Protein AF-A0A9W8MTS3-F1 (afdb_monomer_lite)

Secondary structure (DSSP, 8-state):
--HHHHHHHHHHHHGGG-HHHHHHHHHHHHH-SS-THHHHHHHHHHHHH-HHHHHHHHHHHHHHTT--TTGGG-HHHHHHHHHHHHHHHHHHHHHHT-GGG-TT--TT-------HHHHHHHHHHHHHHHHHHHTTS-HHHHHHHHHHHHHHHHHHHHHHTTSSSGGGGHHHHHHHHHHHHHHHHHHHHHHHHHHHHHHHHHGGG--TTS-SHHHHHHHHHHHHHHHHHHHHHHHHHHHHH---TTSPPGGGSTTHHHHHHHHHTSPPPS-TT-HHHHHHHHHHHHHTT-TTT-TT-THHHHHHHSS-HHHHHHHHHSS-TT-HHHHHHHHHHHHHHHHHHHHHHHTSPPPHHHHHHHHT--BBTTT--BHHHHHHHHHHHT-PPP-PEEPTTTSS-EESSHHHHHHHHHHHHHSBPTT-GGG-BHHHHHHHHHHHHHHHHHHHHTT--S------PPPSS----TT--THHHHHHHHHHSTT--HHHHHHHHHHHHHHHHHHHHHHHHHHHHSSSSGGGG-SEEEEEEET--HHHHHTGGGGHHHHHH-TT--EEEEEEE-TTHHHHH-SS-EEEEEP--HHHHHTT-EEEEEE---SSS---HHHHHHHHGGGPPPPSEEEESS--TTTS-HHHHHHHHHHHHHHT--EEEEESSHHHHHHHHHHHHHTT----GGGSSEE-TTS-S--EEPTT-SS-EE-TT-EEEEEE-

Organism: NCBI:txid84603

Structure (mmCIF, N/CA/C/O backbone):
data_AF-A0A9W8MTS3-F1
#
_entry.id   AF-A0A9W8MTS3-F1
#
loop_
_atom_site.group_PDB
_atom_site.id
_atom_site.type_symbol
_atom_site.label_atom_id
_atom_site.label_alt_id
_atom_site.label_comp_id
_atom_site.label_asym_id
_atom_site.label_entity_id
_atom_site.label_seq_id
_atom_site.pdbx_PDB_ins_code
_atom_site.Cartn_x
_atom_site.Cartn_y
_atom_site.Cartn_z
_atom_site.occupancy
_atom_site.B_iso_or_equiv
_atom_site.auth_seq_id
_atom_site.auth_comp_id
_atom_site.auth_asym_id
_atom_site.auth_atom_id
_atom_site.pdbx_PDB_model_num
ATOM 1 N N . MET A 1 1 ? -12.740 81.449 -9.741 1.00 45.78 1 MET A N 1
ATOM 2 C CA . MET A 1 1 ? -13.686 80.450 -10.284 1.00 45.78 1 MET A CA 1
ATOM 3 C C . MET A 1 1 ? -13.035 79.438 -11.232 1.00 45.78 1 MET A C 1
ATOM 5 O O . MET A 1 1 ? -13.702 78.474 -11.560 1.00 45.78 1 MET A O 1
ATOM 9 N N . ASP A 1 2 ? -11.751 79.567 -11.601 1.00 52.59 2 ASP A N 1
ATOM 10 C CA . ASP A 1 2 ? -11.132 78.714 -12.640 1.00 52.59 2 ASP A CA 1
ATOM 11 C C . ASP A 1 2 ? -10.211 77.588 -12.108 1.00 52.59 2 ASP A C 1
ATOM 13 O O . ASP A 1 2 ? -9.709 76.752 -12.854 1.00 52.59 2 ASP A O 1
ATOM 17 N N . THR A 1 3 ? -9.994 77.519 -10.791 1.00 41.28 3 THR A N 1
ATOM 18 C CA . THR A 1 3 ? -9.178 76.468 -10.155 1.00 41.28 3 THR A CA 1
ATOM 19 C C . THR A 1 3 ? -9.989 75.222 -9.794 1.00 41.28 3 THR A C 1
ATOM 21 O O . THR A 1 3 ? -9.473 74.114 -9.880 1.00 41.28 3 THR A O 1
ATOM 24 N N . ALA A 1 4 ? -11.273 75.373 -9.449 1.00 40.78 4 ALA A N 1
ATOM 25 C CA . ALA A 1 4 ? -12.126 74.251 -9.042 1.00 40.78 4 ALA A CA 1
ATOM 26 C C . ALA A 1 4 ? -12.467 73.312 -10.215 1.00 40.78 4 ALA A C 1
ATOM 28 O O . ALA A 1 4 ? -12.510 72.096 -10.052 1.00 40.78 4 ALA A O 1
ATOM 29 N N . THR A 1 5 ? -12.635 73.861 -11.421 1.00 48.28 5 THR A N 1
ATOM 30 C CA . THR A 1 5 ? -12.968 73.086 -12.625 1.00 48.28 5 THR A CA 1
ATOM 31 C C . THR A 1 5 ? -11.772 72.285 -13.149 1.00 48.28 5 THR A C 1
ATOM 33 O O . THR A 1 5 ? -11.951 71.191 -13.678 1.00 48.28 5 THR A O 1
ATOM 36 N N . ARG A 1 6 ? -10.541 72.785 -12.957 1.00 44.12 6 ARG A N 1
ATOM 37 C CA . ARG A 1 6 ? -9.306 72.070 -13.324 1.00 44.12 6 ARG A CA 1
ATOM 38 C C . ARG A 1 6 ? -8.993 70.903 -12.387 1.00 44.12 6 ARG A C 1
ATOM 40 O O . ARG A 1 6 ? -8.560 69.866 -12.877 1.00 44.12 6 ARG A O 1
ATOM 47 N N . VAL A 1 7 ? -9.269 71.039 -11.088 1.00 44.78 7 VAL A N 1
ATOM 48 C CA . VAL A 1 7 ? -9.139 69.930 -10.122 1.00 44.78 7 VAL A CA 1
ATOM 49 C C . VAL A 1 7 ? -10.171 68.838 -10.425 1.00 44.78 7 VAL A C 1
ATOM 51 O O . VAL A 1 7 ? -9.802 67.683 -10.578 1.00 44.78 7 VAL A O 1
ATOM 54 N N . ALA A 1 8 ? -11.429 69.204 -10.698 1.00 42.22 8 ALA A N 1
ATOM 55 C CA . ALA A 1 8 ? -12.466 68.229 -11.052 1.00 42.22 8 ALA A CA 1
ATOM 56 C C . ALA A 1 8 ? -12.214 67.487 -12.386 1.00 42.22 8 ALA A C 1
ATOM 58 O O . ALA A 1 8 ? -12.653 66.348 -12.548 1.00 42.22 8 ALA A O 1
ATOM 59 N N . ALA A 1 9 ? -11.527 68.113 -13.350 1.00 42.34 9 ALA A N 1
ATOM 60 C CA . ALA A 1 9 ? -11.148 67.468 -14.610 1.00 42.34 9 ALA A CA 1
ATOM 61 C C . ALA A 1 9 ? -9.917 66.553 -14.460 1.00 42.34 9 ALA A C 1
ATOM 63 O O . ALA A 1 9 ? -9.894 65.479 -15.058 1.00 42.34 9 ALA A O 1
ATOM 64 N N . ALA A 1 10 ? -8.933 66.939 -13.637 1.00 40.69 10 ALA A N 1
ATOM 65 C CA . ALA A 1 10 ? -7.783 66.097 -13.303 1.00 40.69 10 ALA A CA 1
ATOM 66 C C . ALA A 1 10 ? -8.194 64.871 -12.463 1.00 40.69 10 ALA A C 1
ATOM 68 O O . ALA A 1 10 ? -7.755 63.761 -12.752 1.00 40.69 10 ALA A O 1
ATOM 69 N N . ASP A 1 11 ? -9.121 65.044 -11.516 1.00 39.94 11 ASP A N 1
ATOM 70 C CA . ASP A 1 11 ? -9.655 63.952 -10.691 1.00 39.94 11 ASP A CA 1
ATOM 71 C C . ASP A 1 11 ? -10.505 62.963 -11.509 1.00 39.94 11 ASP A C 1
ATOM 73 O O . ASP A 1 11 ? -10.503 61.764 -11.235 1.00 39.94 11 ASP A O 1
ATOM 77 N N . ARG A 1 12 ? -11.200 63.428 -12.561 1.00 40.97 12 ARG A N 1
ATOM 78 C CA . ARG A 1 12 ? -11.924 62.541 -13.494 1.00 40.97 12 ARG A CA 1
ATOM 79 C C . ARG A 1 12 ? -11.001 61.751 -14.420 1.00 40.97 12 ARG A C 1
ATOM 81 O O . ARG A 1 12 ? -11.358 60.633 -14.771 1.00 40.97 12 ARG A O 1
ATOM 88 N N . ALA A 1 13 ? -9.852 62.311 -14.802 1.00 40.53 13 ALA A N 1
ATOM 89 C CA . ALA A 1 13 ? -8.843 61.590 -15.576 1.00 40.53 13 ALA A CA 1
ATOM 90 C C . ALA A 1 13 ? -8.113 60.546 -14.710 1.00 40.53 13 ALA A C 1
ATOM 92 O O . ALA A 1 13 ? -7.899 59.432 -15.167 1.00 40.53 13 ALA A O 1
ATOM 93 N N . ALA A 1 14 ? -7.831 60.855 -13.437 1.00 42.22 14 ALA A N 1
ATOM 94 C CA . ALA A 1 14 ? -7.252 59.897 -12.490 1.00 42.22 14 ALA A CA 1
ATOM 95 C C . ALA A 1 14 ? -8.217 58.746 -12.134 1.00 42.22 14 ALA A C 1
ATOM 97 O O . ALA A 1 14 ? -7.793 57.608 -11.962 1.00 42.22 14 ALA A O 1
ATOM 98 N N . ALA A 1 15 ? -9.529 59.005 -12.076 1.00 41.88 15 ALA A N 1
ATOM 99 C CA . ALA A 1 15 ? -10.537 57.986 -11.770 1.00 41.88 15 ALA A CA 1
ATOM 100 C C . ALA A 1 15 ? -10.672 56.872 -12.832 1.00 41.88 15 ALA A C 1
ATOM 102 O O . ALA A 1 15 ? -11.216 55.814 -12.513 1.00 41.88 15 ALA A O 1
ATOM 103 N N . GLN A 1 16 ? -10.193 57.078 -14.066 1.00 44.34 16 GLN A N 1
ATOM 104 C CA . GLN A 1 16 ? -10.258 56.065 -15.130 1.00 44.34 16 GLN A CA 1
ATOM 105 C C . GLN A 1 16 ? -9.183 54.966 -15.003 1.00 44.34 16 GLN A C 1
ATOM 107 O O . GLN A 1 16 ? -9.398 53.877 -15.525 1.00 44.34 16 GLN A O 1
ATOM 112 N N . ASP A 1 17 ? -8.114 55.186 -14.227 1.00 43.25 17 ASP A N 1
ATOM 113 C CA . ASP A 1 17 ? -7.002 54.228 -14.059 1.00 43.25 17 ASP A CA 1
ATOM 114 C C . ASP A 1 17 ? -7.075 53.391 -12.758 1.00 43.25 17 ASP A C 1
ATOM 116 O O . ASP A 1 17 ? -6.194 52.580 -12.477 1.00 43.25 17 ASP A O 1
ATOM 120 N N . HIS A 1 18 ? -8.121 53.546 -11.936 1.00 50.53 18 HIS A N 1
ATOM 121 C CA . HIS A 1 18 ? -8.202 52.932 -10.598 1.00 50.53 18 HIS A CA 1
ATOM 122 C C . HIS A 1 18 ? -8.905 51.560 -10.426 1.00 50.53 18 HIS A C 1
ATOM 124 O O . HIS A 1 18 ? -8.665 50.954 -9.376 1.00 50.53 18 HIS A O 1
ATOM 130 N N . PRO A 1 19 ? -9.719 51.008 -11.358 1.00 47.25 19 PRO A N 1
ATOM 131 C CA . PRO A 1 19 ? -10.317 49.672 -11.181 1.00 47.25 19 PRO A CA 1
ATOM 132 C C . PRO A 1 19 ? -9.274 48.559 -10.984 1.00 47.25 19 PRO A C 1
ATOM 134 O O . PRO A 1 19 ? -9.488 47.634 -10.197 1.00 47.25 19 PRO A O 1
ATOM 137 N N . TRP A 1 20 ? -8.115 48.707 -11.632 1.00 47.69 20 TRP A N 1
ATOM 138 C CA . TRP A 1 20 ? -6.994 47.765 -11.599 1.00 47.69 20 TRP A CA 1
ATOM 139 C C . TRP A 1 20 ? -6.422 47.575 -10.192 1.00 47.69 20 TRP A C 1
ATOM 141 O O . TRP A 1 20 ? -6.144 46.454 -9.790 1.00 47.69 20 TRP A O 1
ATOM 151 N N . VAL A 1 21 ? -6.369 48.637 -9.378 1.00 54.50 21 VAL A N 1
ATOM 152 C CA . VAL A 1 21 ? -5.748 48.599 -8.040 1.00 54.50 21 VAL A CA 1
ATOM 153 C C . VAL A 1 21 ? -6.465 47.630 -7.096 1.00 54.50 21 VAL A C 1
ATOM 155 O O . VAL A 1 21 ? -5.814 46.950 -6.305 1.00 54.50 21 VAL A O 1
ATOM 158 N N . ILE A 1 22 ? -7.799 47.540 -7.166 1.00 52.50 22 ILE A N 1
ATOM 159 C CA . ILE A 1 22 ? -8.571 46.638 -6.296 1.00 52.50 22 ILE A CA 1
ATOM 160 C C . ILE A 1 22 ? -8.422 45.193 -6.764 1.00 52.50 22 ILE A C 1
ATOM 162 O O . ILE A 1 22 ? -8.194 44.317 -5.931 1.00 52.50 22 ILE A O 1
ATOM 166 N N . SER A 1 23 ? -8.520 44.944 -8.073 1.00 53.62 23 SER A N 1
ATOM 167 C CA . SER A 1 23 ? -8.344 43.601 -8.629 1.00 53.62 23 SER A CA 1
ATOM 168 C C . SER A 1 23 ? -6.926 43.078 -8.386 1.00 53.62 23 SER A C 1
ATOM 170 O O . SER A 1 23 ? -6.770 41.963 -7.893 1.00 53.62 23 SER A O 1
ATOM 172 N N . ASP A 1 24 ? -5.904 43.905 -8.611 1.00 58.06 24 ASP A N 1
ATOM 173 C CA . ASP A 1 24 ? -4.501 43.571 -8.353 1.00 58.06 24 ASP A CA 1
ATOM 174 C C . ASP A 1 24 ? -4.238 43.344 -6.861 1.00 58.06 24 ASP A C 1
ATOM 176 O O . ASP A 1 24 ? -3.525 42.413 -6.497 1.00 58.06 24 ASP A O 1
ATOM 180 N N . SER A 1 25 ? -4.866 44.128 -5.975 1.00 59.34 25 SER A N 1
ATOM 181 C CA . SER A 1 25 ? -4.751 43.925 -4.523 1.00 59.34 25 SER A CA 1
ATOM 182 C C . SER A 1 25 ? -5.436 42.635 -4.067 1.00 59.34 25 SER A C 1
ATOM 184 O O . SER A 1 25 ? -4.861 41.889 -3.279 1.00 59.34 25 SER A O 1
ATOM 186 N N . VAL A 1 26 ? -6.644 42.326 -4.561 1.00 58.09 26 VAL A N 1
ATOM 187 C CA . VAL A 1 26 ? -7.326 41.043 -4.287 1.00 58.09 26 VAL A CA 1
ATOM 188 C C . VAL A 1 26 ? -6.478 39.883 -4.807 1.00 58.09 26 VAL A C 1
ATOM 190 O O . VAL A 1 26 ? -6.301 38.887 -4.099 1.00 58.09 26 VAL A O 1
ATOM 193 N N . HIS A 1 27 ? -5.930 40.032 -6.014 1.00 60.97 27 HIS A N 1
ATOM 194 C CA . HIS A 1 27 ? -5.091 39.028 -6.643 1.00 60.97 27 HIS A CA 1
ATOM 195 C C . HIS A 1 27 ? -3.812 38.779 -5.847 1.00 60.97 27 HIS A C 1
ATOM 197 O O . HIS A 1 27 ? -3.544 37.641 -5.457 1.00 60.97 27 HIS A O 1
ATOM 203 N N . SER A 1 28 ? -3.085 39.843 -5.505 1.00 61.44 28 SER A N 1
ATOM 204 C CA . SER A 1 28 ? -1.869 39.778 -4.697 1.00 61.44 28 SER A CA 1
ATOM 205 C C . SER A 1 28 ? -2.134 39.175 -3.315 1.00 61.44 28 SER A C 1
ATOM 207 O O . SER A 1 28 ? -1.480 38.203 -2.943 1.00 61.44 28 SER A O 1
ATOM 209 N N . ILE A 1 29 ? -3.184 39.616 -2.606 1.00 57.28 29 ILE A N 1
ATOM 210 C CA . ILE A 1 29 ? -3.545 39.078 -1.280 1.00 57.28 29 ILE A CA 1
ATOM 211 C C . ILE A 1 29 ? -3.813 37.565 -1.331 1.00 57.28 29 ILE A C 1
ATOM 213 O O . ILE A 1 29 ? -3.522 36.832 -0.380 1.00 57.28 29 ILE A O 1
ATOM 217 N N . CYS A 1 30 ? -4.404 37.079 -2.421 1.00 55.19 30 CYS A N 1
ATOM 218 C CA . CYS A 1 30 ? -4.803 35.682 -2.529 1.00 55.19 30 CYS A CA 1
ATOM 219 C C . CYS A 1 30 ? -3.733 34.774 -3.147 1.00 55.19 30 CYS A C 1
ATOM 221 O O . CYS A 1 30 ? -3.747 33.574 -2.868 1.00 55.19 30 CYS A O 1
ATOM 223 N N . VAL A 1 31 ? -2.827 35.310 -3.967 1.00 52.09 31 VAL A N 1
ATOM 224 C CA . VAL A 1 31 ? -1.848 34.527 -4.743 1.00 52.09 31 VAL A CA 1
ATOM 225 C C . VAL A 1 31 ? -0.413 34.704 -4.223 1.00 52.09 31 VAL A C 1
ATOM 227 O O . VAL A 1 31 ? 0.396 33.789 -4.391 1.00 52.09 31 VAL A O 1
ATOM 230 N N . SER A 1 32 ? -0.096 35.812 -3.540 1.00 57.69 32 SER A N 1
ATOM 231 C CA . SER A 1 32 ? 1.243 36.072 -2.996 1.00 57.69 32 SER A CA 1
ATOM 232 C C . SER A 1 32 ? 1.581 35.151 -1.810 1.00 57.69 32 SER A C 1
ATOM 234 O O . SER A 1 32 ? 0.747 34.958 -0.918 1.00 57.69 32 SER A O 1
ATOM 236 N N . PRO A 1 33 ? 2.799 34.578 -1.771 1.00 44.03 33 PRO A N 1
ATOM 237 C CA . PRO A 1 33 ? 3.302 33.820 -0.628 1.00 44.03 33 PRO A CA 1
ATOM 238 C C . PRO A 1 33 ? 3.858 34.702 0.512 1.00 44.03 33 PRO A C 1
ATOM 240 O O . PRO A 1 33 ? 4.248 34.159 1.545 1.00 44.03 33 PRO A O 1
ATOM 243 N N . GLU A 1 34 ? 3.929 36.027 0.340 1.00 49.03 34 GLU A N 1
ATOM 244 C CA . GLU A 1 34 ? 4.523 36.972 1.304 1.00 49.03 34 GLU A CA 1
ATOM 245 C C . GLU A 1 34 ? 3.500 37.552 2.309 1.00 49.03 34 GLU A C 1
ATOM 247 O O . GLU A 1 34 ? 2.304 37.260 2.258 1.00 49.03 34 GLU A O 1
ATOM 252 N N . ASP A 1 35 ? 3.964 38.364 3.269 1.00 49.38 35 ASP A N 1
ATOM 253 C CA . ASP A 1 35 ? 3.109 38.984 4.291 1.00 49.38 35 ASP A CA 1
ATOM 254 C C . ASP A 1 35 ? 2.200 40.080 3.698 1.00 49.38 35 ASP A C 1
ATOM 256 O O . ASP A 1 35 ? 2.562 41.249 3.565 1.00 49.38 35 ASP A O 1
ATOM 260 N N . THR A 1 36 ? 0.966 39.685 3.381 1.00 53.09 36 THR A N 1
ATOM 261 C CA . THR A 1 36 ? -0.098 40.529 2.804 1.00 53.09 36 THR A CA 1
ATOM 262 C C . THR A 1 36 ? -0.700 41.545 3.788 1.00 53.09 36 THR A C 1
ATOM 264 O O . THR A 1 36 ? -1.679 42.229 3.464 1.00 53.09 36 THR A O 1
ATOM 267 N N . THR A 1 37 ? -0.182 41.661 5.022 1.00 49.53 37 THR A N 1
ATOM 268 C CA . THR A 1 37 ? -0.674 42.670 5.982 1.00 49.53 37 THR A CA 1
ATOM 269 C C . THR A 1 37 ? -0.454 44.098 5.492 1.00 49.53 37 THR A C 1
ATOM 271 O O . THR A 1 37 ? -1.304 44.950 5.754 1.00 49.53 37 THR A O 1
ATOM 274 N N . TRP A 1 38 ? 0.615 44.370 4.736 1.00 50.69 38 TRP A N 1
ATOM 275 C CA . TRP A 1 38 ? 0.852 45.695 4.154 1.00 50.69 38 TRP A CA 1
ATOM 276 C C . TRP A 1 38 ? -0.253 46.096 3.164 1.00 50.69 38 TRP A C 1
ATOM 278 O O . TRP A 1 38 ? -0.818 47.176 3.292 1.00 50.69 38 TRP A O 1
ATOM 288 N N . GLU A 1 39 ? -0.650 45.207 2.255 1.00 52.12 39 GLU A N 1
ATOM 289 C CA . GLU A 1 39 ? -1.657 45.475 1.211 1.00 52.12 39 GLU A CA 1
ATOM 290 C C . GLU A 1 39 ? -3.053 45.705 1.815 1.00 52.12 39 GLU A C 1
ATOM 292 O O . GLU A 1 39 ? -3.780 46.626 1.431 1.00 52.12 39 GLU A O 1
ATOM 297 N N . LYS A 1 40 ? -3.392 44.931 2.857 1.00 54.22 40 LYS A N 1
ATOM 298 C CA . LYS A 1 40 ? -4.611 45.121 3.665 1.00 54.22 40 LYS A CA 1
ATOM 299 C C . LYS A 1 40 ? -4.615 46.482 4.369 1.00 54.22 40 LYS A C 1
ATOM 301 O O . LYS A 1 40 ? -5.651 47.141 4.439 1.00 54.22 40 LYS A O 1
ATOM 306 N N . ASN A 1 41 ? -3.458 46.918 4.867 1.00 53.03 41 ASN A N 1
ATOM 307 C CA . ASN A 1 41 ? -3.306 48.214 5.524 1.00 53.03 41 ASN A CA 1
ATOM 308 C C . ASN A 1 41 ? -3.316 49.376 4.525 1.00 53.03 41 ASN A C 1
ATOM 310 O O . ASN A 1 41 ? -3.851 50.432 4.849 1.00 53.03 41 ASN A O 1
ATOM 314 N N . VAL A 1 42 ? -2.796 49.187 3.312 1.00 52.06 42 VAL A N 1
ATOM 315 C CA . VAL A 1 42 ? -2.787 50.186 2.234 1.00 52.06 42 VAL A CA 1
ATOM 316 C C . VAL A 1 42 ? -4.204 50.529 1.779 1.00 52.06 42 VAL A C 1
ATOM 318 O O . VAL A 1 42 ? -4.522 51.708 1.650 1.00 52.06 42 VAL A O 1
ATOM 321 N N . MET A 1 43 ? -5.087 49.539 1.626 1.00 53.38 43 MET A N 1
ATOM 322 C CA . MET A 1 43 ? -6.490 49.791 1.269 1.00 53.38 43 MET A CA 1
ATOM 323 C C . MET A 1 43 ? -7.251 50.536 2.373 1.00 53.38 43 MET A C 1
ATOM 325 O O . MET A 1 43 ? -7.962 51.495 2.075 1.00 53.38 43 MET A O 1
ATOM 329 N N . ASN A 1 44 ? -7.045 50.166 3.643 1.00 53.28 44 ASN A N 1
ATOM 330 C CA . ASN A 1 44 ? -7.602 50.905 4.784 1.00 53.28 44 ASN A CA 1
ATOM 331 C C . ASN A 1 44 ? -7.056 52.343 4.837 1.00 53.28 44 ASN A C 1
ATOM 333 O O . ASN A 1 44 ? -7.811 53.294 5.007 1.00 53.28 44 ASN A O 1
ATOM 337 N N . THR A 1 45 ? -5.751 52.506 4.612 1.00 52.75 45 THR A N 1
ATOM 338 C CA . THR A 1 45 ? -5.075 53.809 4.632 1.00 52.75 45 THR A CA 1
ATOM 339 C C . THR A 1 45 ? -5.564 54.704 3.490 1.00 52.75 45 THR A C 1
ATOM 341 O O . THR A 1 45 ? -5.932 55.848 3.735 1.00 52.75 45 THR A O 1
ATOM 344 N N . PHE A 1 46 ? -5.641 54.206 2.249 1.00 49.25 46 PHE A N 1
ATOM 345 C CA . PHE A 1 46 ? -6.130 54.983 1.104 1.00 49.25 46 PHE A CA 1
ATOM 346 C C . PHE A 1 46 ? -7.614 55.351 1.219 1.00 49.25 46 PHE A C 1
ATOM 348 O O . PHE A 1 46 ? -8.008 56.442 0.796 1.00 49.25 46 PHE A O 1
ATOM 355 N N . HIS A 1 47 ? -8.422 54.481 1.829 1.00 51.31 47 HIS A N 1
ATOM 356 C CA . HIS A 1 47 ? -9.829 54.750 2.118 1.00 51.31 47 HIS A CA 1
ATOM 357 C C . HIS A 1 47 ? -10.017 55.884 3.142 1.00 51.31 47 HIS A C 1
ATOM 359 O O . HIS A 1 47 ? -10.940 56.689 3.008 1.00 51.31 47 HIS A O 1
ATOM 365 N N . GLU A 1 48 ? -9.137 55.984 4.142 1.00 53.25 48 GLU A N 1
ATOM 366 C CA . GLU A 1 48 ? -9.209 57.021 5.178 1.00 53.25 48 GLU A CA 1
ATOM 367 C C . GLU A 1 48 ? -8.669 58.389 4.723 1.00 53.25 48 GLU A C 1
ATOM 369 O O . GLU A 1 48 ? -9.163 59.419 5.184 1.00 53.25 48 GLU A O 1
ATOM 374 N N . ILE A 1 49 ? -7.692 58.434 3.808 1.00 49.03 49 ILE A N 1
ATOM 375 C CA . ILE A 1 49 ? -6.990 59.687 3.460 1.00 49.03 49 ILE A CA 1
ATOM 376 C C . ILE A 1 49 ? -7.540 60.435 2.234 1.00 49.03 49 ILE A C 1
ATOM 378 O O . ILE A 1 49 ? -7.229 61.615 2.071 1.00 49.03 49 ILE A O 1
ATOM 382 N N . SER A 1 50 ? -8.340 59.800 1.364 1.00 62.56 50 SER A N 1
ATOM 383 C CA . SER A 1 50 ? -8.867 60.438 0.143 1.00 62.56 50 SER A CA 1
ATOM 384 C C . SER A 1 50 ? -10.376 60.222 -0.023 1.00 62.56 50 SER A C 1
ATOM 386 O O . SER A 1 50 ? -10.801 59.113 -0.341 1.00 62.56 50 SER A O 1
ATOM 388 N N . PRO A 1 51 ? -11.211 61.274 0.096 1.00 58.44 51 PRO A N 1
ATOM 389 C CA . PRO A 1 51 ? -12.660 61.179 -0.112 1.00 58.44 51 PRO A CA 1
ATOM 390 C C . PRO A 1 51 ? -13.060 60.685 -1.511 1.00 58.44 51 PRO A C 1
ATOM 392 O O . PRO A 1 51 ? -14.089 60.030 -1.669 1.00 58.44 51 PRO A O 1
ATOM 395 N N . VAL A 1 52 ? -12.242 60.976 -2.528 1.00 51.91 52 VAL A N 1
ATOM 396 C CA . VAL A 1 52 ? -12.468 60.527 -3.911 1.00 51.91 52 VAL A CA 1
ATOM 397 C C . VAL A 1 52 ? -12.173 59.034 -4.037 1.00 51.91 52 VAL A C 1
ATOM 399 O O . VAL A 1 52 ? -12.997 58.290 -4.565 1.00 51.91 52 VAL A O 1
ATOM 402 N N . PHE A 1 53 ? -11.052 58.569 -3.474 1.00 52.59 53 PHE A N 1
ATOM 403 C CA . PHE A 1 53 ? -10.729 57.140 -3.431 1.00 52.59 53 PHE A CA 1
ATOM 404 C C . PHE A 1 53 ? -11.741 56.364 -2.581 1.00 52.59 53 PHE A C 1
ATOM 406 O O . PHE A 1 53 ? -12.149 55.266 -2.951 1.00 52.59 53 PHE A O 1
ATOM 413 N N . LYS A 1 54 ? -12.221 56.961 -1.485 1.00 58.94 54 LYS A N 1
ATOM 414 C CA . LYS A 1 54 ? -13.298 56.432 -0.642 1.00 58.94 54 LYS A CA 1
ATOM 415 C C . LYS A 1 54 ? -14.581 56.194 -1.441 1.00 58.94 54 LYS A C 1
ATOM 417 O O . LYS A 1 54 ? -15.129 55.099 -1.408 1.00 58.94 54 LYS A O 1
ATOM 422 N N . ALA A 1 55 ? -15.031 57.186 -2.210 1.00 58.97 55 ALA A N 1
ATOM 423 C CA . ALA A 1 55 ? -16.233 57.067 -3.034 1.00 58.97 55 ALA A CA 1
ATOM 424 C C . ALA A 1 55 ? -16.077 56.026 -4.158 1.00 58.97 55 ALA A C 1
ATOM 426 O O . ALA A 1 55 ? -16.993 55.240 -4.397 1.00 58.97 55 ALA A O 1
ATOM 427 N N . ILE A 1 56 ? -14.912 55.985 -4.815 1.00 53.28 56 ILE A N 1
ATOM 428 C CA . ILE A 1 56 ? -14.616 55.026 -5.891 1.00 53.28 56 ILE A CA 1
ATOM 429 C C . ILE A 1 56 ? -14.514 53.598 -5.341 1.00 53.28 56 ILE A C 1
ATOM 431 O O . ILE A 1 56 ? -15.143 52.693 -5.882 1.00 53.28 56 ILE A O 1
ATOM 435 N N . SER A 1 57 ? -13.774 53.392 -4.248 1.00 56.69 57 SER A N 1
ATOM 436 C CA . SER A 1 57 ? -13.631 52.081 -3.599 1.00 56.69 57 SER A CA 1
ATOM 437 C C . SER A 1 57 ? -14.957 51.568 -3.044 1.00 56.69 57 SER A C 1
ATOM 439 O O . SER A 1 57 ? -15.254 50.390 -3.223 1.00 56.69 57 SER A O 1
ATOM 441 N N . ASN A 1 58 ? -15.792 52.442 -2.473 1.00 60.47 58 ASN A N 1
ATOM 442 C CA . ASN A 1 58 ? -17.144 52.093 -2.042 1.00 60.47 58 ASN A CA 1
ATOM 443 C C . ASN A 1 58 ? -18.019 51.661 -3.216 1.00 60.47 58 ASN A C 1
ATOM 445 O O . ASN A 1 58 ? -18.647 50.612 -3.148 1.00 60.47 58 ASN A O 1
ATOM 449 N N . GLU A 1 59 ? -18.048 52.429 -4.303 1.00 59.16 59 GLU A N 1
ATOM 450 C CA . GLU A 1 59 ? -18.876 52.109 -5.468 1.00 59.16 59 GLU A CA 1
ATOM 451 C C . GLU A 1 59 ? -18.408 50.821 -6.168 1.00 59.16 59 GLU A C 1
ATOM 453 O O . GLU A 1 59 ? -19.234 49.992 -6.556 1.00 59.16 59 GLU A O 1
ATOM 458 N N . LEU A 1 60 ? -17.090 50.619 -6.281 1.00 53.66 60 LEU A N 1
ATOM 459 C CA . LEU A 1 60 ? -16.498 49.398 -6.827 1.00 53.66 60 LEU A CA 1
ATOM 460 C C . LEU A 1 60 ? -16.755 48.194 -5.924 1.00 53.66 60 LEU A C 1
ATOM 462 O O . LEU A 1 60 ? -17.180 47.168 -6.432 1.00 53.66 60 LEU A O 1
ATOM 466 N N . ALA A 1 61 ? -16.571 48.303 -4.608 1.00 60.09 61 ALA A N 1
ATOM 467 C CA . ALA A 1 61 ? -16.838 47.209 -3.676 1.00 60.09 61 ALA A CA 1
ATOM 468 C C . ALA A 1 61 ? -18.328 46.860 -3.627 1.00 60.09 61 ALA A C 1
ATOM 470 O O . ALA A 1 61 ? -18.705 45.694 -3.658 1.00 60.09 61 ALA A O 1
ATOM 471 N N . VAL A 1 62 ? -19.197 47.865 -3.622 1.00 63.38 62 VAL A N 1
ATOM 472 C CA . VAL A 1 62 ? -20.645 47.668 -3.657 1.00 63.38 62 VAL A CA 1
ATOM 473 C C . VAL A 1 62 ? -21.079 46.917 -4.914 1.00 63.38 62 VAL A C 1
ATOM 475 O O . VAL A 1 62 ? -21.945 46.049 -4.823 1.00 63.38 62 VAL A O 1
ATOM 478 N N . LYS A 1 63 ? -20.489 47.237 -6.068 1.00 57.56 63 LYS A N 1
ATOM 479 C CA . LYS A 1 63 ? -20.778 46.571 -7.344 1.00 57.56 63 LYS A CA 1
ATOM 480 C C . LYS A 1 63 ? -20.121 45.196 -7.449 1.00 57.56 63 LYS A C 1
ATOM 482 O O . LYS A 1 63 ? -20.777 44.233 -7.828 1.00 57.56 63 LYS A O 1
ATOM 487 N N . ALA A 1 64 ? -18.854 45.093 -7.059 1.00 53.16 64 ALA A N 1
ATOM 488 C CA . ALA A 1 64 ? -18.077 43.862 -7.107 1.00 53.16 64 ALA A CA 1
ATOM 489 C C . ALA A 1 64 ? -18.571 42.821 -6.101 1.00 53.16 64 ALA A C 1
ATOM 491 O O . ALA A 1 64 ? -18.425 41.638 -6.374 1.00 53.16 64 ALA A O 1
ATOM 492 N N . PHE A 1 65 ? -19.160 43.232 -4.972 1.00 57.56 65 PHE A N 1
ATOM 493 C CA . PHE A 1 65 ? -19.610 42.355 -3.882 1.00 57.56 65 PHE A CA 1
ATOM 494 C C . PHE A 1 65 ? -21.130 42.362 -3.652 1.00 57.56 65 PHE A C 1
ATOM 496 O O . PHE A 1 65 ? -21.590 41.784 -2.673 1.00 57.56 65 PHE A O 1
ATOM 503 N N . ASP A 1 66 ? -21.897 42.994 -4.547 1.00 61.84 66 ASP A N 1
ATOM 504 C CA . ASP A 1 66 ? -23.365 43.122 -4.499 1.00 61.84 66 ASP A CA 1
ATOM 505 C C . ASP A 1 66 ? -23.918 43.529 -3.114 1.00 61.84 66 ASP A C 1
ATOM 507 O O . ASP A 1 66 ? -24.885 42.982 -2.584 1.00 61.84 66 ASP A O 1
ATOM 511 N N . ILE A 1 67 ? -23.263 44.508 -2.481 1.00 66.38 67 ILE A N 1
ATOM 512 C CA . ILE A 1 67 ? -23.534 44.869 -1.083 1.00 66.38 67 ILE A CA 1
ATOM 513 C C . ILE A 1 67 ? -24.921 45.541 -0.973 1.00 66.38 67 ILE A C 1
ATOM 515 O O . ILE A 1 67 ? -25.186 46.515 -1.701 1.00 66.38 67 ILE A O 1
ATOM 519 N N . PRO A 1 68 ? -25.814 45.100 -0.058 1.00 70.44 68 PRO A N 1
ATOM 520 C CA . PRO A 1 68 ? -27.168 45.639 0.076 1.00 70.44 68 PRO A CA 1
ATOM 521 C C . PRO A 1 68 ? -27.203 47.150 0.316 1.00 70.44 68 PRO A C 1
ATOM 523 O O . PRO A 1 68 ? -26.388 47.694 1.059 1.00 70.44 68 PRO A O 1
ATOM 526 N N . LYS A 1 69 ? -28.199 47.845 -0.256 1.00 66.44 69 LYS A N 1
ATOM 527 C CA . LYS A 1 69 ? -28.343 49.312 -0.136 1.00 66.44 69 LYS A CA 1
ATOM 528 C C . LYS A 1 69 ? -28.406 49.825 1.307 1.00 66.44 69 LYS A C 1
ATOM 530 O O . LYS A 1 69 ? -28.011 50.960 1.542 1.00 66.44 69 LYS A O 1
ATOM 535 N N . SER A 1 70 ? -28.880 49.011 2.247 1.00 62.22 70 SER A N 1
ATOM 536 C CA . SER A 1 70 ? -28.922 49.336 3.678 1.00 62.22 70 SER A CA 1
ATOM 537 C C . SER A 1 70 ? -27.530 49.480 4.298 1.00 62.22 70 SER A C 1
ATOM 539 O O . SER A 1 70 ? -27.327 50.368 5.115 1.00 62.22 70 SER A O 1
ATOM 541 N N . VAL A 1 71 ? -26.563 48.665 3.869 1.00 58.91 71 VAL A N 1
ATOM 542 C CA . VAL A 1 71 ? -25.165 48.711 4.336 1.00 58.91 71 VAL A CA 1
ATOM 543 C C . VAL A 1 71 ? -24.415 49.897 3.712 1.00 58.91 71 VAL A C 1
ATOM 545 O O . VAL A 1 71 ? -23.494 50.437 4.310 1.00 58.91 71 VAL A O 1
ATOM 548 N N . ARG A 1 72 ? -24.859 50.379 2.539 1.00 67.50 72 ARG A N 1
ATOM 549 C CA . ARG A 1 72 ? -24.253 51.518 1.814 1.00 67.50 72 ARG A CA 1
ATOM 550 C C . ARG A 1 72 ? -24.424 52.872 2.508 1.00 67.50 72 ARG A C 1
ATOM 552 O O . ARG A 1 72 ? -23.778 53.830 2.103 1.00 67.50 72 ARG A O 1
ATOM 559 N N . GLN A 1 73 ? -25.346 52.984 3.465 1.00 64.81 73 GLN A N 1
ATOM 560 C CA . GLN A 1 73 ? -25.661 54.255 4.127 1.00 64.81 73 GLN A CA 1
ATOM 561 C C . GLN A 1 73 ? -24.761 54.541 5.338 1.00 64.81 73 GLN A C 1
ATOM 563 O O . GLN A 1 73 ? -24.768 55.667 5.830 1.00 64.81 73 GLN A O 1
ATOM 568 N N . ASP A 1 74 ? -23.986 53.552 5.794 1.00 71.31 74 ASP A N 1
ATOM 569 C CA . ASP A 1 74 ? -23.053 53.672 6.913 1.00 71.31 74 ASP A CA 1
ATOM 570 C C . ASP A 1 74 ? -21.642 53.252 6.473 1.00 71.31 74 ASP A C 1
ATOM 572 O O . ASP A 1 74 ? -21.345 52.068 6.298 1.00 71.31 74 ASP A O 1
ATOM 576 N N . ASP A 1 75 ? -20.761 54.242 6.310 1.00 59.94 75 ASP A N 1
ATOM 577 C CA . ASP A 1 75 ? -19.370 54.052 5.885 1.00 59.94 75 ASP A CA 1
ATOM 578 C C . ASP A 1 75 ? -18.597 53.082 6.799 1.00 59.94 75 ASP A C 1
ATOM 580 O O . ASP A 1 75 ? -17.752 52.326 6.318 1.00 59.94 75 ASP A O 1
ATOM 584 N N . ALA A 1 76 ? -18.888 53.068 8.106 1.00 61.34 76 ALA A N 1
ATOM 585 C CA . ALA A 1 76 ? -18.221 52.169 9.047 1.00 61.34 76 ALA A CA 1
ATOM 586 C C . ALA A 1 76 ? -18.685 50.714 8.860 1.00 61.34 76 ALA A C 1
ATOM 588 O O . ALA A 1 76 ? -17.874 49.786 8.920 1.00 61.34 76 ALA A O 1
ATOM 589 N N . SER A 1 77 ? -19.976 50.515 8.581 1.00 61.31 77 SER A N 1
ATOM 590 C CA . SER A 1 77 ? -20.559 49.200 8.290 1.00 61.31 77 SER A CA 1
ATOM 591 C C . SER A 1 77 ? -20.061 48.633 6.956 1.00 61.31 77 SER A C 1
ATOM 593 O O . SER A 1 77 ? -19.737 47.444 6.865 1.00 61.31 77 SER A O 1
ATOM 595 N N . LEU A 1 78 ? -19.923 49.484 5.934 1.00 61.06 78 LEU A N 1
ATOM 596 C CA . LEU A 1 78 ? -19.385 49.097 4.630 1.00 61.06 78 LEU A CA 1
ATOM 597 C C . LEU A 1 78 ? -17.909 48.679 4.722 1.00 61.06 78 LEU A C 1
ATOM 599 O O . LEU A 1 78 ? -17.542 47.622 4.208 1.00 61.06 78 LEU A O 1
ATOM 603 N N . LEU A 1 79 ? -17.083 49.446 5.442 1.00 57.31 79 LEU A N 1
ATOM 604 C CA . LEU A 1 79 ? -15.682 49.099 5.708 1.00 57.31 79 LEU A CA 1
ATOM 605 C C . LEU A 1 79 ? -15.530 47.788 6.485 1.00 57.31 79 LEU A C 1
ATOM 607 O O . LEU A 1 79 ? -14.684 46.961 6.138 1.00 57.31 79 LEU A O 1
ATOM 611 N N . ALA A 1 80 ? -16.350 47.580 7.519 1.00 61.38 80 ALA A N 1
ATOM 612 C CA . ALA A 1 80 ? -16.366 46.329 8.274 1.00 61.38 80 ALA A CA 1
ATOM 613 C C . ALA A 1 80 ? -16.721 45.140 7.364 1.00 61.38 80 ALA A C 1
ATOM 615 O O . ALA A 1 80 ? -16.010 44.137 7.354 1.00 61.38 80 ALA A O 1
ATOM 616 N N . THR A 1 81 ? -17.739 45.304 6.515 1.00 60.94 81 THR A N 1
ATOM 617 C CA . THR A 1 81 ? -18.161 44.289 5.539 1.00 60.94 81 THR A CA 1
ATOM 618 C C . THR A 1 81 ? -17.053 43.978 4.528 1.00 60.94 81 THR A C 1
ATOM 620 O O . THR A 1 81 ? -16.762 42.812 4.269 1.00 60.94 81 THR A O 1
ATOM 623 N N . MET A 1 82 ? -16.381 44.998 3.983 1.00 57.69 82 MET A N 1
ATOM 624 C CA . MET A 1 82 ? -15.248 44.803 3.071 1.00 57.69 82 MET A CA 1
ATOM 625 C C . MET A 1 82 ? -14.102 44.055 3.755 1.00 57.69 82 MET A C 1
ATOM 627 O O . MET A 1 82 ? -13.569 43.097 3.193 1.00 57.69 82 MET A O 1
ATOM 631 N N . ARG A 1 83 ? -13.745 44.442 4.984 1.00 59.69 83 ARG A N 1
ATOM 632 C CA . ARG A 1 83 ? -12.723 43.750 5.778 1.00 59.69 83 ARG A CA 1
ATOM 633 C C . ARG A 1 83 ? -13.083 42.281 5.998 1.00 59.69 83 ARG A C 1
ATOM 635 O O . ARG A 1 83 ? -12.207 41.429 5.853 1.00 59.69 83 ARG A O 1
ATOM 642 N N . ASP A 1 84 ? -14.339 41.978 6.303 1.00 57.94 84 ASP A N 1
ATOM 643 C CA . ASP A 1 84 ? -14.809 40.605 6.491 1.00 57.94 84 ASP A CA 1
ATOM 644 C C . ASP A 1 84 ? -14.745 39.790 5.192 1.00 57.94 84 ASP A C 1
ATOM 646 O O . ASP A 1 84 ? -14.299 38.642 5.219 1.00 57.94 84 ASP A O 1
ATOM 650 N N . ILE A 1 85 ? -15.074 40.395 4.044 1.00 59.56 85 ILE A N 1
ATOM 651 C CA . ILE A 1 85 ? -14.911 39.778 2.717 1.00 59.56 85 ILE A CA 1
ATOM 652 C C . ILE A 1 85 ? -13.433 39.481 2.431 1.00 59.56 85 ILE A C 1
ATOM 654 O O . ILE A 1 85 ? -13.098 38.364 2.039 1.00 59.56 85 ILE A O 1
ATOM 658 N N . PHE A 1 86 ? -12.524 40.429 2.675 1.00 58.19 86 PHE A N 1
ATOM 659 C CA . PHE A 1 86 ? -11.086 40.208 2.481 1.00 58.19 86 PHE A CA 1
ATOM 660 C C . PHE A 1 86 ? -10.521 39.155 3.440 1.00 58.19 86 PHE A C 1
ATOM 662 O O . PHE A 1 86 ? -9.684 38.343 3.044 1.00 58.19 86 PHE A O 1
ATOM 669 N N . LEU A 1 87 ? -10.979 39.123 4.695 1.00 56.66 87 LEU A N 1
ATOM 670 C CA . LEU A 1 87 ? -10.609 38.078 5.651 1.00 56.66 87 LEU A CA 1
ATOM 671 C C . LEU A 1 87 ? -11.143 36.711 5.219 1.00 56.66 87 LEU A C 1
ATOM 673 O O . LEU A 1 87 ? -10.424 35.720 5.352 1.00 56.66 87 LEU A O 1
ATOM 677 N N . TYR A 1 88 ? -12.364 36.654 4.686 1.00 59.50 88 TYR A N 1
ATOM 678 C CA . TYR A 1 88 ? -12.950 35.441 4.130 1.00 59.50 88 TYR A CA 1
ATOM 679 C C . TYR A 1 88 ? -12.162 34.945 2.916 1.00 59.50 88 TYR A C 1
ATOM 681 O O . TYR A 1 88 ? -11.729 33.797 2.923 1.00 59.50 88 TYR A O 1
ATOM 689 N N . LEU A 1 89 ? -11.892 35.805 1.930 1.00 56.34 89 LEU A N 1
ATOM 690 C CA . LEU A 1 89 ? -11.091 35.477 0.746 1.00 56.34 89 LEU A CA 1
ATOM 691 C C . LEU A 1 89 ? -9.669 35.044 1.117 1.00 56.34 89 LEU A C 1
ATOM 693 O O . LEU A 1 89 ? -9.173 34.053 0.593 1.00 56.34 89 LEU A O 1
ATOM 697 N N . ASN A 1 90 ? -9.036 35.717 2.082 1.00 56.38 90 ASN A N 1
ATOM 698 C CA . ASN A 1 90 ? -7.726 35.326 2.596 1.00 56.38 90 ASN A CA 1
ATOM 699 C C . ASN A 1 90 ? -7.771 33.953 3.283 1.00 56.38 90 ASN A C 1
ATOM 701 O O . ASN A 1 90 ? -6.910 33.117 3.027 1.00 56.38 90 ASN A O 1
ATOM 705 N N . ARG A 1 91 ? -8.774 33.692 4.136 1.00 57.56 91 ARG A N 1
ATOM 706 C CA . ARG A 1 91 ? -8.969 32.376 4.771 1.00 57.56 91 ARG A CA 1
ATOM 707 C C . ARG A 1 91 ? -9.245 31.299 3.730 1.00 57.56 91 ARG A C 1
ATOM 709 O O . ARG A 1 91 ? -8.678 30.221 3.835 1.00 57.56 91 ARG A O 1
ATOM 716 N N . LEU A 1 92 ? -10.070 31.591 2.731 1.00 56.09 92 LEU A N 1
ATOM 717 C CA . LEU A 1 92 ? -10.357 30.685 1.629 1.00 56.09 92 LEU A CA 1
ATOM 718 C C . LEU A 1 92 ? -9.082 30.387 0.837 1.00 56.09 92 LEU A C 1
ATOM 720 O O . LEU A 1 92 ? -8.745 29.225 0.678 1.00 56.09 92 LEU A O 1
ATOM 724 N N . GLY A 1 93 ? -8.307 31.405 0.458 1.00 52.91 93 GLY A N 1
ATOM 725 C CA . GLY A 1 93 ? -6.998 31.237 -0.173 1.00 52.91 93 GLY A CA 1
ATOM 726 C C . GLY A 1 93 ? -6.027 30.411 0.675 1.00 52.91 93 GLY A C 1
ATOM 727 O O . GLY A 1 93 ? -5.367 29.523 0.145 1.00 52.91 93 GLY A O 1
ATOM 728 N N . MET A 1 94 ? -5.978 30.622 1.998 1.00 55.38 94 MET A N 1
ATOM 729 C CA . MET A 1 94 ? -5.164 29.797 2.904 1.00 55.38 94 MET A CA 1
ATOM 730 C C . MET A 1 94 ? -5.619 28.335 2.926 1.00 55.38 94 MET A C 1
ATOM 732 O O . MET A 1 94 ? -4.786 27.446 2.804 1.00 55.38 94 MET A O 1
ATOM 736 N N . ARG A 1 95 ? -6.927 28.080 3.049 1.00 54.81 95 ARG A N 1
ATOM 737 C CA . ARG A 1 95 ? -7.486 26.718 3.065 1.00 54.81 95 ARG A CA 1
ATOM 7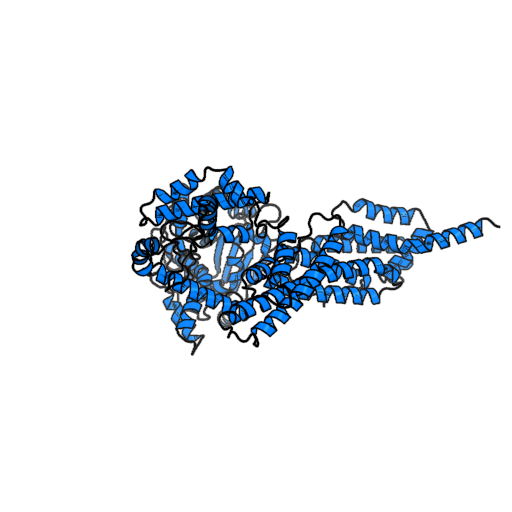38 C C . ARG A 1 95 ? -7.259 26.010 1.739 1.00 54.81 95 ARG A C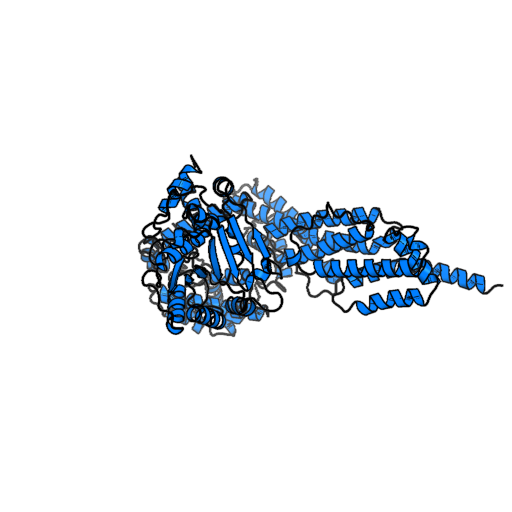 1
ATOM 740 O O . ARG A 1 95 ? -6.840 24.861 1.716 1.00 54.81 95 ARG A O 1
ATOM 747 N N . LEU A 1 96 ? -7.452 26.725 0.633 1.00 49.81 96 LEU A N 1
ATOM 748 C CA . LEU A 1 96 ? -7.198 26.196 -0.697 1.00 49.81 96 LEU A CA 1
ATOM 749 C C . LEU A 1 96 ? -5.721 25.842 -0.877 1.00 49.81 96 LEU A C 1
ATOM 751 O O . LEU A 1 96 ? -5.451 24.834 -1.508 1.00 49.81 96 LEU A O 1
ATOM 755 N N . ARG A 1 97 ? -4.763 26.551 -0.265 1.00 52.38 97 ARG A N 1
ATOM 756 C CA . ARG A 1 97 ? -3.329 26.192 -0.309 1.00 52.38 97 ARG A CA 1
ATOM 757 C C . ARG A 1 97 ? -2.957 24.885 0.421 1.00 52.38 97 ARG A C 1
ATOM 759 O O . ARG A 1 97 ? -1.826 24.433 0.252 1.00 52.38 97 ARG A O 1
ATOM 766 N N . HIS A 1 98 ? -3.867 24.256 1.174 1.00 48.78 98 HIS A N 1
ATOM 767 C CA . HIS A 1 98 ? -3.599 23.028 1.933 1.00 48.78 98 HIS A CA 1
ATOM 768 C C . HIS A 1 98 ? -4.495 21.844 1.477 1.00 48.78 98 HIS A C 1
ATOM 770 O O . HIS A 1 98 ? -5.669 21.784 1.843 1.00 48.78 98 HIS A O 1
ATOM 776 N N . PRO A 1 99 ? -3.968 20.882 0.684 1.00 43.34 99 PRO A N 1
ATOM 777 C CA . PRO A 1 99 ? -4.744 19.794 0.058 1.00 43.34 99 PRO A CA 1
ATOM 778 C C . PRO A 1 99 ? -5.523 18.868 1.004 1.00 43.34 99 PRO A C 1
ATOM 780 O O . PRO A 1 99 ? -6.519 18.281 0.593 1.00 43.34 99 PRO A O 1
ATOM 783 N N . SER A 1 100 ? -5.116 18.734 2.266 1.00 45.81 100 SER A N 1
ATOM 784 C CA . SER A 1 100 ? -5.733 17.797 3.218 1.00 45.81 100 SER A CA 1
ATOM 785 C C . SER A 1 100 ? -7.113 18.232 3.737 1.00 45.81 100 SER A C 1
ATOM 787 O O . SER A 1 100 ? -7.803 17.446 4.383 1.00 45.81 100 SER A O 1
ATOM 789 N N . GLU A 1 101 ? -7.562 19.459 3.447 1.00 43.47 101 GLU A N 1
ATOM 790 C CA . GLU A 1 101 ? -8.871 19.973 3.891 1.00 43.47 101 GLU A CA 1
ATOM 791 C C . GLU A 1 101 ? -10.013 19.787 2.867 1.00 43.47 101 GLU A C 1
ATOM 793 O O . GLU A 1 101 ? -11.131 20.243 3.101 1.00 43.47 101 GLU A O 1
ATOM 798 N N . TRP A 1 102 ? -9.767 19.112 1.739 1.00 53.31 102 TRP A N 1
ATOM 799 C CA . TRP A 1 102 ? -10.670 19.075 0.575 1.00 53.31 102 TRP A CA 1
ATOM 800 C C . TRP A 1 102 ? -11.870 18.122 0.672 1.00 53.31 102 TRP A C 1
ATOM 802 O O . TRP A 1 102 ? -12.707 18.096 -0.232 1.00 53.31 102 TRP A O 1
ATOM 812 N N . GLY A 1 103 ? -11.995 17.344 1.749 1.00 38.66 103 GLY A N 1
ATOM 813 C CA . GLY A 1 103 ? -13.092 16.389 1.904 1.00 38.66 103 GLY A CA 1
ATOM 814 C C . GLY A 1 103 ? -14.468 17.066 1.829 1.00 38.66 103 GLY A C 1
ATOM 815 O O . GLY A 1 103 ? -14.891 17.706 2.788 1.00 38.66 103 GLY A O 1
ATOM 816 N N . SER A 1 104 ? -15.185 16.860 0.715 1.00 40.91 104 SER A N 1
ATOM 817 C CA . SER A 1 104 ? -16.616 17.153 0.478 1.00 40.91 104 SER A CA 1
ATOM 818 C C . SER A 1 104 ? -17.076 18.603 0.223 1.00 40.91 104 SER A C 1
ATOM 820 O O . SER A 1 104 ? -18.255 18.903 0.415 1.00 40.91 104 SER A O 1
ATOM 822 N N . VAL A 1 105 ? -16.233 19.514 -0.281 1.00 43.84 105 VAL A N 1
ATOM 823 C CA . VAL A 1 105 ? -16.752 20.828 -0.727 1.00 43.84 105 VAL A CA 1
ATOM 824 C C . VAL A 1 105 ? -17.523 20.674 -2.047 1.00 43.84 105 VAL A C 1
ATOM 826 O O . VAL A 1 105 ? -16.949 20.689 -3.133 1.00 43.84 105 VAL A O 1
ATOM 829 N N . SER A 1 106 ? -18.847 20.525 -1.958 1.00 44.28 106 SER A N 1
ATOM 830 C CA . SER A 1 106 ? -19.746 20.653 -3.109 1.00 44.28 106 SER A CA 1
ATOM 831 C C . SER A 1 106 ? -19.934 22.131 -3.451 1.00 44.28 106 SER A C 1
ATOM 833 O O . SER A 1 106 ? -20.573 22.883 -2.712 1.00 44.28 106 SER A O 1
ATOM 835 N N . PHE A 1 107 ? -19.407 22.554 -4.602 1.00 48.19 107 PHE A N 1
ATOM 836 C CA . PHE A 1 107 ? -19.593 23.915 -5.123 1.00 48.19 107 PHE A CA 1
ATOM 837 C C . PHE A 1 107 ? -21.039 24.203 -5.564 1.00 48.19 107 PHE A C 1
ATOM 839 O O . PHE A 1 107 ? -21.375 25.349 -5.849 1.00 48.19 107 PHE A O 1
ATOM 846 N N . GLN A 1 108 ? -21.908 23.186 -5.604 1.00 43.03 108 GLN A N 1
ATOM 847 C CA . GLN A 1 108 ? -23.308 23.327 -6.019 1.00 43.03 108 GLN A CA 1
ATOM 848 C C . GLN A 1 108 ? -24.234 23.830 -4.898 1.00 43.03 108 GLN A C 1
ATOM 850 O O . GLN A 1 108 ? -25.363 24.212 -5.188 1.00 43.03 108 GLN A O 1
ATOM 855 N N . THR A 1 109 ? -23.787 23.843 -3.635 1.00 40.12 109 THR A N 1
ATOM 856 C CA . THR A 1 109 ? -24.653 24.111 -2.466 1.00 40.12 109 THR A CA 1
ATOM 857 C C . THR A 1 109 ? -24.211 25.289 -1.599 1.00 40.12 109 THR A C 1
ATOM 859 O O . THR A 1 109 ? -24.682 25.430 -0.472 1.00 40.12 109 THR A O 1
ATOM 862 N N . ILE A 1 110 ? -23.310 26.150 -2.078 1.00 43.44 110 ILE A N 1
ATOM 863 C CA . ILE A 1 110 ? -22.941 27.355 -1.325 1.00 43.44 110 ILE A CA 1
ATOM 864 C C . ILE A 1 110 ? -24.031 28.414 -1.541 1.00 43.44 110 ILE A C 1
ATOM 866 O O . ILE A 1 110 ? -23.962 29.213 -2.470 1.00 43.44 110 ILE A O 1
ATOM 870 N N . ASP A 1 111 ? -25.026 28.426 -0.654 1.00 41.06 111 ASP A N 1
ATOM 871 C CA . ASP A 1 111 ? -26.082 29.445 -0.570 1.00 41.06 111 ASP A CA 1
ATOM 872 C C . ASP A 1 111 ? -25.539 30.721 0.108 1.00 41.06 111 ASP A C 1
ATOM 874 O O . ASP A 1 111 ? -25.968 31.149 1.179 1.00 41.06 111 ASP A O 1
ATOM 878 N N . CYS A 1 112 ? -24.466 31.271 -0.462 1.00 46.66 112 CYS A N 1
ATOM 879 C CA . CYS A 1 112 ? -23.843 32.495 0.018 1.00 46.66 112 CYS A CA 1
ATOM 880 C C . CYS A 1 112 ? -24.344 33.655 -0.835 1.00 46.66 112 CYS A C 1
ATOM 882 O O . CYS A 1 112 ? -24.233 33.620 -2.057 1.00 46.66 112 CYS A O 1
ATOM 884 N N . SER A 1 113 ? -24.802 34.729 -0.193 1.00 52.88 113 SER A N 1
ATOM 885 C CA . SER A 1 113 ? -25.116 36.013 -0.834 1.00 52.88 113 SER A CA 1
ATOM 886 C C . SER A 1 113 ? -23.878 36.727 -1.411 1.00 52.88 113 SER A C 1
ATOM 888 O O . SER A 1 113 ? -23.889 37.944 -1.569 1.00 52.88 113 SER A O 1
ATOM 890 N N . ALA A 1 114 ? -22.776 36.008 -1.638 1.00 60.12 114 ALA A N 1
ATOM 891 C CA . ALA A 1 114 ? -21.566 36.541 -2.234 1.00 60.12 114 ALA A CA 1
ATOM 892 C C . ALA A 1 114 ? -21.782 36.800 -3.725 1.00 60.12 114 ALA A C 1
ATOM 894 O O . ALA A 1 114 ? -22.480 36.064 -4.422 1.00 60.12 114 ALA A O 1
ATOM 895 N N . SER A 1 115 ? -21.144 37.852 -4.220 1.00 74.00 115 SER A N 1
ATOM 896 C CA . SER A 1 115 ? -21.212 38.219 -5.626 1.00 74.00 115 SER A CA 1
ATOM 897 C C . SER A 1 115 ? -20.610 37.160 -6.549 1.00 74.00 115 SER A C 1
ATOM 899 O O . SER A 1 115 ? -19.730 36.381 -6.170 1.00 74.00 115 SER A O 1
ATOM 901 N N . SER A 1 116 ? -21.016 37.211 -7.821 1.00 78.06 116 SER A N 1
ATOM 902 C CA . SER A 1 116 ? -20.439 36.370 -8.881 1.00 78.06 116 SER A CA 1
ATOM 903 C C . SER A 1 116 ? -18.914 36.519 -8.980 1.00 78.06 116 SER A C 1
ATOM 905 O O . SER A 1 116 ? -18.233 35.543 -9.274 1.00 78.06 116 SER A O 1
ATOM 907 N N . PHE A 1 117 ? -18.364 37.696 -8.653 1.00 77.00 117 PHE A N 1
ATOM 908 C CA . PHE A 1 117 ? -16.918 37.936 -8.630 1.00 77.00 117 PHE A CA 1
ATOM 909 C C . PHE A 1 117 ? -16.197 37.090 -7.573 1.00 77.00 117 PHE A C 1
ATOM 911 O O . PHE A 1 117 ? -15.204 36.437 -7.881 1.00 77.00 117 PHE A O 1
ATOM 918 N N . VAL A 1 118 ? -16.709 37.050 -6.337 1.00 72.88 118 VAL A N 1
ATOM 919 C CA . VAL A 1 118 ? -16.111 36.262 -5.241 1.00 72.88 118 VAL A CA 1
ATOM 920 C C . VAL A 1 118 ? -16.147 34.776 -5.557 1.00 72.88 118 VAL A C 1
ATOM 922 O O . VAL A 1 118 ? -15.169 34.072 -5.312 1.00 72.88 118 VAL A O 1
ATOM 925 N N . PHE A 1 119 ? -17.257 34.302 -6.121 1.00 76.12 119 PHE A N 1
ATOM 926 C CA . PHE A 1 119 ? -17.391 32.907 -6.521 1.00 76.12 119 PHE A CA 1
ATOM 927 C C . PHE A 1 119 ? -16.467 32.532 -7.678 1.00 76.12 119 PHE A C 1
ATOM 929 O O . PHE A 1 119 ? -15.822 31.488 -7.602 1.00 76.12 119 PHE A O 1
ATOM 936 N N . ALA A 1 120 ? -16.354 33.385 -8.701 1.00 81.69 120 ALA A N 1
ATOM 937 C CA . ALA A 1 120 ? -15.378 33.200 -9.771 1.00 81.69 120 ALA A CA 1
ATOM 938 C C . ALA A 1 120 ? -13.965 33.100 -9.178 1.00 81.69 120 ALA A C 1
ATOM 940 O O . ALA A 1 120 ? -13.261 32.110 -9.353 1.00 81.69 120 ALA A O 1
ATOM 941 N N . TYR A 1 121 ? -13.589 34.073 -8.350 1.00 80.50 121 TYR A N 1
ATOM 942 C CA . TYR A 1 121 ? -12.267 34.118 -7.741 1.00 80.50 121 TYR A CA 1
ATOM 943 C C . TYR A 1 121 ? -11.971 32.879 -6.871 1.00 80.50 121 TYR A C 1
ATOM 945 O O . TYR A 1 121 ? -10.891 32.293 -6.947 1.00 80.50 121 TYR A O 1
ATOM 953 N N . ALA A 1 122 ? -12.948 32.427 -6.080 1.00 74.94 122 ALA A N 1
ATOM 954 C CA . ALA A 1 122 ? -12.857 31.214 -5.272 1.00 74.94 122 ALA A CA 1
ATOM 955 C C . ALA A 1 122 ? -12.645 29.945 -6.114 1.00 74.94 122 ALA A C 1
ATOM 957 O O . ALA A 1 122 ? -11.793 29.118 -5.773 1.00 74.94 122 ALA A O 1
ATOM 958 N N . LEU A 1 123 ? -13.402 29.791 -7.207 1.00 79.19 123 LEU A N 1
ATOM 959 C CA . LEU A 1 123 ? -13.249 28.670 -8.137 1.00 79.19 123 LEU A CA 1
ATOM 960 C C . LEU A 1 123 ? -11.873 28.697 -8.803 1.00 79.19 123 LEU A C 1
ATOM 962 O O . LEU A 1 123 ? -11.196 27.671 -8.829 1.00 79.19 123 LEU A O 1
ATOM 966 N N . TYR A 1 124 ? -11.421 29.868 -9.256 1.00 86.31 124 TYR A N 1
ATOM 967 C CA . TYR A 1 124 ? -10.086 30.057 -9.820 1.00 86.31 124 TYR A CA 1
ATOM 968 C C . TYR A 1 124 ? -8.973 29.632 -8.844 1.00 86.31 124 TYR A C 1
ATOM 970 O O . TYR A 1 124 ? -8.144 28.787 -9.188 1.00 86.31 124 TYR A O 1
ATOM 978 N N . LEU A 1 125 ? -8.982 30.123 -7.598 1.00 78.12 125 LEU A N 1
ATOM 979 C CA . LEU A 1 125 ? -7.992 29.714 -6.588 1.00 78.12 125 LEU A CA 1
ATOM 980 C C . LEU A 1 125 ? -8.035 28.206 -6.305 1.00 78.12 125 LEU A C 1
ATOM 982 O O . LEU A 1 125 ? -6.995 27.577 -6.085 1.00 78.12 125 LEU A O 1
ATOM 986 N N . SER A 1 126 ? -9.239 27.630 -6.305 1.00 74.88 126 SER A N 1
ATOM 987 C CA . SER A 1 126 ? -9.439 26.196 -6.099 1.00 74.88 126 SER A CA 1
ATOM 988 C C . SER A 1 126 ? -8.779 25.404 -7.224 1.00 74.88 126 SER A C 1
ATOM 990 O O . SER A 1 126 ? -8.074 24.434 -6.958 1.00 74.88 126 SER A O 1
ATOM 992 N N . CYS A 1 127 ? -8.927 25.864 -8.467 1.00 84.62 127 CYS A N 1
ATOM 993 C CA . CYS A 1 127 ? -8.315 25.256 -9.643 1.00 84.62 127 CYS A CA 1
ATOM 994 C C . CYS A 1 127 ? -6.784 25.275 -9.590 1.00 84.62 127 CYS A C 1
ATOM 996 O O . CYS A 1 127 ? -6.173 24.226 -9.790 1.00 84.62 127 CYS A O 1
ATOM 998 N N . ILE A 1 128 ? -6.172 26.411 -9.230 1.00 81.75 128 ILE A N 1
ATOM 999 C CA . ILE A 1 128 ? -4.707 26.514 -9.079 1.00 81.75 128 ILE A CA 1
ATOM 1000 C C . ILE A 1 128 ? -4.197 25.497 -8.062 1.00 81.75 128 ILE A C 1
ATOM 1002 O O . ILE A 1 128 ? -3.208 24.796 -8.293 1.00 81.75 128 ILE A O 1
ATOM 1006 N N . SER A 1 129 ? -4.867 25.422 -6.911 1.00 75.38 129 SER A N 1
ATOM 1007 C CA . SER A 1 129 ? -4.471 24.489 -5.865 1.00 75.38 129 SER A CA 1
ATOM 1008 C C . SER A 1 129 ? -4.634 23.038 -6.311 1.00 75.38 129 SER A C 1
ATOM 1010 O O . SER A 1 129 ? -3.684 22.259 -6.200 1.00 75.38 129 SER A O 1
ATOM 1012 N N . LEU A 1 130 ? -5.794 22.685 -6.877 1.00 76.19 130 LEU A N 1
ATOM 1013 C CA . LEU A 1 130 ? -6.027 21.351 -7.426 1.00 76.19 130 LEU A CA 1
ATOM 1014 C C . LEU A 1 130 ? -4.953 20.979 -8.431 1.00 76.19 130 LEU A C 1
ATOM 1016 O O . LEU A 1 130 ? -4.390 19.901 -8.308 1.00 76.19 130 LEU A O 1
ATOM 1020 N N . ARG A 1 131 ? -4.621 21.855 -9.384 1.00 86.12 131 ARG A N 1
ATOM 1021 C CA . ARG A 1 131 ? -3.613 21.556 -10.406 1.00 86.12 131 ARG A CA 1
ATOM 1022 C C . ARG A 1 131 ? -2.256 21.262 -9.773 1.00 86.12 131 ARG A C 1
ATOM 1024 O O . ARG A 1 131 ? -1.623 20.256 -10.103 1.00 86.12 131 ARG A O 1
ATOM 1031 N N . ARG A 1 132 ? -1.814 22.119 -8.847 1.00 81.25 132 ARG A N 1
ATOM 1032 C CA . ARG A 1 132 ? -0.528 21.959 -8.151 1.00 81.25 132 ARG A CA 1
ATOM 1033 C C . ARG A 1 132 ? -0.477 20.668 -7.341 1.00 81.25 132 ARG A C 1
ATOM 1035 O O . ARG A 1 132 ? 0.536 19.974 -7.386 1.00 81.25 132 ARG A O 1
ATOM 1042 N N . ASN A 1 133 ? -1.560 20.309 -6.659 1.00 72.69 133 ASN A N 1
ATOM 1043 C CA . ASN A 1 133 ? -1.616 19.089 -5.853 1.00 72.69 133 ASN A CA 1
ATOM 1044 C C . ASN A 1 133 ? -1.736 17.837 -6.721 1.00 72.69 133 ASN A C 1
ATOM 1046 O O . ASN A 1 133 ? -0.984 16.885 -6.532 1.00 72.69 133 ASN A O 1
ATOM 1050 N N . ALA A 1 134 ? -2.602 17.882 -7.731 1.00 75.31 134 ALA A N 1
ATOM 1051 C CA . ALA A 1 134 ? -2.822 16.787 -8.660 1.00 75.31 134 ALA A CA 1
ATOM 1052 C C . ALA A 1 134 ? -1.536 16.431 -9.419 1.00 75.31 134 ALA A C 1
ATOM 1054 O O . ALA A 1 134 ? -1.322 15.266 -9.733 1.00 75.31 134 ALA A O 1
ATOM 1055 N N . SER A 1 135 ? -0.631 17.393 -9.654 1.00 76.19 135 SER A N 1
ATOM 1056 C CA . SER A 1 135 ? 0.688 17.118 -10.252 1.00 76.19 135 SER A CA 1
ATOM 1057 C C . SER A 1 135 ? 1.553 16.125 -9.455 1.00 76.19 135 SER A C 1
ATOM 1059 O O . SER A 1 135 ? 2.539 15.610 -9.976 1.00 76.19 135 SER A O 1
ATOM 1061 N N . ARG A 1 136 ? 1.190 15.851 -8.197 1.00 74.31 136 ARG A N 1
ATOM 1062 C CA . ARG A 1 136 ? 1.843 14.880 -7.309 1.00 74.31 136 ARG A CA 1
ATOM 1063 C C . ARG A 1 136 ? 1.016 13.607 -7.111 1.00 74.31 136 ARG A C 1
ATOM 1065 O O . ARG A 1 136 ? 1.467 12.707 -6.412 1.00 74.31 136 ARG A O 1
ATOM 1072 N N . SER A 1 137 ? -0.183 13.546 -7.681 1.00 70.50 137 SER A N 1
ATOM 1073 C CA . SER A 1 137 ? -1.106 12.424 -7.536 1.00 70.50 137 SER A CA 1
ATOM 1074 C C . SER A 1 137 ? -0.861 11.346 -8.601 1.00 70.50 137 SER A C 1
ATOM 1076 O O . SER A 1 137 ? -0.235 11.619 -9.631 1.00 70.50 137 SER A O 1
ATOM 1078 N N . PRO A 1 138 ? -1.377 10.122 -8.390 1.00 72.31 138 PRO A N 1
ATOM 1079 C CA . PRO A 1 138 ? -1.461 9.103 -9.432 1.00 72.31 138 PRO A CA 1
ATOM 1080 C C . PRO A 1 138 ? -2.158 9.616 -10.703 1.00 72.31 138 PRO A C 1
ATOM 1082 O O . PRO A 1 138 ? -2.938 10.570 -10.663 1.00 72.31 138 PRO A O 1
ATOM 1085 N N . ARG A 1 139 ? -1.866 8.990 -11.850 1.00 75.31 139 ARG A N 1
ATOM 1086 C CA . ARG A 1 139 ? -2.331 9.445 -13.174 1.00 75.31 139 ARG A CA 1
ATOM 1087 C C . ARG A 1 139 ? -3.855 9.553 -13.265 1.00 75.31 139 ARG A C 1
ATOM 1089 O O . ARG A 1 139 ? -4.362 10.554 -13.749 1.00 75.31 139 ARG A O 1
ATOM 1096 N N . ASP A 1 140 ? -4.575 8.540 -12.818 1.00 71.19 140 ASP A N 1
ATOM 1097 C CA . ASP A 1 140 ? -6.038 8.475 -12.833 1.00 71.19 140 ASP A CA 1
ATOM 1098 C C . ASP A 1 140 ? -6.676 9.596 -11.996 1.00 71.19 140 ASP A C 1
ATOM 1100 O O . ASP A 1 140 ? -7.588 10.287 -12.460 1.00 71.19 140 ASP A O 1
ATOM 1104 N N . VAL A 1 141 ? -6.131 9.850 -10.802 1.00 71.50 141 VAL A N 1
ATOM 1105 C CA . VAL A 1 141 ? -6.539 10.970 -9.941 1.00 71.50 141 VAL A CA 1
ATOM 1106 C C . VAL A 1 141 ? -6.215 12.307 -10.605 1.00 71.50 141 VAL A C 1
ATOM 1108 O O . VAL A 1 141 ? -7.034 13.228 -10.593 1.00 71.50 141 VAL A O 1
ATOM 1111 N N . PHE A 1 142 ? -5.039 12.424 -11.222 1.00 79.44 142 PHE A N 1
ATOM 1112 C CA . PHE A 1 142 ? -4.632 13.623 -11.949 1.00 79.44 142 PHE A CA 1
ATOM 1113 C C . PHE A 1 142 ? -5.574 13.936 -13.116 1.00 79.44 142 PHE A C 1
ATOM 1115 O O . PHE A 1 142 ? -5.961 15.092 -13.301 1.00 79.44 142 PHE A O 1
ATOM 1122 N N . GLU A 1 143 ? -5.981 12.912 -13.866 1.00 77.19 143 GLU A N 1
ATOM 1123 C CA . GLU A 1 143 ? -6.906 13.016 -14.993 1.00 77.19 143 GLU A CA 1
ATOM 1124 C C . GLU A 1 143 ? -8.323 13.402 -14.566 1.00 77.19 143 GLU A C 1
ATOM 1126 O O . GLU A 1 143 ? -8.921 14.305 -15.164 1.00 77.19 143 GLU A O 1
ATOM 1131 N N . SER A 1 144 ? -8.871 12.741 -13.540 1.00 75.56 144 SER A N 1
ATOM 1132 C CA . SER A 1 144 ? -10.204 13.072 -13.027 1.00 75.56 144 SER A CA 1
ATOM 1133 C C . SER A 1 144 ? -10.229 14.501 -12.478 1.00 75.56 144 SER A C 1
ATOM 1135 O O . SER A 1 144 ? -11.117 15.283 -12.826 1.00 75.56 144 SER A O 1
ATOM 1137 N N . THR A 1 145 ? -9.190 14.882 -11.732 1.00 78.81 145 THR A N 1
ATOM 1138 C CA . THR A 1 145 ? -9.034 16.226 -11.170 1.00 78.81 145 THR A CA 1
ATOM 1139 C C . THR A 1 145 ? -8.900 17.283 -12.265 1.00 78.81 145 THR A C 1
ATOM 1141 O O . THR A 1 145 ? -9.524 18.337 -12.172 1.00 78.81 145 THR A O 1
ATOM 1144 N N . HIS A 1 146 ? -8.174 17.004 -13.352 1.00 84.06 146 HIS A N 1
ATOM 1145 C CA . HIS A 1 146 ? -8.049 17.935 -14.480 1.00 84.06 146 HIS A CA 1
ATOM 1146 C C . HIS A 1 146 ? -9.376 18.238 -15.177 1.00 84.06 146 HIS A C 1
ATOM 1148 O O . HIS A 1 146 ? -9.627 19.388 -15.541 1.00 84.06 146 HIS A O 1
ATOM 1154 N N . LYS A 1 147 ? -10.256 17.243 -15.334 1.00 82.62 147 LYS A N 1
ATOM 1155 C CA . LYS A 1 147 ? -11.601 17.475 -15.888 1.00 82.62 147 LYS A CA 1
ATOM 1156 C C . LYS A 1 147 ? -12.418 18.402 -14.988 1.00 82.62 147 LYS A C 1
ATOM 1158 O O . LYS A 1 147 ? -13.098 19.297 -15.490 1.00 82.62 147 LYS A O 1
ATOM 1163 N N . VAL A 1 148 ? -12.312 18.216 -13.670 1.00 81.00 148 VAL A N 1
ATOM 1164 C CA . VAL A 1 148 ? -12.962 19.085 -12.677 1.00 81.00 148 VAL A CA 1
ATOM 1165 C C . VAL A 1 148 ? -12.402 20.507 -12.749 1.00 81.00 148 VAL A C 1
ATOM 1167 O O . VAL A 1 148 ? -13.186 21.450 -12.802 1.00 81.00 148 VAL A O 1
ATOM 1170 N N . ILE A 1 149 ? -11.075 20.662 -12.832 1.00 85.06 149 ILE A N 1
ATOM 1171 C CA . ILE A 1 149 ? -10.404 21.963 -12.984 1.00 85.06 149 ILE A CA 1
ATOM 1172 C C . ILE A 1 149 ? -10.922 22.699 -14.222 1.00 85.06 149 ILE A C 1
ATOM 1174 O O . ILE A 1 149 ? -11.367 23.836 -14.110 1.00 85.06 149 ILE A O 1
ATOM 1178 N N . LEU A 1 150 ? -10.918 22.055 -15.394 1.00 88.88 150 LEU A N 1
ATOM 1179 C CA . LEU A 1 150 ? -11.363 22.692 -16.638 1.00 88.88 150 LEU A CA 1
ATOM 1180 C C . LEU A 1 150 ? -12.828 23.137 -16.554 1.00 88.88 150 LEU A C 1
ATOM 1182 O O . LEU A 1 150 ? -13.151 24.261 -16.934 1.00 88.88 150 LEU A O 1
ATOM 1186 N N . SER A 1 151 ? -13.701 22.292 -15.998 1.00 86.75 151 SER A N 1
ATOM 1187 C CA . SER A 1 151 ? -15.107 22.647 -15.783 1.00 86.75 151 SER A CA 1
ATOM 1188 C C . SER A 1 151 ? -15.264 23.830 -14.823 1.00 86.75 151 SER A C 1
ATOM 1190 O O . SER A 1 151 ? -16.091 24.710 -15.064 1.00 86.75 151 SER A O 1
ATOM 1192 N N . ALA A 1 152 ? -14.491 23.857 -13.737 1.00 83.69 152 ALA A N 1
ATOM 1193 C CA . ALA A 1 152 ? -14.551 24.913 -12.733 1.00 83.69 152 ALA A CA 1
ATOM 1194 C C . ALA A 1 152 ? -13.983 26.244 -13.254 1.00 83.69 152 ALA A C 1
ATOM 1196 O O . ALA A 1 152 ? -14.546 27.294 -12.952 1.00 83.69 152 ALA A O 1
ATOM 1197 N N . LEU A 1 153 ? -12.939 26.219 -14.089 1.00 90.12 153 LEU A N 1
ATOM 1198 C CA . LEU A 1 153 ? -12.405 27.411 -14.758 1.00 90.12 153 LEU A CA 1
ATOM 1199 C C . LEU A 1 153 ? -13.406 27.992 -15.763 1.00 90.12 153 LEU A C 1
ATOM 1201 O O . LEU A 1 153 ? -13.661 29.192 -15.727 1.00 90.12 153 LEU A O 1
ATOM 1205 N N . THR A 1 154 ? -14.052 27.155 -16.583 1.00 91.62 154 THR A N 1
ATOM 1206 C CA . THR A 1 154 ? -15.131 27.612 -17.479 1.00 91.62 154 THR A CA 1
ATOM 1207 C C . THR A 1 154 ? -16.301 28.211 -16.694 1.00 91.62 154 THR A C 1
ATOM 1209 O O . THR A 1 154 ? -16.856 29.239 -17.080 1.00 91.62 154 THR A O 1
ATOM 1212 N N . GLN A 1 155 ? -16.672 27.612 -15.558 1.00 88.12 155 GLN A N 1
ATOM 1213 C CA . GLN A 1 155 ? -17.701 28.180 -14.686 1.00 88.12 155 GLN A CA 1
ATOM 1214 C C . GLN A 1 155 ? -17.255 29.512 -14.066 1.00 88.12 155 GLN A C 1
ATOM 1216 O O . GLN A 1 155 ? -18.058 30.440 -13.971 1.00 88.12 155 GLN A O 1
ATOM 1221 N N . SER A 1 156 ? -15.989 29.614 -13.662 1.00 88.81 156 SER A N 1
ATOM 1222 C CA . SER A 1 156 ? -15.391 30.839 -13.137 1.00 88.81 156 SER A CA 1
ATOM 1223 C C . SER A 1 156 ? -15.445 31.974 -14.162 1.00 88.81 156 SER A C 1
ATOM 1225 O O . SER A 1 156 ? -15.852 33.084 -13.829 1.00 88.81 156 SER A O 1
ATOM 1227 N N . GLU A 1 157 ? -15.109 31.694 -15.420 1.00 93.38 157 GLU A N 1
ATOM 1228 C CA . GLU A 1 157 ? -15.199 32.661 -16.517 1.00 93.38 157 GLU A CA 1
ATOM 1229 C C . GLU A 1 157 ? -16.646 33.127 -16.755 1.00 93.38 157 GLU A C 1
ATOM 1231 O O . GLU A 1 157 ? -16.918 34.328 -16.788 1.00 93.38 157 GLU A O 1
ATOM 1236 N N . ALA A 1 158 ? -17.602 32.194 -16.803 1.00 90.81 158 ALA A N 1
ATOM 1237 C CA . ALA A 1 158 ? -19.022 32.518 -16.972 1.00 90.81 158 ALA A CA 1
ATOM 1238 C C . ALA A 1 158 ? -19.603 33.345 -15.806 1.00 90.81 158 ALA A C 1
ATOM 1240 O O . ALA A 1 158 ? -20.605 34.049 -15.962 1.00 90.81 158 ALA A O 1
ATOM 1241 N N . LEU A 1 159 ? -19.009 33.254 -14.611 1.00 86.38 159 LEU A N 1
ATOM 1242 C CA . LEU A 1 159 ? -19.363 34.103 -13.474 1.00 86.38 159 LEU A CA 1
ATOM 1243 C C . LEU A 1 159 ? -18.792 35.518 -13.623 1.00 86.38 159 LEU A C 1
ATOM 1245 O O . LEU A 1 159 ? -19.477 36.472 -13.247 1.00 86.38 159 LEU A O 1
ATOM 1249 N N . CYS A 1 160 ? -17.608 35.677 -14.221 1.00 86.00 160 CYS A N 1
ATOM 1250 C CA . CYS A 1 160 ? -17.063 36.993 -14.563 1.00 86.00 160 CYS A CA 1
ATOM 1251 C C . CYS A 1 160 ? -17.981 37.766 -15.526 1.00 86.00 160 CYS A C 1
ATOM 1253 O O . CYS A 1 160 ? -18.090 38.984 -15.406 1.00 86.00 160 CYS A O 1
ATOM 1255 N N . ASP A 1 161 ? -18.706 37.089 -16.428 1.00 87.00 161 ASP A N 1
ATOM 1256 C CA . ASP A 1 161 ? -19.681 37.723 -17.346 1.00 87.00 161 ASP A CA 1
ATOM 1257 C C . ASP A 1 161 ? -20.851 38.407 -16.629 1.00 87.00 161 ASP A C 1
ATOM 1259 O O . ASP A 1 161 ? -21.537 39.252 -17.205 1.00 87.00 161 ASP A O 1
ATOM 1263 N N . ARG A 1 162 ? -21.095 38.052 -15.365 1.00 84.69 162 ARG A N 1
ATOM 1264 C CA . ARG A 1 162 ? -22.205 38.582 -14.562 1.00 84.69 162 ARG A CA 1
ATOM 1265 C C . ARG A 1 162 ? -21.800 39.773 -13.697 1.00 84.69 162 ARG A C 1
ATOM 1267 O O . ARG A 1 162 ? -22.650 40.331 -13.004 1.00 84.69 162 ARG A O 1
ATOM 1274 N N . VAL A 1 163 ? -20.520 40.139 -13.693 1.00 76.31 163 VAL A N 1
ATOM 1275 C CA . VAL A 1 163 ? -19.975 41.229 -12.877 1.00 76.31 163 VAL A CA 1
ATOM 1276 C C . VAL A 1 163 ? -19.967 42.515 -13.699 1.00 76.31 163 VAL A C 1
ATOM 1278 O O . VAL A 1 163 ? -19.497 42.533 -14.832 1.00 76.31 163 VAL A O 1
ATOM 1281 N N . PHE A 1 164 ? -20.484 43.603 -13.124 1.00 68.06 164 PHE A N 1
ATOM 1282 C CA . PHE A 1 164 ? -20.505 44.917 -13.765 1.00 68.06 164 PHE A CA 1
ATOM 1283 C C . PHE A 1 164 ? -19.896 45.987 -12.843 1.00 68.06 164 PHE A C 1
ATOM 1285 O O . PHE A 1 164 ? -20.314 46.078 -11.686 1.00 68.06 164 PHE A O 1
ATOM 1292 N N . PRO A 1 165 ? -18.988 46.852 -13.332 1.00 69.94 165 PRO A N 1
ATOM 1293 C CA . PRO A 1 165 ? -18.504 46.931 -14.714 1.00 69.94 165 PRO A CA 1
ATOM 1294 C C . PRO A 1 165 ? -17.544 45.771 -15.058 1.00 69.94 165 PRO A C 1
ATOM 1296 O O . PRO A 1 165 ? -16.909 45.216 -14.161 1.00 69.94 165 PRO A O 1
ATOM 1299 N N . ALA A 1 166 ? -17.508 45.359 -16.330 1.00 70.00 166 ALA A N 1
ATOM 1300 C CA . ALA A 1 166 ? -16.807 44.145 -16.777 1.00 70.00 166 ALA A CA 1
ATOM 1301 C C . ALA A 1 166 ? -15.290 44.229 -16.543 1.00 70.00 166 ALA A C 1
ATOM 1303 O O . ALA A 1 166 ? -14.661 43.231 -16.195 1.00 70.00 166 ALA A O 1
ATOM 1304 N N . GLU A 1 167 ? -14.757 45.448 -16.611 1.00 78.69 167 GLU A N 1
ATOM 1305 C CA . GLU A 1 167 ? -13.360 45.827 -16.415 1.00 78.69 167 GLU A CA 1
ATOM 1306 C C . GLU A 1 167 ? -12.820 45.407 -15.035 1.00 78.69 167 GLU A C 1
ATOM 1308 O O . GLU A 1 167 ? -11.624 45.197 -14.858 1.00 78.69 167 GLU A O 1
ATOM 1313 N N . VAL A 1 168 ? -13.697 45.223 -14.038 1.00 67.75 168 VAL A N 1
ATOM 1314 C CA . VAL A 1 168 ? -13.313 44.707 -12.707 1.00 67.75 168 VAL A CA 1
ATOM 1315 C C . VAL A 1 168 ? -12.872 43.240 -12.771 1.00 67.75 168 VAL A C 1
ATOM 1317 O O . VAL A 1 168 ? -12.198 42.757 -11.864 1.00 67.75 168 VAL A O 1
ATOM 1320 N N . THR A 1 169 ? -13.246 42.516 -13.829 1.00 80.94 169 THR A N 1
ATOM 1321 C CA . THR A 1 169 ? -12.930 41.092 -13.997 1.00 80.94 169 THR A CA 1
ATOM 1322 C C . THR A 1 169 ? -11.783 40.808 -14.947 1.00 80.94 169 THR A C 1
ATOM 1324 O O . THR A 1 169 ? -11.366 39.656 -14.996 1.00 80.94 169 THR A O 1
ATOM 1327 N N . ASP A 1 170 ? -11.248 41.802 -15.657 1.00 83.75 170 ASP A N 1
ATOM 1328 C CA . ASP A 1 170 ? -10.268 41.581 -16.730 1.00 83.75 170 ASP A CA 1
ATOM 1329 C C . ASP A 1 170 ? -9.029 40.824 -16.229 1.00 83.75 170 ASP A C 1
ATOM 1331 O O . ASP A 1 170 ? -8.687 39.774 -16.764 1.00 83.75 170 ASP A O 1
ATOM 1335 N N . VAL A 1 171 ? -8.445 41.250 -15.103 1.00 78.44 171 VAL A N 1
ATOM 1336 C CA . VAL A 1 171 ? -7.282 40.571 -14.496 1.00 78.44 171 VAL A CA 1
ATOM 1337 C C . VAL A 1 171 ? -7.607 39.129 -14.086 1.00 78.44 171 VAL A C 1
ATOM 1339 O O . VAL A 1 171 ? -6.787 38.223 -14.252 1.00 78.44 171 VAL A O 1
ATOM 1342 N N . LEU A 1 172 ? -8.806 38.892 -13.539 1.00 82.56 172 LEU A N 1
ATOM 1343 C CA . LEU A 1 172 ? -9.241 37.548 -13.162 1.00 82.56 172 LEU A CA 1
ATOM 1344 C C . LEU A 1 172 ? -9.487 36.682 -14.403 1.00 82.56 172 LEU A C 1
ATOM 1346 O O . LEU A 1 172 ? -9.121 35.514 -14.387 1.00 82.56 172 LEU A O 1
ATOM 1350 N N . ARG A 1 173 ? -10.067 37.229 -15.476 1.00 89.81 173 ARG A N 1
ATOM 1351 C CA . ARG A 1 173 ? -10.272 36.517 -16.746 1.00 89.81 173 ARG A CA 1
ATOM 1352 C C . ARG A 1 173 ? -8.952 36.126 -17.383 1.00 89.81 173 ARG A C 1
ATOM 1354 O O . ARG A 1 173 ? -8.796 34.962 -17.732 1.00 89.81 173 ARG A O 1
ATOM 1361 N N . ASP A 1 174 ? -7.998 37.049 -17.447 1.00 86.56 174 ASP A N 1
ATOM 1362 C CA . ASP A 1 174 ? -6.655 36.765 -17.949 1.00 86.56 174 ASP A CA 1
ATOM 1363 C C . ASP A 1 174 ? -6.000 35.651 -17.123 1.00 86.56 174 ASP A C 1
ATOM 1365 O O . ASP A 1 174 ? -5.468 34.685 -17.669 1.00 86.56 174 ASP A O 1
ATOM 1369 N N . SER A 1 175 ? -6.137 35.716 -15.796 1.00 85.81 175 SER A N 1
ATOM 1370 C CA . SER A 1 175 ? -5.633 34.687 -14.880 1.00 85.81 175 SER A CA 1
ATOM 1371 C C . SER A 1 175 ? -6.323 33.324 -15.055 1.00 85.81 175 SER A C 1
ATOM 1373 O O . SER A 1 175 ? -5.658 32.287 -15.036 1.00 85.81 175 SER A O 1
ATOM 1375 N N . ILE A 1 176 ? -7.650 33.307 -15.233 1.00 89.06 176 ILE A N 1
ATOM 1376 C CA . ILE A 1 176 ? -8.434 32.094 -15.513 1.00 89.06 176 ILE A CA 1
ATOM 1377 C C . ILE A 1 176 ? -7.994 31.493 -16.842 1.00 89.06 176 ILE A C 1
ATOM 1379 O O . ILE A 1 176 ? -7.795 30.285 -16.904 1.00 89.06 176 ILE A O 1
ATOM 1383 N N . GLN A 1 177 ? -7.817 32.312 -17.879 1.00 90.88 177 GLN A N 1
ATOM 1384 C CA . GLN A 1 177 ? -7.405 31.860 -19.202 1.00 90.88 177 GLN A CA 1
ATOM 1385 C C . GLN A 1 177 ? -5.991 31.274 -19.171 1.00 90.88 177 GLN A C 1
ATOM 1387 O O . GLN A 1 177 ? -5.773 30.188 -19.706 1.00 90.88 177 GLN A O 1
ATOM 1392 N N . GLU A 1 178 ? -5.049 31.924 -18.480 1.00 86.06 178 GLU A N 1
ATOM 1393 C CA . GLU A 1 178 ? -3.711 31.365 -18.262 1.00 86.06 178 GLU A CA 1
ATOM 1394 C C . GLU A 1 178 ? -3.772 29.991 -17.585 1.00 86.06 178 GLU A C 1
ATOM 1396 O O . GLU A 1 178 ? -3.099 29.051 -18.007 1.00 86.06 178 GLU A O 1
ATOM 1401 N N . GLU A 1 179 ? -4.574 29.861 -16.529 1.00 86.94 179 GLU A N 1
ATOM 1402 C CA . GLU A 1 179 ? -4.720 28.609 -15.786 1.00 86.94 179 GLU A CA 1
ATOM 1403 C C . GLU A 1 179 ? -5.473 27.539 -16.596 1.00 86.94 179 GLU A C 1
ATOM 1405 O O . GLU A 1 179 ? -5.146 26.353 -16.520 1.00 86.94 179 GLU A O 1
ATOM 1410 N N . TYR A 1 180 ? -6.430 27.952 -17.429 1.00 89.19 180 TYR A N 1
ATOM 1411 C CA . TYR A 1 180 ? -7.160 27.086 -18.353 1.00 89.19 180 TYR A CA 1
ATOM 1412 C C . TYR A 1 180 ? -6.222 26.506 -19.402 1.00 89.19 180 TYR A C 1
ATOM 1414 O O . TYR A 1 180 ? -6.226 25.294 -19.640 1.00 89.19 180 TYR A O 1
ATOM 1422 N N . ASP A 1 181 ? -5.372 27.357 -19.975 1.00 83.75 181 ASP A N 1
ATOM 1423 C CA . ASP A 1 181 ? -4.327 26.923 -20.883 1.00 83.75 181 ASP A CA 1
ATOM 1424 C C . ASP A 1 181 ? -3.423 25.925 -20.164 1.00 83.75 181 ASP A C 1
ATOM 1426 O O . ASP A 1 181 ? -3.314 24.795 -20.643 1.00 83.75 181 ASP A O 1
ATOM 1430 N N . LEU A 1 182 ? -2.890 26.265 -18.975 1.00 82.25 182 LEU A N 1
ATOM 1431 C CA . LEU A 1 182 ? -2.062 25.373 -18.145 1.00 82.25 182 LEU A CA 1
ATOM 1432 C C . LEU A 1 182 ? -2.701 23.989 -17.929 1.00 82.25 182 LEU A C 1
ATOM 1434 O O . LEU A 1 182 ? -2.002 22.986 -18.095 1.00 82.25 182 LEU A O 1
ATOM 1438 N N . ALA A 1 183 ? -3.999 23.923 -17.631 1.00 83.69 183 ALA A N 1
ATOM 1439 C CA . ALA A 1 183 ? -4.722 22.674 -17.394 1.00 83.69 183 ALA A CA 1
ATOM 1440 C C . ALA A 1 183 ? -4.986 21.855 -18.677 1.00 83.69 183 ALA A C 1
ATOM 1442 O O . ALA A 1 183 ? -4.918 20.622 -18.670 1.00 83.69 183 ALA A O 1
ATOM 1443 N N . ARG A 1 184 ? -5.245 22.500 -19.821 1.00 82.94 184 ARG A N 1
ATOM 1444 C CA . ARG A 1 184 ? -5.574 21.800 -21.081 1.00 82.94 184 ARG A CA 1
ATOM 1445 C C . ARG A 1 184 ? -4.428 20.919 -21.601 1.00 82.94 184 ARG A C 1
ATOM 1447 O O . ARG A 1 184 ? -4.662 19.948 -22.323 1.00 82.94 184 ARG A O 1
ATOM 1454 N N . HIS A 1 185 ? -3.193 21.225 -21.211 1.00 77.00 185 HIS A N 1
ATOM 1455 C CA . HIS A 1 185 ? -1.977 20.556 -21.674 1.00 77.00 185 HIS A CA 1
ATOM 1456 C C . HIS A 1 185 ? -1.911 19.046 -21.371 1.00 77.00 185 HIS A C 1
ATOM 1458 O O . HIS A 1 185 ? -1.300 18.294 -22.130 1.00 77.00 185 HIS A O 1
ATOM 1464 N N . VAL A 1 186 ? -2.565 18.577 -20.306 1.00 76.56 186 VAL A N 1
ATOM 1465 C CA . VAL A 1 186 ? -2.503 17.174 -19.852 1.00 76.56 186 VAL A CA 1
ATOM 1466 C C . VAL A 1 186 ? -3.176 16.206 -20.824 1.00 76.56 186 VAL A C 1
ATOM 1468 O O . VAL A 1 186 ? -2.680 15.105 -21.065 1.00 76.56 186 VAL A O 1
ATOM 1471 N N . GLN A 1 187 ? -4.281 16.627 -21.443 1.00 81.25 187 GLN A N 1
ATOM 1472 C CA . GLN A 1 187 ? -5.088 15.762 -22.304 1.00 81.25 187 GLN A CA 1
ATOM 1473 C C . GLN A 1 187 ? -4.307 15.254 -23.528 1.00 81.25 187 GLN A C 1
ATOM 1475 O O . GLN A 1 187 ? -4.529 14.131 -23.983 1.00 81.25 187 GLN A O 1
ATOM 1480 N N . ALA A 1 188 ? -3.372 16.058 -24.044 1.00 85.31 188 ALA A N 1
ATOM 1481 C CA . ALA A 1 188 ? -2.562 15.697 -25.204 1.00 85.31 188 ALA A CA 1
ATOM 1482 C C . ALA A 1 188 ? -1.615 14.518 -24.914 1.00 85.31 188 ALA A C 1
ATOM 1484 O O . ALA A 1 188 ? -1.422 13.665 -25.781 1.00 85.31 188 ALA A O 1
ATOM 1485 N N . PHE A 1 189 ? -1.070 14.429 -23.696 1.00 85.06 189 PHE A N 1
ATOM 1486 C CA . PHE A 1 189 ? -0.174 13.336 -23.307 1.00 85.06 189 PHE A CA 1
ATOM 1487 C C . PHE A 1 189 ? -0.908 12.022 -23.076 1.00 85.06 189 PHE A C 1
ATOM 1489 O O . PHE A 1 189 ? -0.379 10.975 -23.431 1.00 85.06 189 PHE A O 1
ATOM 1496 N N . ASN A 1 190 ? -2.136 12.064 -22.560 1.00 83.00 190 ASN A N 1
ATOM 1497 C CA . ASN A 1 190 ? -2.934 10.848 -22.386 1.00 83.00 190 ASN A CA 1
ATOM 1498 C C . ASN A 1 190 ? -3.316 10.249 -23.737 1.00 83.00 190 ASN A C 1
ATOM 1500 O O . ASN A 1 190 ? -3.110 9.065 -23.968 1.00 83.00 190 ASN A O 1
ATOM 1504 N N . GLN A 1 191 ? -3.755 11.092 -24.676 1.00 88.19 191 GLN A N 1
ATOM 1505 C CA . GLN A 1 191 ? -4.009 10.655 -26.050 1.00 88.19 191 GLN A CA 1
ATOM 1506 C C . GLN A 1 191 ? -2.743 10.098 -26.708 1.00 88.19 191 GLN A C 1
ATOM 1508 O O . GLN A 1 191 ? -2.808 9.133 -27.462 1.00 88.19 191 GLN A O 1
ATOM 1513 N N . LEU A 1 192 ? -1.582 10.707 -26.446 1.00 89.00 192 LEU A N 1
ATOM 1514 C CA . LEU A 1 192 ? -0.308 10.190 -26.932 1.00 89.00 192 LEU A CA 1
ATOM 1515 C C . LEU A 1 192 ? 0.008 8.806 -26.337 1.00 89.00 192 LEU A C 1
ATOM 1517 O O . LEU A 1 192 ? 0.426 7.920 -27.078 1.00 89.00 192 LEU A O 1
ATOM 1521 N N . ASP A 1 193 ? -0.217 8.610 -25.038 1.00 87.00 193 ASP A N 1
ATOM 1522 C CA . ASP A 1 193 ? -0.026 7.327 -24.355 1.00 87.00 193 ASP A CA 1
ATOM 1523 C C . ASP A 1 193 ? -0.943 6.226 -24.910 1.00 87.00 193 ASP A C 1
ATOM 1525 O O . ASP A 1 193 ? -0.482 5.111 -25.176 1.00 87.00 193 ASP A O 1
ATOM 1529 N N . ASP A 1 194 ? -2.217 6.544 -25.146 1.00 86.25 194 ASP A N 1
ATOM 1530 C CA . ASP A 1 194 ? -3.211 5.615 -25.694 1.00 86.25 194 ASP A CA 1
ATOM 1531 C C . ASP A 1 194 ? -2.849 5.202 -27.130 1.00 86.25 194 ASP A C 1
ATOM 1533 O O . ASP A 1 194 ? -2.866 4.015 -27.482 1.00 86.25 194 ASP A O 1
ATOM 1537 N N . HIS A 1 195 ? -2.445 6.169 -27.964 1.00 91.19 195 HIS A N 1
ATOM 1538 C CA . HIS A 1 195 ? -2.001 5.894 -29.332 1.00 91.19 195 HIS A CA 1
ATOM 1539 C C . HIS A 1 195 ? -0.683 5.104 -29.357 1.00 91.19 195 HIS A C 1
ATOM 1541 O O . HIS A 1 195 ? -0.540 4.184 -30.160 1.00 91.19 195 HIS A O 1
ATOM 1547 N N . ALA A 1 196 ? 0.261 5.400 -28.458 1.00 86.94 196 ALA A N 1
ATOM 1548 C CA . ALA A 1 196 ? 1.510 4.647 -28.341 1.00 86.94 196 ALA A CA 1
ATOM 1549 C C . ALA A 1 196 ? 1.269 3.202 -27.885 1.00 86.94 196 ALA A C 1
ATOM 1551 O O . ALA A 1 196 ? 1.874 2.273 -28.413 1.00 86.94 196 ALA A O 1
ATOM 1552 N N . THR A 1 197 ? 0.337 3.001 -26.952 1.00 83.75 197 THR A N 1
ATOM 1553 C CA . THR A 1 197 ? -0.088 1.666 -26.513 1.00 83.75 197 THR A CA 1
ATOM 1554 C C . THR A 1 197 ? -0.715 0.890 -27.671 1.00 83.75 197 THR A C 1
ATOM 1556 O O . THR A 1 197 ? -0.347 -0.256 -27.917 1.00 83.75 197 THR A O 1
ATOM 1559 N N . SER A 1 198 ? -1.592 1.538 -28.443 1.00 85.19 198 SER A N 1
ATOM 1560 C CA . SER A 1 198 ? -2.187 0.947 -29.649 1.00 85.19 198 SER A CA 1
ATOM 1561 C C . SER A 1 198 ? -1.118 0.557 -30.677 1.00 85.19 198 SER A C 1
ATOM 1563 O O . SER A 1 198 ? -1.177 -0.523 -31.257 1.00 85.19 198 SER A O 1
ATOM 1565 N N . MET A 1 199 ? -0.096 1.398 -30.862 1.00 84.81 199 MET A N 1
ATOM 1566 C CA . MET A 1 199 ? 1.017 1.114 -31.767 1.00 84.81 199 MET A CA 1
ATOM 1567 C C . MET A 1 199 ? 1.856 -0.086 -31.309 1.00 84.81 199 MET A C 1
ATOM 1569 O O . MET A 1 199 ? 2.194 -0.928 -32.134 1.00 84.81 199 MET A O 1
ATOM 1573 N N . LEU A 1 200 ? 2.155 -0.208 -30.011 1.00 82.31 200 LEU A N 1
ATOM 1574 C CA . LEU A 1 200 ? 2.888 -1.359 -29.462 1.00 82.31 200 LEU A CA 1
ATOM 1575 C C . LEU A 1 200 ? 2.151 -2.685 -29.700 1.00 82.31 200 LEU A C 1
ATOM 1577 O O . LEU A 1 200 ? 2.792 -3.708 -29.930 1.00 82.31 200 LEU A O 1
ATOM 1581 N N . ILE A 1 201 ? 0.816 -2.662 -29.665 1.00 79.12 201 ILE A N 1
ATOM 1582 C CA . ILE A 1 201 ? -0.028 -3.834 -29.933 1.00 79.12 201 ILE A CA 1
ATOM 1583 C C . ILE A 1 201 ? -0.011 -4.198 -31.426 1.00 79.12 201 ILE A C 1
ATOM 1585 O O . ILE A 1 201 ? -0.000 -5.380 -31.763 1.00 79.12 201 ILE A O 1
ATOM 1589 N N . LEU A 1 202 ? -0.002 -3.201 -32.317 1.00 79.69 202 LEU A N 1
ATOM 1590 C CA . LEU A 1 202 ? -0.120 -3.399 -33.767 1.00 79.69 202 LEU A CA 1
ATOM 1591 C C . LEU A 1 202 ? 1.226 -3.624 -34.483 1.00 79.69 202 LEU A C 1
ATOM 1593 O O . LEU A 1 202 ? 1.261 -4.319 -35.495 1.00 79.69 202 LEU A O 1
ATOM 1597 N N . GLN A 1 203 ? 2.339 -3.092 -33.967 1.00 77.44 203 GLN A N 1
ATOM 1598 C CA . GLN A 1 203 ? 3.677 -3.215 -34.576 1.00 77.44 203 GLN A CA 1
ATOM 1599 C C . GLN A 1 203 ? 4.133 -4.650 -34.896 1.00 77.44 203 GLN A C 1
ATOM 1601 O O . GLN A 1 203 ? 4.762 -4.844 -35.933 1.00 77.44 203 GLN A O 1
ATOM 1606 N N . PRO A 1 204 ? 3.833 -5.678 -34.080 1.00 71.81 204 PRO A N 1
ATOM 1607 C CA . PRO A 1 204 ? 4.201 -7.058 -34.400 1.00 71.81 204 PRO A CA 1
ATOM 1608 C C . PRO A 1 204 ? 3.480 -7.644 -35.625 1.00 71.81 204 PRO A C 1
ATOM 1610 O O . PRO A 1 204 ? 3.831 -8.742 -36.050 1.00 71.81 204 PRO A O 1
ATOM 1613 N N . THR A 1 205 ? 2.461 -6.957 -36.153 1.00 66.69 205 THR A N 1
ATOM 1614 C CA . THR A 1 205 ? 1.565 -7.459 -37.209 1.00 66.69 205 THR A CA 1
ATOM 1615 C C . THR A 1 205 ? 1.725 -6.755 -38.557 1.00 66.69 205 THR A C 1
ATOM 1617 O O . THR A 1 205 ? 0.918 -7.002 -39.446 1.00 66.69 205 THR A O 1
ATOM 1620 N N . GLU A 1 206 ? 2.728 -5.885 -38.732 1.00 58.88 206 GLU A N 1
ATOM 1621 C CA . GLU A 1 206 ? 2.945 -5.205 -40.019 1.00 58.88 206 GLU A CA 1
ATOM 1622 C C . GLU A 1 206 ? 3.243 -6.215 -41.144 1.00 58.88 206 GLU A C 1
ATOM 1624 O O . GLU A 1 206 ? 4.297 -6.851 -41.169 1.00 58.88 206 GLU A O 1
ATOM 1629 N N . GLU A 1 207 ? 2.308 -6.331 -42.091 1.00 59.00 207 GLU A N 1
ATOM 1630 C CA . GLU A 1 207 ? 2.579 -6.802 -43.450 1.00 59.00 207 GLU A CA 1
ATOM 1631 C C . GLU A 1 207 ? 3.310 -5.679 -44.220 1.00 59.00 207 GLU A C 1
ATOM 1633 O O . GLU A 1 207 ? 3.062 -4.494 -43.996 1.00 59.00 207 GLU A O 1
ATOM 1638 N N . GLU A 1 208 ? 4.256 -6.036 -45.097 1.00 57.78 208 GLU A N 1
ATOM 1639 C CA . GLU A 1 208 ? 5.218 -5.116 -45.747 1.00 57.78 208 GLU A CA 1
ATOM 1640 C C . GLU A 1 208 ? 4.596 -4.033 -46.661 1.00 57.78 208 GLU A C 1
ATOM 1642 O O . GLU A 1 208 ? 5.323 -3.210 -47.216 1.00 57.78 208 GLU A O 1
ATOM 1647 N N . ASP A 1 209 ? 3.276 -4.004 -46.850 1.00 63.38 209 ASP A N 1
ATOM 1648 C CA . ASP A 1 209 ? 2.621 -3.177 -47.871 1.00 63.38 209 ASP A CA 1
ATOM 1649 C C . ASP A 1 209 ? 2.328 -1.722 -47.451 1.00 63.38 209 ASP A C 1
ATOM 1651 O O . ASP A 1 209 ? 1.915 -0.908 -48.279 1.00 63.38 209 ASP A O 1
ATOM 1655 N N . GLY A 1 210 ? 2.579 -1.358 -46.187 1.00 64.44 210 GLY A N 1
ATOM 1656 C CA . GLY A 1 210 ? 2.451 0.019 -45.694 1.00 64.44 210 GLY A CA 1
ATOM 1657 C C . GLY A 1 210 ? 1.012 0.556 -45.638 1.00 64.44 210 GLY A C 1
ATOM 1658 O O . GLY A 1 210 ? 0.808 1.738 -45.333 1.00 64.44 210 GLY A O 1
ATOM 1659 N N . THR A 1 211 ? 0.002 -0.285 -45.886 1.00 64.38 211 THR A N 1
ATOM 1660 C CA . THR A 1 211 ? -1.413 0.097 -45.842 1.00 64.38 211 THR A CA 1
ATOM 1661 C C . THR A 1 211 ? -2.140 -0.673 -44.747 1.00 64.38 211 THR A C 1
ATOM 1663 O O . THR A 1 211 ? -2.532 -1.817 -44.923 1.00 64.38 211 THR A O 1
ATOM 1666 N N . GLY A 1 212 ? -2.363 -0.048 -43.587 1.00 77.69 212 GLY A N 1
ATOM 1667 C CA . GLY A 1 212 ? -3.058 -0.737 -42.502 1.00 77.69 212 GLY A CA 1
ATOM 1668 C C . GLY A 1 212 ? -3.342 0.106 -41.259 1.00 77.69 212 GLY A C 1
ATOM 1669 O O . GLY A 1 212 ? -3.095 1.317 -41.244 1.00 77.69 212 GLY A O 1
ATOM 1670 N N . PRO A 1 213 ? -3.853 -0.533 -40.188 1.00 80.50 213 PRO A N 1
ATOM 1671 C CA . PRO A 1 213 ? -4.140 0.108 -38.903 1.00 80.50 213 PRO A CA 1
ATOM 1672 C C . PRO A 1 213 ? -2.951 0.887 -38.328 1.00 80.50 213 PRO A C 1
ATOM 1674 O O . PRO A 1 213 ? -3.146 1.916 -37.686 1.00 80.50 213 PRO A O 1
ATOM 1677 N N . VAL A 1 214 ? -1.718 0.453 -38.609 1.00 81.81 214 VAL A N 1
ATOM 1678 C CA . VAL A 1 214 ? -0.497 1.145 -38.176 1.00 81.81 214 VAL A CA 1
ATOM 1679 C C . VAL A 1 214 ? -0.382 2.543 -38.787 1.00 81.81 214 VAL A C 1
ATOM 1681 O O . VAL A 1 214 ? -0.106 3.494 -38.059 1.00 81.81 214 VAL A O 1
ATOM 1684 N N . THR A 1 215 ? -0.676 2.715 -40.078 1.00 84.19 215 THR A N 1
ATOM 1685 C CA . THR A 1 215 ? -0.656 4.029 -40.747 1.00 84.19 215 THR A CA 1
ATOM 1686 C C . THR A 1 215 ? -1.673 4.986 -40.120 1.00 84.19 215 THR A C 1
ATOM 1688 O O . THR A 1 215 ? -1.358 6.147 -39.852 1.00 84.19 215 THR A O 1
ATOM 1691 N N . ALA A 1 216 ? -2.866 4.486 -39.782 1.00 85.50 216 ALA A N 1
ATOM 1692 C CA . ALA A 1 216 ? -3.875 5.272 -39.073 1.00 85.50 216 ALA A CA 1
ATOM 1693 C C . ALA A 1 216 ? -3.395 5.686 -37.670 1.00 85.50 216 ALA A C 1
ATOM 1695 O O . ALA A 1 216 ? -3.505 6.856 -37.300 1.00 85.50 216 ALA A O 1
ATOM 1696 N N . VAL A 1 217 ? -2.796 4.762 -36.907 1.00 86.62 217 VAL A N 1
ATOM 1697 C CA . VAL A 1 217 ? -2.249 5.080 -35.579 1.00 86.62 217 VAL A CA 1
ATOM 1698 C C . VAL A 1 217 ? -1.052 6.037 -35.672 1.00 86.62 217 VAL A C 1
ATOM 1700 O O . VAL A 1 217 ? -0.944 6.925 -34.831 1.00 86.62 217 VAL A O 1
ATOM 1703 N N . ARG A 1 218 ? -0.204 5.966 -36.711 1.00 87.69 218 ARG A N 1
ATOM 1704 C CA . ARG A 1 218 ? 0.872 6.955 -36.950 1.00 87.69 218 ARG A CA 1
ATOM 1705 C C . ARG A 1 218 ? 0.309 8.363 -37.134 1.00 87.69 218 ARG A C 1
ATOM 1707 O O . ARG A 1 218 ? 0.793 9.290 -36.489 1.00 87.69 218 ARG A O 1
ATOM 1714 N N . SER A 1 219 ? -0.747 8.517 -37.933 1.00 89.38 219 SER A N 1
ATOM 1715 C CA . SER A 1 219 ? -1.432 9.806 -38.117 1.00 89.38 219 SER A CA 1
ATOM 1716 C C . SER A 1 219 ? -2.039 10.332 -36.804 1.00 89.38 219 SER A C 1
ATOM 1718 O O . SER A 1 219 ? -1.945 11.520 -36.481 1.00 89.38 219 SER A O 1
ATOM 1720 N N . LEU A 1 220 ? -2.583 9.439 -35.970 1.00 90.38 220 LEU A N 1
ATOM 1721 C CA . LEU A 1 220 ? -3.078 9.787 -34.635 1.00 90.38 220 LEU A CA 1
ATOM 1722 C C . LEU A 1 220 ? -1.951 10.207 -33.674 1.00 90.38 220 LEU A C 1
ATOM 1724 O O . LEU A 1 220 ? -2.116 11.182 -32.933 1.00 90.38 220 LEU A O 1
ATOM 1728 N N . ILE A 1 221 ? -0.802 9.519 -33.690 1.00 88.44 221 ILE A N 1
ATOM 1729 C CA . ILE A 1 221 ? 0.398 9.911 -32.930 1.00 88.44 221 ILE A CA 1
ATOM 1730 C C . ILE A 1 221 ? 0.895 11.274 -33.411 1.00 88.44 221 ILE A C 1
ATOM 1732 O O . ILE A 1 221 ? 1.132 12.142 -32.573 1.00 88.44 221 ILE A O 1
ATOM 1736 N N . HIS A 1 222 ? 0.980 11.498 -34.727 1.00 92.56 222 HIS A N 1
ATOM 1737 C CA . HIS A 1 222 ? 1.326 12.792 -35.316 1.00 92.56 222 HIS A CA 1
ATOM 1738 C C . HIS A 1 222 ? 0.415 13.905 -34.781 1.00 92.56 222 HIS A C 1
ATOM 1740 O O . HIS A 1 222 ? 0.903 14.925 -34.292 1.00 92.56 222 HIS A O 1
ATOM 1746 N N . GLY A 1 223 ? -0.905 13.692 -34.811 1.00 90.50 223 GLY A N 1
ATOM 1747 C CA . GLY A 1 223 ? -1.879 14.653 -34.299 1.00 90.50 223 GLY A CA 1
ATOM 1748 C C . GLY A 1 223 ? -1.705 14.941 -32.805 1.00 90.50 223 GLY A C 1
ATOM 1749 O O . GLY A 1 223 ? -1.752 16.103 -32.395 1.00 90.50 223 GLY A O 1
ATOM 1750 N N . SER A 1 224 ? -1.472 13.910 -31.986 1.00 90.25 224 SER A N 1
ATOM 1751 C CA . SER A 1 224 ? -1.180 14.080 -30.554 1.00 90.25 224 SER A CA 1
ATOM 1752 C C . SER A 1 224 ? 0.136 14.821 -30.321 1.00 90.25 224 SER A C 1
ATOM 1754 O O . SER A 1 224 ? 0.193 15.693 -29.459 1.00 90.25 224 SER A O 1
ATOM 1756 N N . LEU A 1 225 ? 1.166 14.545 -31.119 1.00 88.56 225 LEU A N 1
ATOM 1757 C CA . LEU A 1 225 ? 2.453 15.230 -31.054 1.00 88.56 225 LEU A CA 1
ATOM 1758 C C . LEU A 1 225 ? 2.352 16.714 -31.396 1.00 88.56 225 LEU A C 1
ATOM 1760 O O . LEU A 1 225 ? 2.877 17.538 -30.656 1.00 88.56 225 LEU A O 1
ATOM 1764 N N . CYS A 1 226 ? 1.638 17.065 -32.470 1.00 91.12 226 CYS A N 1
ATOM 1765 C CA . CYS A 1 226 ? 1.383 18.463 -32.825 1.00 91.12 226 CYS A CA 1
ATOM 1766 C C . CYS A 1 226 ? 0.698 19.201 -31.669 1.00 91.12 226 CYS A C 1
ATOM 1768 O O . CYS A 1 226 ? 1.047 20.340 -31.360 1.00 91.12 226 CYS A O 1
ATOM 1770 N N . ARG A 1 227 ? -0.243 18.530 -30.984 1.00 88.00 227 ARG A N 1
ATOM 1771 C CA . ARG A 1 227 ? -0.853 19.073 -29.768 1.00 88.00 227 ARG A CA 1
ATOM 1772 C C . ARG A 1 227 ? 0.180 19.233 -28.659 1.00 88.00 227 ARG A C 1
ATOM 1774 O O . ARG A 1 227 ? 0.254 20.323 -28.119 1.00 88.00 227 ARG A O 1
ATOM 1781 N N . VAL A 1 228 ? 0.986 18.214 -28.352 1.00 86.75 228 VAL A N 1
ATOM 1782 C CA . VAL A 1 228 ? 2.038 18.265 -27.314 1.00 86.75 228 VAL A CA 1
ATOM 1783 C C . VAL A 1 228 ? 3.059 19.380 -27.565 1.00 86.75 228 VAL A C 1
ATOM 1785 O O . VAL A 1 228 ? 3.455 20.062 -26.625 1.00 86.75 228 VAL A O 1
ATOM 1788 N N . GLU A 1 229 ? 3.476 19.599 -28.809 1.00 89.31 229 GLU A N 1
ATOM 1789 C CA . GLU A 1 229 ? 4.419 20.662 -29.171 1.00 89.31 229 GLU A CA 1
ATOM 1790 C C . GLU A 1 229 ? 3.807 22.052 -28.969 1.00 89.31 229 GLU A C 1
ATOM 1792 O O . GLU A 1 229 ? 4.401 22.881 -28.278 1.00 89.31 229 GLU A O 1
ATOM 1797 N N . ALA A 1 230 ? 2.592 22.280 -29.481 1.00 87.19 230 ALA A N 1
ATOM 1798 C CA . ALA A 1 230 ? 1.868 23.538 -29.281 1.00 87.19 230 ALA A CA 1
ATOM 1799 C C . ALA A 1 230 ? 1.612 23.812 -27.789 1.00 87.19 230 ALA A C 1
ATOM 1801 O O . ALA A 1 230 ? 1.800 24.922 -27.292 1.00 87.19 230 ALA A O 1
ATOM 1802 N N . VAL A 1 231 ? 1.239 22.757 -27.063 1.00 82.06 231 VAL A N 1
ATOM 1803 C CA . VAL A 1 231 ? 1.068 22.732 -25.611 1.00 82.06 231 VAL A CA 1
ATOM 1804 C C . VAL A 1 231 ? 2.360 23.135 -24.904 1.00 82.06 231 VAL A C 1
ATOM 1806 O O . VAL A 1 231 ? 2.351 23.969 -24.005 1.00 82.06 231 VAL A O 1
ATOM 1809 N N . HIS A 1 232 ? 3.489 22.567 -25.311 1.00 86.12 232 HIS A N 1
ATOM 1810 C CA . HIS A 1 232 ? 4.770 22.857 -24.695 1.00 86.12 232 HIS A CA 1
ATOM 1811 C C . HIS A 1 232 ? 5.201 24.313 -24.915 1.00 86.12 232 HIS A C 1
ATOM 1813 O O . HIS A 1 232 ? 5.690 24.944 -23.978 1.00 86.12 232 HIS A O 1
ATOM 1819 N N . GLU A 1 233 ? 5.002 24.861 -26.115 1.00 86.62 233 GLU A N 1
ATOM 1820 C CA . GLU A 1 233 ? 5.298 26.267 -26.412 1.00 86.62 233 GLU A CA 1
ATOM 1821 C C . GLU A 1 233 ? 4.439 27.223 -25.578 1.00 86.62 233 GLU A C 1
ATOM 1823 O O . GLU A 1 233 ? 4.980 28.147 -24.960 1.00 86.62 233 GLU A O 1
ATOM 1828 N N . ALA A 1 234 ? 3.132 26.958 -25.481 1.00 83.56 234 ALA A N 1
ATOM 1829 C CA . ALA A 1 234 ? 2.220 27.729 -24.639 1.00 83.56 234 ALA A CA 1
ATOM 1830 C C . ALA A 1 234 ? 2.617 27.646 -23.154 1.00 83.56 234 ALA A C 1
ATOM 1832 O O . ALA A 1 234 ? 2.805 28.678 -22.505 1.00 83.56 234 ALA A O 1
ATOM 1833 N N . TYR A 1 235 ? 2.852 26.435 -22.638 1.00 82.25 235 TYR A N 1
ATOM 1834 C CA . TYR A 1 235 ? 3.272 26.202 -21.252 1.00 82.25 235 TYR A CA 1
ATOM 1835 C C . TYR A 1 235 ? 4.585 26.921 -20.917 1.00 82.25 235 TYR A C 1
ATOM 1837 O O . TYR A 1 235 ? 4.696 27.597 -19.894 1.00 82.25 235 TYR A O 1
ATOM 1845 N N . SER A 1 236 ? 5.587 26.822 -21.796 1.00 83.75 236 SER A N 1
ATOM 1846 C CA . SER A 1 236 ? 6.864 27.519 -21.627 1.00 83.75 236 SER A CA 1
ATOM 1847 C C . SER A 1 236 ? 6.712 29.038 -21.681 1.00 83.75 236 SER A C 1
ATOM 1849 O O . SER A 1 236 ? 7.380 29.729 -20.912 1.00 83.75 236 SER A O 1
ATOM 1851 N N . SER A 1 237 ? 5.826 29.563 -22.533 1.00 85.38 237 SER A N 1
ATOM 1852 C CA . SER A 1 237 ? 5.530 30.997 -22.583 1.00 85.38 237 SER A CA 1
ATOM 1853 C C . SER A 1 237 ? 4.929 31.487 -21.263 1.00 85.38 237 SER A C 1
ATOM 1855 O O . SER A 1 237 ? 5.436 32.455 -20.692 1.00 85.38 237 SER A O 1
ATOM 1857 N N . VAL A 1 238 ? 3.926 30.783 -20.724 1.00 81.19 238 VAL A N 1
ATOM 1858 C CA . VAL A 1 238 ? 3.294 31.133 -19.439 1.00 81.19 238 VAL A CA 1
ATOM 1859 C C . VAL A 1 238 ? 4.307 31.078 -18.292 1.00 81.19 238 VAL A C 1
ATOM 1861 O O . VAL A 1 238 ? 4.411 32.029 -17.517 1.00 81.19 238 VAL A O 1
ATOM 1864 N N . LEU A 1 239 ? 5.120 30.018 -18.214 1.00 78.88 239 LEU A N 1
ATOM 1865 C CA . LEU A 1 239 ? 6.148 29.903 -17.175 1.00 78.88 239 LEU A CA 1
ATOM 1866 C C . LEU A 1 239 ? 7.234 30.977 -17.283 1.00 78.88 239 LEU A C 1
ATOM 1868 O O . LEU A 1 239 ? 7.707 31.453 -16.259 1.00 78.88 239 LEU A O 1
ATOM 1872 N N . SER A 1 240 ? 7.612 31.397 -18.493 1.00 82.38 240 SER A N 1
ATOM 1873 C CA . SER A 1 240 ? 8.625 32.448 -18.670 1.00 82.38 240 SER A CA 1
ATOM 1874 C C . SER A 1 240 ? 8.186 33.814 -18.130 1.00 82.38 240 SER A C 1
ATOM 1876 O O . SER A 1 240 ? 9.033 34.628 -17.766 1.00 82.38 240 SER A O 1
ATOM 1878 N N . LYS A 1 241 ? 6.870 34.055 -18.049 1.00 80.50 241 LYS A N 1
ATOM 1879 C CA . LYS A 1 241 ? 6.284 35.292 -17.513 1.00 80.50 241 LYS A CA 1
ATOM 1880 C C . LYS A 1 241 ? 6.164 35.273 -15.987 1.00 80.50 241 LYS A C 1
ATOM 1882 O O . LYS A 1 241 ? 6.130 36.334 -15.370 1.00 80.50 241 LYS A O 1
ATOM 1887 N N . 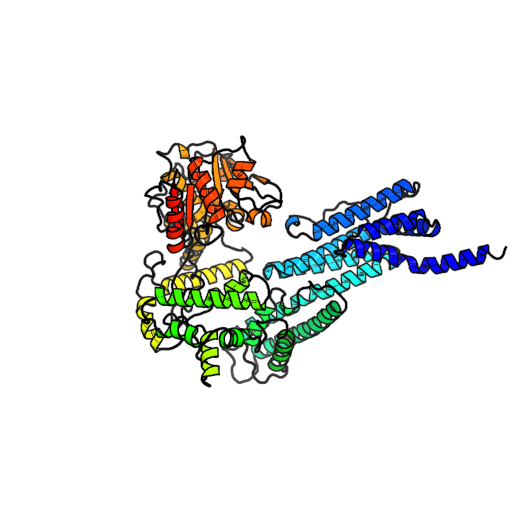LYS A 1 242 ? 6.109 34.089 -15.365 1.00 72.06 242 LYS A N 1
ATOM 1888 C CA . LYS A 1 242 ? 5.949 33.930 -13.912 1.00 72.06 242 LYS A CA 1
ATOM 1889 C C . LYS A 1 242 ? 7.312 33.743 -13.247 1.00 72.06 242 LYS A C 1
ATOM 1891 O O . LYS A 1 242 ? 8.036 32.800 -13.533 1.00 72.06 242 LYS A O 1
ATOM 1896 N N . ALA A 1 243 ? 7.636 34.588 -12.269 1.00 57.47 243 ALA A N 1
ATOM 1897 C CA . ALA A 1 243 ? 8.849 34.451 -11.449 1.00 57.47 243 ALA A CA 1
ATOM 1898 C C . ALA A 1 243 ? 8.799 33.268 -10.450 1.00 57.47 243 ALA A C 1
ATOM 1900 O O . ALA A 1 243 ? 9.665 33.138 -9.583 1.00 57.47 243 ALA A O 1
ATOM 1901 N N . VAL A 1 244 ? 7.774 32.414 -10.534 1.00 58.53 244 VAL A N 1
ATOM 1902 C CA . VAL A 1 244 ? 7.476 31.378 -9.542 1.00 58.53 244 VAL A CA 1
ATOM 1903 C C . VAL A 1 244 ? 8.388 30.173 -9.765 1.00 58.53 244 VAL A C 1
ATOM 1905 O O . VAL A 1 244 ? 8.276 29.468 -10.765 1.00 58.53 244 VAL A O 1
ATOM 1908 N N . ARG A 1 245 ? 9.287 29.924 -8.808 1.00 59.12 245 ARG A N 1
ATOM 1909 C CA . ARG A 1 245 ? 10.279 28.835 -8.855 1.00 59.12 245 ARG A CA 1
ATOM 1910 C C . ARG A 1 245 ? 9.691 27.428 -8.663 1.00 59.12 245 ARG A C 1
ATOM 1912 O O . ARG A 1 245 ? 10.403 26.460 -8.908 1.00 59.12 245 ARG A O 1
ATOM 1919 N N . ASP A 1 246 ? 8.416 27.323 -8.290 1.00 68.75 246 ASP A N 1
ATOM 1920 C CA . ASP A 1 246 ? 7.823 26.084 -7.763 1.00 68.75 246 ASP A CA 1
ATOM 1921 C C . ASP A 1 246 ? 6.766 25.425 -8.670 1.00 68.75 246 ASP A C 1
ATOM 1923 O O . ASP A 1 246 ? 6.138 24.445 -8.267 1.00 68.75 246 ASP A O 1
ATOM 1927 N N . GLU A 1 247 ? 6.537 25.926 -9.888 1.00 79.06 247 GLU A N 1
ATOM 1928 C CA . GLU A 1 247 ? 5.625 25.256 -10.826 1.00 79.06 247 GLU A CA 1
ATOM 1929 C C . GLU A 1 247 ? 6.285 24.000 -11.429 1.00 79.06 247 GLU A C 1
ATOM 1931 O O . GLU A 1 247 ? 7.422 24.075 -11.915 1.00 79.06 247 GLU A O 1
ATOM 1936 N N . PRO A 1 248 ? 5.598 22.838 -11.433 1.00 77.75 248 PRO A N 1
ATOM 1937 C CA . PRO A 1 248 ? 6.139 21.626 -12.023 1.00 77.75 248 PRO A CA 1
ATOM 1938 C C . PRO A 1 248 ? 6.397 21.847 -13.512 1.00 77.75 248 PRO A C 1
ATOM 1940 O O . PRO A 1 248 ? 5.584 22.413 -14.248 1.00 77.75 248 PRO A O 1
ATOM 1943 N N . ARG 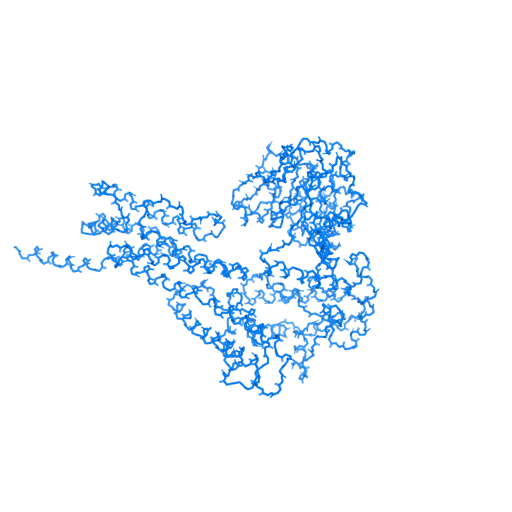A 1 249 ? 7.548 21.383 -13.989 1.00 84.44 249 ARG A N 1
ATOM 1944 C CA . ARG A 1 249 ? 7.832 21.365 -15.424 1.00 84.44 249 ARG A CA 1
ATOM 1945 C C . ARG A 1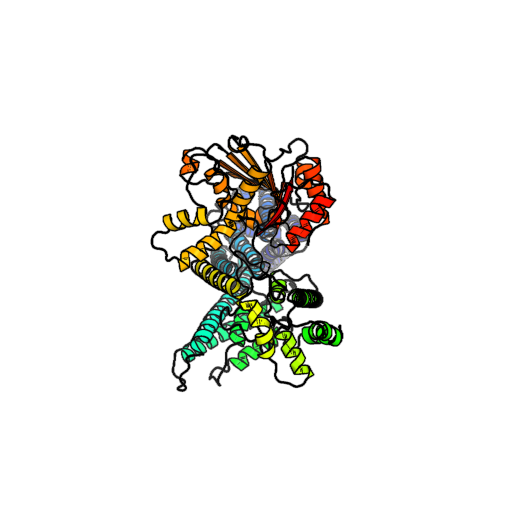 249 ? 6.920 20.345 -16.100 1.00 84.44 249 ARG A C 1
ATOM 1947 O O . ARG A 1 249 ? 6.519 19.365 -15.483 1.00 84.44 249 ARG A O 1
ATOM 1954 N N . ILE A 1 250 ? 6.641 20.532 -17.387 1.00 84.31 250 ILE A N 1
ATOM 1955 C CA . ILE A 1 250 ? 5.694 19.684 -18.130 1.00 84.31 250 ILE A CA 1
ATOM 1956 C C . ILE A 1 250 ? 6.019 18.182 -18.036 1.00 84.31 250 ILE A C 1
ATOM 1958 O O . ILE A 1 250 ? 5.127 17.366 -17.849 1.00 84.31 250 ILE A O 1
ATOM 1962 N N . TYR A 1 251 ? 7.303 17.812 -18.053 1.00 83.31 251 TYR A N 1
ATOM 1963 C CA . TYR A 1 251 ? 7.760 16.423 -17.929 1.00 83.31 251 TYR A CA 1
ATOM 1964 C C . TYR A 1 251 ? 7.625 15.835 -16.514 1.00 83.31 251 TYR A C 1
ATOM 1966 O O . TYR A 1 251 ? 7.865 14.645 -16.323 1.00 83.31 251 TYR A O 1
ATOM 1974 N N . GLN A 1 252 ? 7.297 16.657 -15.514 1.00 81.81 252 GLN A N 1
ATOM 1975 C CA . GLN A 1 252 ? 7.049 16.232 -14.134 1.00 81.81 252 GLN A CA 1
ATOM 1976 C C . GLN A 1 252 ? 5.570 15.922 -13.884 1.00 81.81 252 GLN A C 1
ATOM 1978 O O . GLN A 1 252 ? 5.250 15.397 -12.822 1.00 81.81 252 GLN A O 1
ATOM 1983 N N . LEU A 1 253 ? 4.677 16.244 -14.828 1.00 82.69 253 LEU A N 1
ATOM 1984 C CA . LEU A 1 253 ? 3.252 15.974 -14.683 1.00 82.69 253 LEU A CA 1
ATOM 1985 C C . LEU A 1 253 ? 2.967 14.459 -14.780 1.00 82.69 253 LEU A C 1
ATOM 1987 O O . LEU A 1 253 ? 3.593 13.771 -15.600 1.00 82.69 253 LEU A O 1
ATOM 1991 N N . PRO A 1 254 ? 2.020 13.924 -13.985 1.00 77.75 254 PRO A N 1
ATOM 1992 C CA . PRO A 1 254 ? 1.638 12.516 -14.037 1.00 77.75 254 PRO A CA 1
ATOM 1993 C C . PRO A 1 254 ? 1.219 12.087 -15.448 1.00 77.75 254 PRO A C 1
ATOM 1995 O O . PRO A 1 254 ? 0.555 12.827 -16.169 1.00 77.75 254 PRO A O 1
ATOM 1998 N N . GLY A 1 255 ? 1.636 10.888 -15.862 1.00 77.19 255 GLY A N 1
ATOM 1999 C CA . GLY A 1 255 ? 1.340 10.331 -17.190 1.00 77.19 255 GLY A CA 1
ATOM 2000 C C . GLY A 1 255 ? 2.279 10.780 -18.318 1.00 77.19 255 GLY A C 1
ATOM 2001 O O . GLY A 1 255 ? 2.480 10.014 -19.258 1.00 77.19 255 GLY A O 1
ATOM 2002 N N . VAL A 1 256 ? 2.957 11.931 -18.198 1.00 84.75 256 VAL A N 1
ATOM 2003 C CA . VAL A 1 256 ? 3.853 12.445 -19.255 1.00 84.75 256 VAL A CA 1
ATOM 2004 C C . VAL A 1 256 ? 5.067 11.543 -19.469 1.00 84.75 256 VAL A C 1
ATOM 2006 O O . VAL A 1 256 ? 5.310 11.086 -20.583 1.00 84.75 256 VAL A O 1
ATOM 2009 N N . LEU A 1 257 ? 5.827 11.246 -18.411 1.00 81.81 257 LEU A N 1
ATOM 2010 C CA . LEU A 1 257 ? 7.023 10.406 -18.527 1.00 81.81 257 LEU A CA 1
ATOM 2011 C C . LEU A 1 257 ? 6.702 8.965 -18.992 1.00 81.81 257 LEU A C 1
ATOM 2013 O O . LEU A 1 257 ? 7.410 8.473 -19.874 1.00 81.81 257 LEU A O 1
ATOM 2017 N N . PRO A 1 258 ? 5.649 8.288 -18.483 1.00 79.75 258 PRO A N 1
ATOM 2018 C CA . PRO A 1 258 ? 5.179 7.021 -19.047 1.00 79.75 258 PRO A CA 1
ATOM 2019 C C . PRO A 1 258 ? 4.863 7.089 -20.547 1.00 79.75 258 PRO A C 1
ATOM 2021 O O . PRO A 1 258 ? 5.366 6.250 -21.297 1.00 79.75 258 PRO A O 1
ATOM 2024 N N . ALA A 1 259 ? 4.118 8.110 -20.990 1.00 84.69 259 ALA A N 1
ATOM 2025 C CA . ALA A 1 259 ? 3.767 8.292 -22.399 1.00 84.69 259 ALA A CA 1
ATOM 2026 C C . ALA A 1 259 ? 5.020 8.413 -23.275 1.00 84.69 259 ALA A C 1
ATOM 2028 O O . ALA A 1 259 ? 5.169 7.694 -24.264 1.00 84.69 259 ALA A O 1
ATOM 2029 N N . LEU A 1 260 ? 5.973 9.261 -22.865 1.00 85.00 260 LEU A N 1
ATOM 2030 C CA . LEU A 1 260 ? 7.245 9.431 -23.570 1.00 85.00 260 LEU A CA 1
ATOM 2031 C C . LEU A 1 260 ? 8.046 8.130 -23.645 1.00 85.00 260 LEU A C 1
ATOM 2033 O O . LEU A 1 260 ? 8.643 7.851 -24.679 1.00 85.00 260 LEU A O 1
ATOM 2037 N N . ARG A 1 261 ? 8.062 7.321 -22.579 1.00 80.81 261 ARG A N 1
ATOM 2038 C CA . ARG A 1 261 ? 8.776 6.034 -22.573 1.00 80.81 261 ARG A CA 1
ATOM 2039 C C . ARG A 1 261 ? 8.172 5.042 -23.560 1.00 80.81 261 ARG A C 1
ATOM 2041 O O . ARG A 1 261 ? 8.926 4.420 -24.305 1.00 80.81 261 ARG A O 1
ATOM 2048 N N . LYS A 1 262 ? 6.839 4.909 -23.596 1.00 83.25 262 LYS A N 1
ATOM 2049 C CA . LYS A 1 262 ? 6.161 4.011 -24.551 1.00 83.25 262 LYS A CA 1
ATOM 2050 C C . LYS A 1 262 ? 6.471 4.410 -25.984 1.00 83.25 262 LYS A C 1
ATOM 2052 O O . LYS A 1 262 ? 6.893 3.584 -26.781 1.00 83.25 262 LYS A O 1
ATOM 2057 N N . VAL A 1 263 ? 6.325 5.699 -26.264 1.00 84.25 263 VAL A N 1
ATOM 2058 C CA . VAL A 1 263 ? 6.641 6.310 -27.549 1.00 84.25 263 VAL A CA 1
ATOM 2059 C C . VAL A 1 263 ? 8.102 6.106 -27.949 1.00 84.25 263 VAL A C 1
ATOM 2061 O O . VAL A 1 263 ? 8.385 5.802 -29.105 1.00 84.25 263 VAL A O 1
ATOM 2064 N N . TYR A 1 264 ? 9.037 6.289 -27.016 1.00 80.81 264 TYR A N 1
ATOM 2065 C CA . TYR A 1 264 ? 10.466 6.104 -27.265 1.00 80.81 264 TYR A CA 1
ATOM 2066 C C . TYR A 1 264 ? 10.809 4.638 -27.567 1.00 80.81 264 TYR A C 1
ATOM 2068 O O . TYR A 1 264 ? 11.744 4.363 -28.312 1.00 80.81 264 TYR A O 1
ATOM 2076 N N . GLY A 1 265 ? 10.036 3.699 -27.012 1.00 78.56 265 GLY A N 1
ATOM 2077 C CA . GLY A 1 265 ? 10.143 2.271 -27.305 1.00 78.56 265 GLY A CA 1
ATOM 2078 C C . GLY A 1 265 ? 9.565 1.850 -28.660 1.00 78.56 265 GLY A C 1
ATOM 2079 O O . GLY A 1 265 ? 9.793 0.712 -29.074 1.00 78.56 265 GLY A O 1
ATOM 2080 N N . LEU A 1 266 ? 8.836 2.727 -29.360 1.00 83.94 266 LEU A N 1
ATOM 2081 C CA . LEU A 1 266 ? 8.293 2.426 -30.684 1.00 83.94 266 LEU A CA 1
ATOM 2082 C C . LEU A 1 266 ? 9.405 2.374 -31.732 1.00 83.94 266 LEU A C 1
ATOM 2084 O O . LEU A 1 266 ? 10.307 3.211 -31.764 1.00 83.94 266 LEU A O 1
ATOM 2088 N N . ARG A 1 267 ? 9.301 1.410 -32.651 1.00 82.12 267 ARG A N 1
ATOM 2089 C CA . ARG A 1 267 ? 10.121 1.391 -33.868 1.00 82.12 267 ARG A CA 1
ATOM 2090 C C . ARG A 1 267 ? 9.510 2.294 -34.935 1.00 82.12 267 ARG A C 1
ATOM 2092 O O . ARG A 1 267 ? 8.385 2.064 -35.369 1.00 82.12 267 ARG A O 1
ATOM 2099 N N . TYR A 1 268 ? 10.255 3.296 -35.370 1.00 79.38 268 TYR A N 1
ATOM 2100 C CA . TYR A 1 268 ? 9.864 4.142 -36.491 1.00 79.38 268 TYR A CA 1
ATOM 2101 C C . TYR A 1 268 ? 10.584 3.627 -37.739 1.00 79.38 268 TYR A C 1
ATOM 2103 O O . TYR A 1 268 ? 11.811 3.594 -37.782 1.00 79.38 268 TYR A O 1
ATOM 2111 N N . VAL A 1 269 ? 9.817 3.153 -38.718 1.00 77.88 269 VAL A N 1
ATOM 2112 C CA . VAL A 1 269 ? 10.277 3.066 -40.114 1.00 77.88 269 VAL A CA 1
ATOM 2113 C C . VAL A 1 269 ? 10.162 4.481 -40.690 1.00 77.88 269 VAL A C 1
ATOM 2115 O O . VAL A 1 269 ? 9.353 5.241 -40.162 1.00 77.88 269 VAL A O 1
ATOM 2118 N N . GLU A 1 270 ? 10.952 4.852 -41.706 1.00 75.81 270 GLU A N 1
ATOM 2119 C CA . GLU A 1 270 ? 10.830 6.162 -42.374 1.00 75.81 270 GLU A CA 1
ATOM 2120 C C . GLU A 1 270 ? 9.346 6.495 -42.608 1.00 75.81 270 GLU A C 1
ATOM 2122 O O . GLU A 1 270 ? 8.655 5.811 -43.364 1.00 75.81 270 GLU A O 1
ATOM 2127 N N . ASP A 1 271 ? 8.840 7.489 -41.874 1.00 79.00 271 ASP A N 1
ATOM 2128 C CA . ASP A 1 271 ? 7.435 7.881 -41.879 1.00 79.00 271 ASP A CA 1
ATOM 2129 C C . ASP A 1 271 ? 7.298 9.317 -42.384 1.00 79.00 271 ASP A C 1
ATOM 2131 O O . ASP A 1 271 ? 8.175 10.153 -42.189 1.00 79.00 271 ASP A O 1
ATOM 2135 N N . GLU A 1 272 ? 6.182 9.605 -43.050 1.00 87.19 272 GLU A N 1
ATOM 2136 C CA . GLU A 1 272 ? 5.888 10.913 -43.653 1.00 87.19 272 GLU A CA 1
ATOM 2137 C C . GLU A 1 272 ? 5.751 12.066 -42.636 1.00 87.19 272 GLU A C 1
ATOM 2139 O O . GLU A 1 272 ? 5.563 13.218 -43.029 1.00 87.19 272 GLU A O 1
ATOM 2144 N N . TYR A 1 273 ? 5.811 11.773 -41.333 1.00 89.75 273 TYR A N 1
ATOM 2145 C CA . TYR A 1 273 ? 5.579 12.718 -40.242 1.00 89.75 273 TYR A CA 1
ATOM 2146 C C . TYR A 1 273 ? 6.839 13.027 -39.419 1.00 89.75 273 TYR A C 1
ATOM 2148 O O . TYR A 1 273 ? 6.740 13.799 -38.453 1.00 89.75 273 TYR A O 1
ATOM 2156 N N . ASP A 1 274 ? 7.977 12.412 -39.758 1.00 92.38 274 ASP A N 1
ATOM 2157 C CA . ASP A 1 274 ? 9.255 12.485 -39.046 1.00 92.38 274 ASP A CA 1
ATOM 2158 C C . ASP A 1 274 ? 9.120 12.231 -37.529 1.00 92.38 274 ASP A C 1
ATOM 2160 O O . ASP A 1 274 ? 9.755 12.908 -36.705 1.00 92.38 274 ASP A O 1
ATOM 2164 N N . LEU A 1 275 ? 8.267 11.274 -37.123 1.00 89.38 275 LEU A N 1
ATOM 2165 C CA . LEU A 1 275 ? 7.899 11.095 -35.709 1.00 89.38 275 LEU A CA 1
ATOM 2166 C C . LEU A 1 275 ? 9.128 10.879 -34.817 1.00 89.38 275 LEU A C 1
ATOM 2168 O O . LEU A 1 275 ? 9.245 11.514 -33.766 1.00 89.38 275 LEU A O 1
ATOM 2172 N N . GLN A 1 276 ? 10.080 10.046 -35.251 1.00 88.44 276 GLN A N 1
ATOM 2173 C CA . GLN A 1 276 ? 11.307 9.778 -34.497 1.00 88.44 276 GLN A CA 1
ATOM 2174 C C . GLN A 1 276 ? 12.122 11.052 -34.237 1.00 88.44 276 GLN A C 1
ATOM 2176 O O . GLN A 1 276 ? 12.576 11.279 -33.113 1.00 88.44 276 GLN A O 1
ATOM 2181 N N . GLN A 1 277 ? 12.303 11.895 -35.259 1.00 90.94 277 GLN A N 1
ATOM 2182 C CA . GLN A 1 277 ? 13.086 13.124 -35.141 1.00 90.94 277 GLN A CA 1
ATOM 2183 C C . GLN A 1 277 ? 12.389 14.135 -34.225 1.00 90.94 277 GLN A C 1
ATOM 2185 O O . GLN A 1 277 ? 13.036 14.762 -33.381 1.00 90.94 277 GLN A O 1
ATOM 2190 N N . ARG A 1 278 ? 11.063 14.262 -34.344 1.00 92.31 278 ARG A N 1
ATOM 2191 C CA . ARG A 1 278 ? 10.255 15.142 -33.489 1.00 92.31 278 ARG A CA 1
ATOM 2192 C C . ARG A 1 278 ? 10.290 14.708 -32.030 1.00 92.31 278 ARG A C 1
ATOM 2194 O O . ARG A 1 278 ? 10.522 15.539 -31.152 1.00 92.31 278 ARG A O 1
ATOM 2201 N N . PHE A 1 279 ? 10.154 13.410 -31.760 1.00 86.81 279 PHE A N 1
ATOM 2202 C CA . PHE A 1 279 ? 10.296 12.894 -30.401 1.00 86.81 279 PHE A CA 1
ATOM 2203 C C . PHE A 1 279 ? 11.693 13.112 -29.844 1.00 86.81 279 PHE A C 1
ATOM 2205 O O . PHE A 1 279 ? 11.817 13.557 -28.703 1.00 86.81 279 PHE A O 1
ATOM 2212 N N . GLN A 1 280 ? 12.736 12.864 -30.638 1.00 86.06 280 GLN A N 1
ATOM 2213 C CA . GLN A 1 280 ? 14.106 13.110 -30.200 1.00 86.06 280 GLN A CA 1
ATOM 2214 C C . GLN A 1 280 ? 14.304 14.585 -29.825 1.00 86.06 280 GLN A C 1
ATOM 2216 O O . GLN A 1 280 ? 14.848 14.862 -28.762 1.00 86.06 280 GLN A O 1
ATOM 2221 N N . LYS A 1 281 ? 13.747 15.521 -30.604 1.00 89.88 281 LYS A N 1
ATOM 2222 C CA . LYS A 1 281 ? 13.770 16.958 -30.293 1.00 89.88 281 LYS A CA 1
ATOM 2223 C C . LYS A 1 281 ? 13.075 17.296 -28.967 1.00 89.88 281 LYS A C 1
ATOM 2225 O O . LYS A 1 281 ? 13.566 18.148 -28.230 1.00 89.88 281 LYS A O 1
ATOM 2230 N N . ILE A 1 282 ? 11.949 16.652 -28.648 1.00 87.81 282 ILE A N 1
ATOM 2231 C CA . ILE A 1 282 ? 11.259 16.833 -27.356 1.00 87.81 282 ILE A CA 1
ATOM 2232 C C . ILE A 1 282 ? 12.113 16.282 -26.208 1.00 87.81 282 ILE A C 1
ATOM 2234 O O . ILE A 1 282 ? 12.299 16.965 -25.201 1.00 87.81 282 ILE A O 1
ATOM 2238 N N . VAL A 1 283 ? 12.660 15.074 -26.372 1.00 84.56 283 VAL A N 1
ATOM 2239 C CA . VAL A 1 283 ? 13.524 14.424 -25.375 1.00 84.56 283 VAL A CA 1
ATOM 2240 C C . VAL A 1 283 ? 14.773 15.263 -25.108 1.00 84.56 283 VAL A C 1
ATOM 2242 O O . VAL A 1 283 ? 15.055 15.548 -23.948 1.00 84.56 283 VAL A O 1
ATOM 2245 N N . ASP A 1 284 ? 15.457 15.731 -26.154 1.00 85.00 284 ASP A N 1
ATOM 2246 C CA . ASP A 1 284 ? 16.657 16.577 -26.052 1.00 85.00 284 ASP A CA 1
ATOM 2247 C C . ASP A 1 284 ? 16.355 17.931 -25.402 1.00 85.00 284 ASP A C 1
ATOM 2249 O O . ASP A 1 284 ? 17.177 18.500 -24.692 1.00 85.00 284 ASP A O 1
ATOM 2253 N N . LYS A 1 285 ? 15.153 18.471 -25.614 1.00 86.50 285 LYS A N 1
ATOM 2254 C CA . LYS A 1 285 ? 14.749 19.721 -24.965 1.00 86.50 285 LYS A CA 1
ATOM 2255 C C . LYS A 1 285 ? 14.472 19.533 -23.472 1.00 86.50 285 LYS A C 1
ATOM 2257 O O . LYS A 1 285 ? 14.605 20.479 -22.697 1.00 86.50 285 LYS A O 1
ATOM 2262 N N . TRP A 1 286 ? 14.024 18.349 -23.056 1.00 87.12 286 TRP A N 1
ATOM 2263 C CA . TRP A 1 286 ? 13.639 18.074 -21.665 1.00 87.12 286 TRP A CA 1
ATOM 2264 C C . TRP A 1 286 ? 14.724 17.355 -20.863 1.00 87.12 286 TRP A C 1
ATOM 2266 O O . TRP A 1 286 ? 14.648 17.349 -19.631 1.00 87.12 286 TRP A O 1
ATOM 2276 N N . SER A 1 287 ? 15.750 16.812 -21.520 1.00 82.44 287 SER A N 1
ATOM 2277 C CA . SER A 1 287 ? 16.890 16.156 -20.878 1.00 82.44 287 SER A CA 1
ATOM 2278 C C . SER A 1 287 ? 17.588 17.056 -19.863 1.00 82.44 287 SER A C 1
ATOM 2280 O O . SER A 1 287 ? 17.917 16.603 -18.771 1.00 82.44 287 SER A O 1
ATOM 2282 N N . ASP A 1 288 ? 17.725 18.351 -20.145 1.00 77.19 288 ASP A N 1
ATOM 2283 C CA . ASP A 1 288 ? 18.422 19.286 -19.249 1.00 77.19 288 ASP A CA 1
ATOM 2284 C C . ASP A 1 288 ? 17.770 19.404 -17.862 1.00 77.19 288 ASP A C 1
ATOM 2286 O O . ASP A 1 288 ? 18.416 19.798 -16.893 1.00 77.19 288 ASP A O 1
ATOM 2290 N N . GLY A 1 289 ? 16.479 19.078 -17.747 1.00 73.38 289 GLY A N 1
ATOM 2291 C CA . GLY A 1 289 ? 15.734 19.147 -16.491 1.00 73.38 289 GLY A CA 1
ATOM 2292 C C . GLY A 1 289 ? 15.186 17.812 -15.985 1.00 73.38 289 GLY A C 1
ATOM 2293 O O . GLY A 1 289 ? 14.626 17.769 -14.885 1.00 73.38 289 GLY A O 1
ATOM 2294 N N . CYS A 1 290 ? 15.304 16.741 -16.769 1.00 74.81 290 CYS A N 1
ATOM 2295 C CA . CYS A 1 290 ? 14.793 15.420 -16.436 1.00 74.81 290 CYS A CA 1
ATOM 2296 C C . CYS A 1 290 ? 15.923 14.384 -16.553 1.00 74.81 290 CYS A C 1
ATOM 2298 O O . CYS A 1 290 ? 16.234 13.954 -17.667 1.00 74.81 290 CYS A O 1
ATOM 2300 N N . PRO A 1 291 ? 16.509 13.921 -15.432 1.00 67.56 291 PRO A N 1
ATOM 2301 C CA . PRO A 1 291 ? 17.602 12.947 -15.472 1.00 67.56 291 PRO A CA 1
ATOM 2302 C C . PRO A 1 291 ? 17.192 11.614 -16.116 1.00 67.56 291 PRO A C 1
ATOM 2304 O O . PRO A 1 291 ? 18.036 10.905 -16.643 1.00 67.56 291 PRO A O 1
ATOM 2307 N N . PHE A 1 292 ? 15.892 11.299 -16.157 1.00 64.12 292 PHE A N 1
ATOM 2308 C CA . PHE A 1 292 ? 15.369 10.110 -16.837 1.00 64.12 292 PHE A CA 1
ATOM 2309 C C . PHE A 1 292 ? 15.303 10.230 -18.369 1.00 64.12 292 PHE A C 1
ATOM 2311 O O . PHE A 1 292 ? 15.153 9.211 -19.038 1.00 64.12 292 PHE A O 1
ATOM 2318 N N . LEU A 1 293 ? 15.361 11.448 -18.921 1.00 71.19 293 LEU A N 1
ATOM 2319 C CA . LEU A 1 293 ? 15.350 11.715 -20.369 1.00 71.19 293 LEU A CA 1
ATOM 2320 C C . LEU A 1 293 ? 16.738 12.080 -20.906 1.00 71.19 293 LEU A C 1
ATOM 2322 O O . LEU A 1 293 ? 16.967 12.064 -22.113 1.00 71.19 293 LEU A O 1
ATOM 2326 N N . ASN A 1 294 ? 17.670 12.416 -20.019 1.00 68.50 294 ASN A N 1
ATOM 2327 C CA . ASN A 1 294 ? 19.006 12.826 -20.394 1.00 68.50 294 ASN A CA 1
ATOM 2328 C C . ASN A 1 294 ? 19.909 11.623 -20.643 1.00 68.50 294 ASN A C 1
ATOM 2330 O O . ASN A 1 294 ? 20.380 10.979 -19.710 1.00 68.50 294 ASN A O 1
ATOM 2334 N N . LYS A 1 295 ? 20.199 11.363 -21.921 1.00 59.19 295 LYS A N 1
ATOM 2335 C CA . LYS A 1 295 ? 21.176 10.346 -22.342 1.00 59.19 295 LYS A CA 1
ATOM 2336 C C . LYS A 1 295 ? 22.578 10.601 -21.766 1.00 59.19 295 LYS A C 1
ATOM 2338 O O . LYS A 1 295 ? 23.340 9.655 -21.619 1.00 59.19 295 LYS A O 1
ATOM 2343 N N . ASN A 1 296 ? 22.880 11.858 -21.425 1.00 52.09 296 ASN A N 1
ATOM 2344 C CA . ASN A 1 296 ? 24.135 12.315 -20.832 1.00 52.09 296 ASN A CA 1
ATOM 2345 C C . ASN A 1 296 ? 24.006 12.667 -19.339 1.00 52.09 296 ASN A C 1
ATOM 2347 O O . ASN A 1 296 ? 24.969 13.192 -18.785 1.00 52.09 296 ASN A O 1
ATOM 2351 N N . ALA A 1 297 ? 22.850 12.465 -18.678 1.00 51.66 297 ALA A N 1
ATOM 2352 C CA . ALA A 1 297 ? 22.791 12.700 -17.236 1.00 51.66 297 ALA A CA 1
ATOM 2353 C C . ALA A 1 297 ? 23.763 11.722 -16.596 1.00 51.66 297 ALA A C 1
ATOM 2355 O O . ALA A 1 297 ? 23.609 10.504 -16.693 1.00 51.66 297 ALA A O 1
ATOM 2356 N N . ASP A 1 298 ? 24.767 12.300 -15.955 1.00 48.34 298 ASP A N 1
ATOM 2357 C CA . ASP A 1 298 ? 25.949 11.670 -15.390 1.00 48.34 298 ASP A CA 1
ATOM 2358 C C . ASP A 1 298 ? 25.639 10.716 -14.223 1.00 48.34 298 ASP A C 1
ATOM 2360 O O . ASP A 1 298 ? 26.497 10.478 -13.389 1.00 48.34 298 ASP A O 1
ATOM 2364 N N . VAL A 1 299 ? 24.465 10.081 -14.146 1.00 48.31 299 VAL A N 1
ATOM 2365 C CA . VAL A 1 299 ? 24.280 8.897 -13.288 1.00 48.31 299 VAL A CA 1
ATOM 2366 C C . VAL A 1 299 ? 25.292 7.820 -13.705 1.00 48.31 299 VAL A C 1
ATOM 2368 O O . VAL A 1 299 ? 25.946 7.210 -12.862 1.00 48.31 299 VAL A O 1
ATOM 2371 N N . THR A 1 300 ? 25.512 7.677 -15.015 1.00 47.34 300 THR A N 1
ATOM 2372 C CA . THR A 1 300 ? 26.530 6.821 -15.641 1.00 47.34 300 THR A CA 1
ATOM 2373 C C . THR A 1 300 ? 27.957 7.204 -15.233 1.00 47.34 300 THR A C 1
ATOM 2375 O O . THR A 1 300 ? 28.765 6.336 -14.905 1.00 47.34 300 THR A O 1
ATOM 2378 N N . ARG A 1 301 ? 28.286 8.499 -15.199 1.00 47.66 301 ARG A N 1
ATOM 2379 C CA . ARG A 1 301 ? 29.628 8.978 -14.848 1.00 47.66 301 ARG A CA 1
ATOM 2380 C C . ARG A 1 301 ? 29.854 9.074 -13.345 1.00 47.66 301 ARG A C 1
ATOM 2382 O O . ARG A 1 301 ? 30.949 8.772 -12.913 1.00 47.66 301 ARG A O 1
ATOM 2389 N N . LEU A 1 302 ? 28.846 9.370 -12.526 1.00 48.06 302 LEU A N 1
ATOM 2390 C CA . LEU A 1 302 ? 28.920 9.303 -11.059 1.00 48.06 302 LEU A CA 1
ATOM 2391 C C . LEU A 1 302 ? 29.157 7.865 -10.574 1.00 48.06 302 LEU A C 1
ATOM 2393 O O . LEU A 1 302 ? 29.942 7.659 -9.647 1.00 48.06 302 LEU A O 1
ATOM 2397 N N . LEU A 1 303 ? 28.542 6.871 -11.230 1.00 48.03 303 LEU A N 1
ATOM 2398 C CA . LEU A 1 303 ? 28.818 5.449 -10.986 1.00 48.03 303 LEU A CA 1
ATOM 2399 C C . LEU A 1 303 ? 30.227 5.027 -11.451 1.00 48.03 303 LEU A C 1
ATOM 2401 O O . LEU A 1 303 ? 30.800 4.111 -10.865 1.00 48.03 303 LEU A O 1
ATOM 2405 N N . CYS A 1 304 ? 30.795 5.692 -12.464 1.00 48.28 304 CYS A N 1
ATOM 2406 C CA . CYS A 1 304 ? 32.116 5.375 -13.024 1.00 48.28 304 CYS A CA 1
ATOM 2407 C C . CYS A 1 304 ? 33.294 6.184 -12.432 1.00 48.28 304 CYS A C 1
ATOM 2409 O O . CYS A 1 304 ? 34.409 5.667 -12.387 1.00 48.28 304 CYS A O 1
ATOM 2411 N N . GLU A 1 305 ? 33.084 7.431 -11.999 1.00 49.38 305 GLU A N 1
ATOM 2412 C CA . GLU A 1 305 ? 34.113 8.367 -11.507 1.00 49.38 305 GLU A CA 1
ATOM 2413 C C . GLU A 1 305 ? 34.140 8.471 -9.974 1.00 49.38 305 GLU A C 1
ATOM 2415 O O . GLU A 1 305 ? 35.199 8.730 -9.405 1.00 49.38 305 GLU A O 1
ATOM 2420 N N . GLY A 1 306 ? 33.009 8.252 -9.289 1.00 47.16 306 GLY A N 1
ATOM 2421 C CA . GLY A 1 306 ? 32.926 8.332 -7.824 1.00 47.16 306 GLY A CA 1
ATOM 2422 C C . GLY A 1 306 ? 33.327 7.044 -7.096 1.00 47.16 306 GLY A C 1
ATOM 2423 O O . GLY A 1 306 ? 33.722 7.089 -5.932 1.00 47.16 306 GLY A O 1
ATOM 2424 N N . TRP A 1 307 ? 33.246 5.899 -7.777 1.00 49.75 307 TRP A N 1
ATOM 2425 C CA . TRP A 1 307 ? 33.604 4.580 -7.257 1.00 49.75 307 TRP A CA 1
ATOM 2426 C C . TRP A 1 307 ? 34.380 3.824 -8.325 1.00 49.75 307 TRP A C 1
ATOM 2428 O O . TRP A 1 307 ? 34.026 3.872 -9.502 1.00 49.75 307 TRP A O 1
ATOM 2438 N N . SER A 1 308 ? 35.438 3.100 -7.946 1.00 49.38 308 SER A N 1
ATOM 2439 C CA . SER A 1 308 ? 36.101 2.260 -8.935 1.00 49.38 308 SER A CA 1
ATOM 2440 C C . SER A 1 308 ? 35.111 1.178 -9.358 1.00 49.38 308 SER A C 1
ATOM 2442 O O . SER A 1 308 ? 34.653 0.376 -8.551 1.00 49.38 308 SER A O 1
ATOM 2444 N N . PHE A 1 309 ? 34.777 1.132 -10.643 1.00 56.38 309 PHE A N 1
ATOM 2445 C CA . PHE A 1 309 ? 33.994 0.058 -11.257 1.00 56.38 309 PHE A CA 1
ATOM 2446 C C . PHE A 1 309 ? 34.508 -1.347 -10.880 1.00 56.38 309 PHE A C 1
ATOM 2448 O O . PHE A 1 309 ? 33.759 -2.319 -10.909 1.00 56.38 309 PHE A O 1
ATOM 2455 N N . SER A 1 310 ? 35.784 -1.464 -10.484 1.00 56.94 310 SER A N 1
ATOM 2456 C CA . SER A 1 310 ? 36.357 -2.682 -9.902 1.00 56.94 310 SER A CA 1
ATOM 2457 C C . SER A 1 310 ? 35.692 -3.126 -8.595 1.00 56.94 310 SER A C 1
ATOM 2459 O O . SER A 1 310 ? 35.661 -4.320 -8.348 1.00 56.94 310 SER A O 1
ATOM 2461 N N . ILE A 1 311 ? 35.139 -2.218 -7.785 1.00 57.62 311 ILE A N 1
ATOM 2462 C CA . ILE A 1 311 ? 34.333 -2.547 -6.600 1.00 57.62 311 ILE A CA 1
ATOM 2463 C C . ILE A 1 311 ? 32.976 -3.109 -7.039 1.00 57.62 311 ILE A C 1
ATOM 2465 O O . ILE A 1 311 ? 32.565 -4.152 -6.554 1.00 57.62 311 ILE A O 1
ATOM 2469 N N . LEU A 1 312 ? 32.302 -2.473 -8.005 1.00 57.88 312 LEU A N 1
ATOM 2470 C CA . LEU A 1 312 ? 31.018 -2.966 -8.523 1.00 57.88 312 LEU A CA 1
ATOM 2471 C C . LEU A 1 312 ? 31.152 -4.339 -9.193 1.00 57.88 312 LEU A C 1
ATOM 2473 O O . LEU A 1 312 ? 30.311 -5.203 -8.988 1.00 57.88 312 LEU A O 1
ATOM 2477 N N . THR A 1 313 ? 32.219 -4.562 -9.958 1.00 63.38 313 THR A N 1
ATOM 2478 C CA . THR A 1 313 ? 32.482 -5.856 -10.613 1.00 63.38 313 THR A CA 1
ATOM 2479 C C . THR A 1 313 ? 33.020 -6.917 -9.660 1.00 63.38 313 THR A C 1
ATOM 2481 O O . THR A 1 313 ? 32.654 -8.081 -9.809 1.00 63.38 313 THR A O 1
ATOM 2484 N N . SER A 1 314 ? 33.797 -6.554 -8.631 1.00 64.25 314 SER A N 1
ATOM 2485 C CA . SER A 1 314 ? 34.273 -7.533 -7.643 1.00 64.25 314 SER A CA 1
ATOM 2486 C C . SER A 1 314 ? 33.143 -8.140 -6.809 1.00 64.25 314 SER A C 1
ATOM 2488 O O . SER A 1 314 ? 33.243 -9.310 -6.425 1.00 64.25 314 SER A O 1
ATOM 2490 N N . PHE A 1 315 ? 32.048 -7.401 -6.583 1.00 60.62 315 PHE A N 1
ATOM 2491 C CA . PHE A 1 315 ? 30.832 -7.957 -5.978 1.00 60.62 315 PHE A CA 1
ATOM 2492 C C . PHE A 1 315 ? 30.211 -9.069 -6.835 1.00 60.62 315 PHE A C 1
ATOM 2494 O O . PHE A 1 315 ? 29.697 -10.041 -6.292 1.00 60.62 315 PHE A O 1
ATOM 2501 N N . TYR A 1 316 ? 30.304 -8.975 -8.164 1.00 65.06 316 TYR A N 1
ATOM 2502 C CA . TYR A 1 316 ? 29.676 -9.933 -9.077 1.00 65.06 316 TYR A CA 1
ATOM 2503 C C . TYR A 1 316 ? 30.571 -11.116 -9.461 1.00 65.06 316 TYR A C 1
ATOM 2505 O O . TYR A 1 316 ? 30.055 -12.202 -9.717 1.00 65.06 316 TYR A O 1
ATOM 2513 N N . ASP A 1 317 ? 31.893 -10.940 -9.466 1.00 63.53 317 ASP A N 1
ATOM 2514 C CA . ASP A 1 317 ? 32.836 -11.981 -9.902 1.00 63.53 317 ASP A CA 1
ATOM 2515 C C . ASP A 1 317 ? 33.273 -12.936 -8.767 1.00 63.53 317 ASP A C 1
ATOM 2517 O O . ASP A 1 317 ? 33.961 -13.926 -9.018 1.00 63.53 317 ASP A O 1
ATOM 2521 N N . SER A 1 318 ? 32.883 -12.669 -7.514 1.00 55.72 318 SER A N 1
ATOM 2522 C CA . SER A 1 318 ? 33.286 -13.462 -6.336 1.00 55.72 318 SER A CA 1
ATOM 2523 C C . SER A 1 318 ? 32.257 -14.503 -5.868 1.00 55.72 318 SER A C 1
ATOM 2525 O O . SER A 1 318 ? 32.594 -15.379 -5.067 1.00 55.72 318 SER A O 1
ATOM 2527 N N . GLY A 1 319 ? 31.022 -14.452 -6.374 1.00 55.59 319 GLY A N 1
ATOM 2528 C CA . GLY A 1 319 ? 29.952 -15.367 -5.984 1.00 55.59 319 GLY A CA 1
ATOM 2529 C C . GLY A 1 319 ? 30.018 -16.703 -6.723 1.00 55.59 319 GLY A C 1
ATOM 2530 O O . GLY A 1 319 ? 30.159 -16.750 -7.945 1.00 55.59 319 GLY A O 1
ATOM 2531 N N . LYS A 1 320 ? 29.836 -17.815 -6.002 1.00 62.34 320 LYS A N 1
ATOM 2532 C CA . LYS A 1 320 ? 29.364 -19.040 -6.657 1.00 62.34 320 LYS A CA 1
ATOM 2533 C C . LYS A 1 320 ? 27.958 -18.737 -7.191 1.00 62.34 320 LYS A C 1
ATOM 2535 O O . LYS A 1 320 ? 27.131 -18.289 -6.400 1.00 62.34 320 LYS A O 1
ATOM 2540 N N . PRO A 1 321 ? 27.655 -18.998 -8.474 1.00 60.19 321 PRO A N 1
ATOM 2541 C CA . PRO A 1 321 ? 26.379 -18.627 -9.105 1.00 60.19 321 PRO A CA 1
ATOM 2542 C C . PRO A 1 321 ? 25.141 -19.314 -8.498 1.00 60.19 321 PRO A C 1
ATOM 2544 O O . PRO A 1 321 ? 24.029 -19.137 -8.988 1.00 60.19 321 PRO A O 1
ATOM 2547 N N . ASP A 1 322 ? 25.315 -20.119 -7.449 1.00 65.06 322 ASP A N 1
ATOM 2548 C CA . ASP A 1 322 ? 24.269 -20.908 -6.824 1.00 65.06 322 ASP A CA 1
ATOM 2549 C C . ASP A 1 322 ? 23.777 -20.346 -5.475 1.00 65.06 322 ASP A C 1
ATOM 2551 O O . ASP A 1 322 ? 22.768 -20.843 -4.971 1.00 65.06 322 ASP A O 1
ATOM 2555 N N . ASP A 1 323 ? 24.414 -19.319 -4.908 1.00 86.50 323 ASP A N 1
ATOM 2556 C CA . ASP A 1 323 ? 24.011 -18.738 -3.621 1.00 86.50 323 ASP A CA 1
ATOM 2557 C C . ASP A 1 323 ? 23.156 -17.471 -3.802 1.00 86.50 323 ASP A C 1
ATOM 2559 O O . ASP A 1 323 ? 23.667 -16.355 -3.929 1.00 86.50 323 ASP A O 1
ATOM 2563 N N . SER A 1 324 ? 21.831 -17.644 -3.791 1.00 88.56 324 SER A N 1
ATOM 2564 C CA . SER A 1 324 ? 20.865 -16.545 -3.915 1.00 88.56 324 SER A CA 1
ATOM 2565 C C . SER A 1 324 ? 21.005 -15.491 -2.817 1.00 88.56 324 SER A C 1
ATOM 2567 O O . SER A 1 324 ? 20.719 -14.323 -3.072 1.00 88.56 324 SER A O 1
ATOM 2569 N N . THR A 1 325 ? 21.477 -15.864 -1.624 1.00 90.06 325 THR A N 1
ATOM 2570 C CA . THR A 1 325 ? 21.662 -14.930 -0.506 1.00 90.06 325 THR A CA 1
ATOM 2571 C C . THR A 1 325 ? 22.784 -13.943 -0.808 1.00 90.06 325 THR A C 1
ATOM 2573 O O . THR A 1 325 ? 22.593 -12.733 -0.688 1.00 90.06 325 THR A O 1
ATOM 2576 N N . THR A 1 326 ? 23.929 -14.435 -1.288 1.00 90.31 326 THR A N 1
ATOM 2577 C CA . THR A 1 326 ? 25.052 -13.576 -1.702 1.00 90.31 326 THR A CA 1
ATOM 2578 C C . THR A 1 326 ? 24.670 -12.665 -2.873 1.00 90.31 326 THR A C 1
ATOM 2580 O O . THR A 1 326 ? 25.034 -11.483 -2.884 1.00 90.31 326 THR A O 1
ATOM 2583 N N . VAL A 1 327 ? 23.902 -13.177 -3.845 1.00 91.94 327 VAL A N 1
ATOM 2584 C CA . VAL A 1 327 ? 23.429 -12.353 -4.970 1.00 91.94 327 VAL A CA 1
ATOM 2585 C C . VAL A 1 327 ? 22.471 -11.266 -4.478 1.00 91.94 327 VAL A C 1
ATOM 2587 O O . VAL A 1 327 ? 22.659 -10.106 -4.839 1.00 91.94 327 VAL A O 1
ATOM 2590 N N . ASN A 1 328 ? 21.504 -11.598 -3.617 1.00 93.69 328 ASN A N 1
ATOM 2591 C CA . ASN A 1 328 ? 20.571 -10.631 -3.029 1.00 93.69 328 ASN A CA 1
ATOM 2592 C C . ASN A 1 328 ? 21.295 -9.517 -2.261 1.00 93.69 328 ASN A C 1
ATOM 2594 O O . ASN A 1 328 ? 21.032 -8.350 -2.528 1.00 93.69 328 ASN A O 1
ATOM 2598 N N . LEU A 1 329 ? 22.260 -9.851 -1.395 1.00 91.19 329 LEU A N 1
ATOM 2599 C CA . LEU A 1 329 ? 23.056 -8.851 -0.666 1.00 91.19 329 LEU A CA 1
ATOM 2600 C C . LEU A 1 329 ? 23.804 -7.899 -1.613 1.00 91.19 329 LEU A C 1
ATOM 2602 O O . LEU A 1 329 ? 23.881 -6.693 -1.372 1.00 91.19 329 LEU A O 1
ATOM 2606 N N . SER A 1 330 ? 24.339 -8.433 -2.713 1.00 89.81 330 SER A N 1
ATOM 2607 C CA . SER A 1 330 ? 25.034 -7.632 -3.729 1.00 89.81 330 SER A CA 1
ATOM 2608 C C . SER A 1 330 ? 24.070 -6.698 -4.469 1.00 89.81 330 SER A C 1
ATOM 2610 O O . SER A 1 330 ? 24.391 -5.530 -4.702 1.00 89.81 330 SER A O 1
ATOM 2612 N N . VAL A 1 331 ? 22.877 -7.194 -4.816 1.00 93.38 331 VAL A N 1
ATOM 2613 C CA . VAL A 1 331 ? 21.821 -6.394 -5.450 1.00 93.38 331 VAL A CA 1
ATOM 2614 C C . VAL A 1 331 ? 21.341 -5.281 -4.528 1.00 93.38 331 VAL A C 1
ATOM 2616 O O . VAL A 1 331 ? 21.221 -4.138 -4.970 1.00 93.38 331 VAL A O 1
ATOM 2619 N N . GLU A 1 332 ? 21.107 -5.591 -3.258 1.00 92.94 332 GLU A N 1
ATOM 2620 C CA . GLU A 1 332 ? 20.655 -4.623 -2.269 1.00 92.94 332 GLU A CA 1
ATOM 2621 C C . GLU A 1 332 ? 21.684 -3.507 -2.070 1.00 92.94 332 GLU A C 1
ATOM 2623 O O . GLU A 1 332 ? 21.349 -2.323 -2.175 1.00 92.94 332 GLU A O 1
ATOM 2628 N N . GLY A 1 333 ? 22.960 -3.869 -1.899 1.00 90.38 333 GLY A N 1
ATOM 2629 C CA . GLY A 1 333 ? 24.050 -2.900 -1.800 1.00 90.38 333 GLY A CA 1
ATOM 2630 C C . GLY A 1 333 ? 24.134 -1.984 -3.027 1.00 90.38 333 GLY A C 1
ATOM 2631 O O . GLY A 1 333 ? 24.278 -0.765 -2.888 1.00 90.38 333 GLY A O 1
ATOM 2632 N N . TYR A 1 334 ? 23.981 -2.544 -4.232 1.00 90.00 334 TYR A N 1
ATOM 2633 C CA . TYR A 1 334 ? 23.938 -1.764 -5.470 1.00 90.00 334 TYR A CA 1
ATOM 2634 C C . TYR A 1 334 ? 22.747 -0.802 -5.511 1.00 90.00 334 TYR A C 1
ATOM 2636 O O . TYR A 1 334 ? 22.922 0.384 -5.806 1.00 90.00 334 TYR A O 1
ATOM 2644 N N . ALA A 1 335 ? 21.549 -1.290 -5.194 1.00 90.81 335 ALA A N 1
ATOM 2645 C CA . ALA A 1 335 ? 20.340 -0.482 -5.209 1.00 90.81 335 ALA A CA 1
ATOM 2646 C C . ALA A 1 335 ? 20.432 0.686 -4.215 1.00 90.81 335 ALA A C 1
ATOM 2648 O O . ALA A 1 335 ? 20.152 1.827 -4.581 1.00 90.81 335 ALA A O 1
ATOM 2649 N N . GLN A 1 336 ? 20.934 0.445 -2.999 1.00 91.50 336 GLN A N 1
ATOM 2650 C CA . GLN A 1 336 ? 21.166 1.494 -2.002 1.00 91.50 336 GLN A CA 1
ATOM 2651 C C . GLN A 1 336 ? 22.188 2.543 -2.469 1.00 91.50 336 GLN A C 1
ATOM 2653 O O . GLN A 1 336 ? 22.038 3.736 -2.188 1.00 91.50 336 GLN A O 1
ATOM 2658 N N . VAL A 1 337 ? 23.252 2.133 -3.169 1.00 87.69 337 VAL A N 1
ATOM 2659 C CA . VAL A 1 337 ? 24.210 3.078 -3.770 1.00 87.69 337 VAL A CA 1
ATOM 2660 C C . VAL A 1 337 ? 23.526 3.914 -4.849 1.00 87.69 337 VAL A C 1
ATOM 2662 O O . VAL A 1 337 ? 23.605 5.140 -4.793 1.00 87.69 337 VAL A O 1
ATOM 2665 N N . MET A 1 338 ? 22.799 3.281 -5.773 1.00 88.00 338 MET A N 1
ATOM 2666 C CA . MET A 1 338 ? 22.085 3.989 -6.837 1.00 88.00 338 MET A CA 1
ATOM 2667 C C . MET A 1 338 ? 21.071 4.987 -6.272 1.00 88.00 338 MET A C 1
ATOM 2669 O O . MET A 1 338 ? 21.040 6.139 -6.705 1.00 88.00 338 MET A O 1
ATOM 2673 N N . MET A 1 339 ? 20.284 4.583 -5.273 1.00 91.94 339 MET A N 1
ATOM 2674 C CA . MET A 1 339 ? 19.309 5.461 -4.629 1.00 91.94 339 MET A CA 1
ATOM 2675 C C . MET A 1 339 ? 19.978 6.678 -3.975 1.00 91.94 339 MET A C 1
ATOM 2677 O O . MET A 1 339 ? 19.493 7.800 -4.128 1.00 91.94 339 MET A O 1
ATOM 2681 N N . ARG A 1 340 ? 21.120 6.491 -3.294 1.00 90.81 340 ARG A N 1
ATOM 2682 C CA . ARG A 1 340 ? 21.894 7.600 -2.703 1.00 90.81 340 ARG A CA 1
ATOM 2683 C C . ARG A 1 340 ? 22.455 8.545 -3.762 1.00 90.81 340 ARG A C 1
ATOM 2685 O O . ARG A 1 340 ? 22.362 9.758 -3.589 1.00 90.81 340 ARG A O 1
ATOM 2692 N N . SER A 1 341 ? 22.997 8.012 -4.856 1.00 85.19 341 SER A N 1
ATOM 2693 C CA . SER A 1 341 ? 23.504 8.819 -5.971 1.00 85.19 341 SER A CA 1
ATOM 2694 C C . SER A 1 341 ? 22.393 9.634 -6.634 1.00 85.19 341 SER A C 1
ATOM 2696 O O . SER A 1 341 ? 22.563 10.830 -6.855 1.00 85.19 341 SER A O 1
ATOM 2698 N N . LEU A 1 342 ? 21.230 9.022 -6.885 1.00 85.88 342 LEU A N 1
ATOM 2699 C CA . LEU A 1 342 ? 20.068 9.720 -7.437 1.00 85.88 342 LEU A CA 1
ATOM 2700 C C . LEU A 1 342 ? 19.551 10.809 -6.486 1.00 85.88 342 LEU A C 1
ATOM 2702 O O . LEU A 1 342 ? 19.255 11.913 -6.934 1.00 85.88 342 LEU A O 1
ATOM 2706 N N . ALA A 1 343 ? 19.477 10.537 -5.179 1.00 88.25 343 ALA A N 1
ATOM 2707 C CA . ALA A 1 343 ? 19.072 11.536 -4.188 1.00 88.25 343 ALA A CA 1
ATOM 2708 C C . ALA A 1 343 ? 20.034 12.735 -4.147 1.00 88.25 343 ALA A C 1
ATOM 2710 O O . ALA A 1 343 ? 19.596 13.885 -4.057 1.00 88.25 343 ALA A O 1
ATOM 2711 N N . ALA A 1 344 ? 21.344 12.474 -4.234 1.00 86.81 344 ALA A N 1
ATOM 2712 C CA . ALA A 1 344 ? 22.368 13.513 -4.269 1.00 86.81 344 ALA A CA 1
ATOM 2713 C C . ALA A 1 344 ? 22.233 14.401 -5.515 1.00 86.81 344 ALA A C 1
ATOM 2715 O O . ALA A 1 344 ? 22.256 15.627 -5.393 1.00 86.81 344 ALA A O 1
ATOM 2716 N N . GLU A 1 345 ? 22.016 13.796 -6.685 1.00 82.88 345 GLU A N 1
ATOM 2717 C CA . GLU A 1 345 ? 21.828 14.518 -7.948 1.00 82.88 345 GLU A CA 1
ATOM 2718 C C . GLU A 1 345 ? 20.545 15.362 -7.937 1.00 82.88 345 GLU A C 1
ATOM 2720 O O . GLU A 1 345 ? 20.548 16.541 -8.291 1.00 82.88 345 GLU A O 1
ATOM 2725 N N . LEU A 1 346 ? 19.448 14.789 -7.436 1.00 82.62 346 LEU A N 1
ATOM 2726 C CA . LEU A 1 346 ? 18.166 15.484 -7.305 1.00 82.62 346 LEU A CA 1
ATOM 2727 C C . LEU A 1 346 ? 18.156 16.528 -6.177 1.00 82.62 346 LEU A C 1
ATOM 2729 O O . LEU A 1 346 ? 17.218 17.323 -6.100 1.00 82.62 346 LEU A O 1
ATOM 2733 N N . ARG A 1 347 ? 19.175 16.534 -5.304 1.00 88.44 347 ARG A N 1
ATOM 2734 C CA . ARG A 1 347 ? 19.301 17.402 -4.118 1.00 88.44 347 ARG A CA 1
ATOM 2735 C C . ARG A 1 347 ? 18.087 17.342 -3.185 1.00 88.44 347 ARG A C 1
ATOM 2737 O O . ARG A 1 347 ? 17.728 18.333 -2.551 1.00 88.44 347 ARG A O 1
ATOM 2744 N N . ARG A 1 348 ? 17.453 16.173 -3.105 1.00 90.25 348 ARG A N 1
ATOM 2745 C CA . ARG A 1 348 ? 16.336 15.872 -2.201 1.00 90.25 348 ARG A CA 1
ATOM 2746 C C . ARG A 1 348 ? 16.227 14.361 -1.977 1.00 90.25 348 ARG A C 1
ATOM 2748 O O . ARG A 1 348 ? 16.727 13.596 -2.802 1.00 90.25 348 ARG A O 1
ATOM 2755 N N . PRO A 1 349 ? 15.533 13.907 -0.921 1.00 87.12 349 PRO A N 1
ATOM 2756 C CA . PRO A 1 349 ? 15.180 12.499 -0.787 1.00 87.12 349 PRO A CA 1
ATOM 2757 C C . PRO A 1 349 ? 14.415 11.984 -2.015 1.00 87.12 349 PRO A C 1
ATOM 2759 O O . PRO A 1 349 ? 13.615 12.713 -2.618 1.00 87.12 349 PRO A O 1
ATOM 2762 N N . LEU A 1 350 ? 14.655 10.719 -2.369 1.00 82.06 350 LEU A N 1
ATOM 2763 C CA . LEU A 1 350 ? 13.869 10.036 -3.394 1.00 82.06 350 LEU A CA 1
ATOM 2764 C C . LEU A 1 350 ? 12.441 9.825 -2.908 1.00 82.06 350 LEU A C 1
ATOM 2766 O O . LEU A 1 350 ? 12.229 9.382 -1.770 1.00 82.06 350 LEU A O 1
ATOM 2770 N N . ARG A 1 351 ? 11.491 10.089 -3.803 1.00 83.00 351 ARG A N 1
ATOM 2771 C CA . ARG A 1 351 ? 10.089 9.709 -3.638 1.00 83.00 351 ARG A CA 1
ATOM 2772 C C . ARG A 1 351 ? 9.935 8.189 -3.722 1.00 83.00 351 ARG A C 1
ATOM 2774 O O . ARG A 1 351 ? 10.820 7.498 -4.225 1.00 83.00 351 ARG A O 1
ATOM 2781 N N . ILE A 1 352 ? 8.800 7.673 -3.254 1.00 79.88 352 ILE A N 1
ATOM 2782 C CA . ILE A 1 352 ? 8.507 6.232 -3.265 1.00 79.88 352 ILE A CA 1
ATOM 2783 C C . ILE A 1 352 ? 8.536 5.682 -4.697 1.00 79.88 352 ILE A C 1
ATOM 2785 O O . ILE A 1 352 ? 9.211 4.692 -4.949 1.00 79.88 352 ILE A O 1
ATOM 2789 N N . ASP A 1 353 ? 7.908 6.361 -5.660 1.00 79.00 353 ASP A N 1
ATOM 2790 C CA . ASP A 1 353 ? 7.927 5.960 -7.073 1.00 79.00 353 ASP A CA 1
ATOM 2791 C C . ASP A 1 353 ? 9.355 5.883 -7.643 1.00 79.00 353 ASP A C 1
ATOM 2793 O O . ASP A 1 353 ? 9.692 4.950 -8.369 1.00 79.00 353 ASP A O 1
ATOM 2797 N N . GLU A 1 354 ? 10.228 6.819 -7.266 1.00 85.25 354 GLU A N 1
ATOM 2798 C CA . GLU A 1 354 ? 11.632 6.847 -7.693 1.00 85.25 354 GLU A CA 1
ATOM 2799 C C . GLU A 1 354 ? 12.461 5.718 -7.069 1.00 85.25 354 GLU A C 1
ATOM 2801 O O . GLU A 1 354 ? 13.277 5.107 -7.760 1.00 85.25 354 GLU A O 1
ATOM 2806 N N . ARG A 1 355 ? 12.236 5.403 -5.785 1.00 89.44 355 ARG A N 1
ATOM 2807 C CA . ARG A 1 355 ? 12.835 4.223 -5.138 1.00 89.44 355 ARG A CA 1
ATOM 2808 C C . ARG A 1 355 ? 12.348 2.947 -5.816 1.00 89.44 355 ARG A C 1
ATOM 2810 O O . ARG A 1 355 ? 13.154 2.061 -6.094 1.00 89.44 355 ARG A O 1
ATOM 2817 N N . ASN A 1 356 ? 11.062 2.887 -6.159 1.00 87.44 356 ASN A N 1
ATOM 2818 C CA . ASN A 1 356 ? 10.475 1.713 -6.787 1.00 87.44 356 ASN A CA 1
ATOM 2819 C C . ASN A 1 356 ? 11.073 1.430 -8.173 1.00 87.44 356 ASN A C 1
ATOM 2821 O O . ASN A 1 356 ? 11.284 0.274 -8.534 1.00 87.44 356 ASN A O 1
ATOM 2825 N N . LEU A 1 357 ? 11.441 2.468 -8.929 1.00 87.00 357 LEU A N 1
ATOM 2826 C CA . LEU A 1 357 ? 12.139 2.290 -10.208 1.00 87.00 357 LEU A CA 1
ATOM 2827 C C . LEU A 1 357 ? 13.497 1.584 -10.063 1.00 87.00 357 LEU A C 1
ATOM 2829 O O . LEU A 1 357 ? 13.892 0.852 -10.967 1.00 87.00 357 LEU A O 1
ATOM 2833 N N . VAL A 1 358 ? 14.205 1.797 -8.951 1.00 91.00 358 VAL A N 1
ATOM 2834 C CA . VAL A 1 358 ? 15.494 1.141 -8.672 1.00 91.00 358 VAL A CA 1
ATOM 2835 C C . VAL A 1 358 ? 15.283 -0.249 -8.071 1.00 91.00 358 VAL A C 1
ATOM 2837 O O . VAL A 1 358 ? 15.950 -1.211 -8.467 1.00 91.00 358 VAL A O 1
ATOM 2840 N N . GLY A 1 359 ? 14.350 -0.357 -7.122 1.00 92.00 359 GLY A N 1
ATOM 2841 C CA . GLY A 1 359 ? 14.127 -1.584 -6.363 1.00 92.00 359 GLY A CA 1
ATOM 2842 C C . GLY A 1 359 ? 13.517 -2.719 -7.173 1.00 92.00 359 GLY A C 1
ATOM 2843 O O . GLY A 1 359 ? 13.887 -3.870 -6.960 1.00 92.00 359 GLY A O 1
ATOM 2844 N N . TRP A 1 360 ? 12.666 -2.409 -8.152 1.00 92.56 360 TRP A N 1
ATOM 2845 C CA . TRP A 1 360 ? 12.029 -3.403 -9.025 1.00 92.56 360 TRP A CA 1
ATOM 2846 C C . TRP A 1 360 ? 12.674 -3.477 -10.415 1.00 92.56 360 TRP A C 1
ATOM 2848 O O . TRP A 1 360 ? 12.089 -4.013 -11.356 1.00 92.56 360 TRP A O 1
ATOM 2858 N N . GLU A 1 361 ? 13.888 -2.944 -10.566 1.00 92.94 361 GLU A N 1
ATOM 2859 C CA . GLU A 1 361 ? 14.657 -3.092 -11.800 1.00 92.94 361 GLU A CA 1
ATOM 2860 C C . GLU A 1 361 ? 14.902 -4.589 -12.098 1.00 92.94 361 GLU A C 1
ATOM 2862 O O . GLU A 1 361 ? 15.401 -5.305 -11.224 1.00 92.94 361 GLU A O 1
ATOM 2867 N N . PRO A 1 362 ? 14.609 -5.083 -13.320 1.00 95.31 362 PRO A N 1
ATOM 2868 C CA . PRO A 1 362 ? 14.918 -6.453 -13.714 1.00 95.31 362 PRO A CA 1
ATOM 2869 C C . PRO A 1 362 ? 16.412 -6.765 -13.610 1.00 95.31 362 PRO A C 1
ATOM 2871 O O . PRO A 1 362 ? 17.266 -5.988 -14.049 1.00 95.31 362 PRO A O 1
ATOM 2874 N N . ARG A 1 363 ? 16.734 -7.938 -13.059 1.00 96.44 363 ARG A N 1
ATOM 2875 C CA . ARG A 1 363 ? 18.111 -8.369 -12.786 1.00 96.44 363 ARG A CA 1
ATOM 2876 C C . ARG A 1 363 ? 18.324 -9.830 -13.142 1.00 96.44 363 ARG A C 1
ATOM 2878 O O . ARG A 1 363 ? 17.421 -10.657 -13.034 1.00 96.44 363 ARG A O 1
ATOM 2885 N N . CYS A 1 364 ? 19.544 -10.156 -13.557 1.00 97.00 364 CYS A N 1
ATOM 2886 C CA . CYS A 1 364 ? 19.959 -11.531 -13.794 1.00 97.00 364 CYS A CA 1
ATOM 2887 C C . CYS A 1 364 ? 19.908 -12.339 -12.487 1.00 97.00 364 CYS A C 1
ATOM 2889 O O . CYS A 1 364 ? 20.633 -12.018 -11.549 1.00 97.00 364 CYS A O 1
ATOM 2891 N N . LEU A 1 365 ? 19.139 -13.429 -12.449 1.00 96.44 365 LEU A N 1
ATOM 2892 C CA . LEU A 1 365 ? 19.026 -14.305 -11.275 1.00 96.44 365 LEU A CA 1
ATOM 2893 C C . LEU A 1 365 ? 20.372 -14.865 -10.790 1.00 96.44 365 LEU A C 1
ATOM 2895 O O . LEU A 1 365 ? 20.545 -15.089 -9.600 1.00 96.44 365 LEU A O 1
ATOM 2899 N N . ALA A 1 366 ? 21.313 -15.107 -11.706 1.00 95.38 366 ALA A N 1
ATOM 2900 C CA . ALA A 1 366 ? 22.600 -15.721 -11.376 1.00 95.38 366 ALA A CA 1
ATOM 2901 C C . ALA A 1 366 ? 23.626 -14.724 -10.833 1.00 95.38 366 ALA A C 1
ATOM 2903 O O . ALA A 1 366 ? 24.501 -15.094 -10.062 1.00 95.38 366 ALA A O 1
ATOM 2904 N N . CYS A 1 367 ? 23.567 -13.471 -11.289 1.00 94.25 367 CYS A N 1
ATOM 2905 C CA . CYS A 1 367 ? 24.651 -12.519 -11.065 1.00 94.25 367 CYS A CA 1
ATOM 2906 C C . CYS A 1 367 ? 24.177 -11.112 -10.702 1.00 94.25 367 CYS A C 1
ATOM 2908 O O . CYS A 1 367 ? 24.981 -10.202 -10.772 1.00 94.25 367 CYS A O 1
ATOM 2910 N N . GLY A 1 368 ? 22.891 -10.868 -10.446 1.00 94.56 368 GLY A N 1
ATOM 2911 C CA . GLY A 1 368 ? 22.353 -9.571 -10.005 1.00 94.56 368 GLY A CA 1
ATOM 2912 C C . GLY A 1 368 ? 22.441 -8.393 -10.994 1.00 94.56 368 GLY A C 1
ATOM 2913 O O . GLY A 1 368 ? 21.798 -7.367 -10.771 1.00 94.56 368 GLY A O 1
ATOM 2914 N N . ARG A 1 369 ? 23.193 -8.525 -12.098 1.00 93.69 369 ARG A N 1
ATOM 2915 C CA . ARG A 1 369 ? 23.366 -7.480 -13.121 1.00 93.69 369 ARG A CA 1
ATOM 2916 C C . ARG A 1 369 ? 22.022 -7.088 -13.739 1.00 93.69 369 ARG A C 1
ATOM 2918 O O . ARG A 1 369 ? 21.276 -7.959 -14.194 1.00 93.69 369 ARG A O 1
ATOM 2925 N N . SER A 1 370 ? 21.751 -5.789 -13.795 1.00 93.88 370 SER A N 1
ATOM 2926 C CA . SER A 1 370 ? 20.612 -5.209 -14.510 1.00 93.88 370 SER A CA 1
ATOM 2927 C C . SER A 1 370 ? 20.983 -4.783 -15.934 1.00 93.88 370 SER A C 1
ATOM 2929 O O . SER A 1 370 ? 22.161 -4.755 -16.294 1.00 93.88 370 SER A O 1
ATOM 2931 N N . GLU A 1 371 ? 20.001 -4.407 -16.759 1.00 92.62 371 GLU A N 1
ATOM 2932 C CA . GLU A 1 371 ? 20.277 -3.880 -18.108 1.00 92.62 371 GLU A CA 1
ATOM 2933 C C . GLU A 1 371 ? 21.063 -2.566 -18.099 1.00 92.62 371 GLU A C 1
ATOM 2935 O O . GLU A 1 371 ? 21.803 -2.282 -19.043 1.00 92.62 371 GLU A O 1
ATOM 2940 N N . VAL A 1 372 ? 20.934 -1.752 -17.046 1.00 87.06 372 VAL A N 1
ATOM 2941 C CA . VAL A 1 372 ? 21.786 -0.569 -16.871 1.00 87.06 372 VAL A CA 1
ATOM 2942 C C . VAL A 1 372 ? 23.246 -1.001 -16.752 1.00 87.06 372 VAL A C 1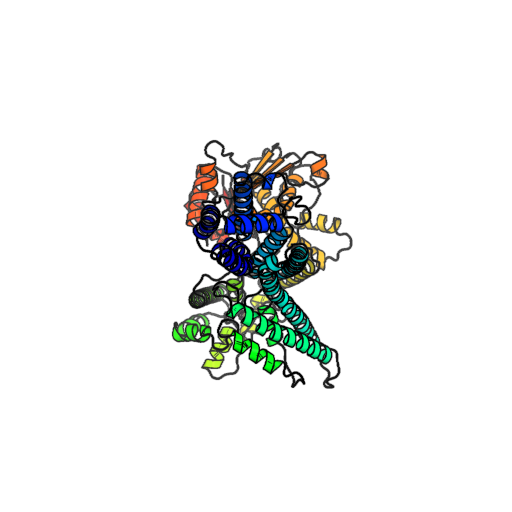
ATOM 2944 O O . VAL A 1 372 ? 24.081 -0.507 -17.503 1.00 87.06 372 VAL A O 1
ATOM 2947 N N . ILE A 1 373 ? 23.548 -1.983 -15.898 1.00 89.75 373 ILE A N 1
ATOM 2948 C CA . ILE A 1 373 ? 24.919 -2.487 -15.723 1.00 89.75 373 ILE A CA 1
ATOM 2949 C C . ILE A 1 373 ? 25.467 -3.083 -17.026 1.00 89.75 373 ILE A C 1
ATOM 2951 O O . ILE A 1 373 ? 26.592 -2.771 -17.412 1.00 89.75 373 ILE A O 1
ATOM 2955 N N . LEU A 1 374 ? 24.667 -3.887 -17.736 1.00 92.00 374 LEU A N 1
ATOM 2956 C CA . LEU A 1 374 ? 25.092 -4.507 -18.998 1.00 92.00 374 LEU A CA 1
ATOM 2957 C C . LEU A 1 374 ? 25.436 -3.467 -20.076 1.00 92.00 374 LEU A C 1
ATOM 2959 O O . LEU A 1 374 ? 26.380 -3.665 -20.840 1.00 92.00 374 LEU A O 1
ATOM 2963 N N . ARG A 1 375 ? 24.704 -2.346 -20.133 1.00 89.06 375 ARG A N 1
ATOM 2964 C CA . ARG A 1 375 ? 25.010 -1.238 -21.052 1.00 89.06 375 ARG A CA 1
ATOM 2965 C C . ARG A 1 375 ? 26.313 -0.534 -20.687 1.00 89.06 375 ARG A C 1
ATOM 2967 O O . ARG A 1 375 ? 27.145 -0.328 -21.565 1.00 89.06 375 ARG A O 1
ATOM 2974 N N . LEU A 1 376 ? 26.523 -0.252 -19.401 1.00 85.19 376 LEU A N 1
ATOM 2975 C CA . LEU A 1 376 ? 27.757 0.369 -18.905 1.00 85.19 376 LEU A CA 1
ATOM 2976 C C . LEU A 1 376 ? 28.997 -0.494 -19.198 1.00 85.19 376 LEU A C 1
ATOM 2978 O O . LEU A 1 376 ? 30.032 0.009 -19.637 1.00 85.19 376 LEU A O 1
ATOM 2982 N N . GLU A 1 377 ? 28.890 -1.808 -18.985 1.00 87.62 377 GLU A N 1
ATOM 2983 C CA . GLU A 1 377 ? 29.941 -2.781 -19.310 1.00 87.62 377 GLU A CA 1
ATOM 2984 C C . GLU A 1 377 ? 30.263 -2.794 -20.813 1.00 87.62 377 GLU A C 1
ATOM 2986 O O . GLU A 1 377 ? 31.435 -2.803 -21.207 1.00 87.62 377 GLU A O 1
ATOM 2991 N N . ALA A 1 378 ? 29.232 -2.759 -21.654 1.00 90.12 378 ALA A N 1
ATOM 2992 C CA . ALA A 1 378 ? 29.364 -2.795 -23.103 1.00 90.12 378 ALA A CA 1
ATOM 2993 C C . ALA A 1 378 ? 30.000 -1.520 -23.674 1.00 90.12 378 ALA A C 1
ATOM 2995 O O . ALA A 1 378 ? 30.929 -1.611 -24.475 1.00 90.12 378 ALA A O 1
ATOM 2996 N N . GLU A 1 379 ? 29.589 -0.341 -23.202 1.00 87.50 379 GLU A N 1
ATOM 2997 C CA . GLU A 1 379 ? 30.205 0.939 -23.579 1.00 87.50 379 GLU A CA 1
ATOM 2998 C C . GLU A 1 379 ? 31.699 0.959 -23.240 1.00 87.50 379 GLU A C 1
ATOM 3000 O O . GLU A 1 379 ? 32.534 1.311 -24.077 1.00 87.50 379 GLU A O 1
ATOM 3005 N N . ARG A 1 380 ? 32.059 0.498 -22.035 1.00 85.75 380 ARG A N 1
ATOM 3006 C CA . ARG A 1 380 ? 33.454 0.448 -21.585 1.00 85.75 380 ARG A CA 1
ATOM 3007 C C . ARG A 1 380 ? 34.307 -0.520 -22.403 1.00 85.75 380 ARG A C 1
ATOM 3009 O O . ARG A 1 380 ? 35.487 -0.258 -22.636 1.00 85.75 380 ARG A O 1
ATOM 3016 N N . THR A 1 381 ? 33.733 -1.650 -22.797 1.00 90.19 381 THR A N 1
ATOM 3017 C CA . THR A 1 381 ? 34.434 -2.695 -23.559 1.00 90.19 381 THR A CA 1
ATOM 3018 C C . THR A 1 381 ? 34.319 -2.518 -25.072 1.00 90.19 381 THR A C 1
ATOM 3020 O O . THR A 1 381 ? 34.903 -3.310 -25.808 1.00 90.19 381 THR A O 1
ATOM 3023 N N . GLN A 1 382 ? 33.613 -1.478 -25.537 1.00 91.69 382 GLN A N 1
ATOM 3024 C CA . GLN A 1 382 ? 33.276 -1.252 -26.947 1.00 91.69 382 GLN A CA 1
ATOM 3025 C C . GLN A 1 382 ? 32.565 -2.461 -27.583 1.00 91.69 382 GLN A C 1
ATOM 3027 O O . GLN A 1 382 ? 32.786 -2.800 -28.746 1.00 91.69 382 GLN A O 1
ATOM 3032 N N . GLN A 1 383 ? 31.719 -3.131 -26.802 1.00 92.75 383 GLN A N 1
ATOM 3033 C CA . GLN A 1 383 ? 30.907 -4.265 -27.234 1.00 92.75 383 GLN A CA 1
ATOM 3034 C C . GLN A 1 383 ? 29.442 -3.849 -27.394 1.00 92.75 383 GLN A C 1
ATOM 3036 O O . GLN A 1 383 ? 29.015 -2.798 -26.923 1.00 92.75 383 GLN A O 1
ATOM 3041 N N . ALA A 1 384 ? 28.653 -4.682 -28.072 1.00 87.75 384 ALA A N 1
ATOM 3042 C CA . ALA A 1 384 ? 27.207 -4.503 -28.099 1.00 87.75 384 ALA A CA 1
ATOM 3043 C C . ALA A 1 384 ? 26.616 -4.799 -26.705 1.00 87.75 384 ALA A C 1
ATOM 3045 O O . ALA A 1 384 ? 27.026 -5.781 -26.077 1.00 87.75 384 ALA A O 1
ATOM 3046 N N . PRO A 1 385 ? 25.650 -3.999 -26.218 1.00 88.00 385 PRO A N 1
ATOM 3047 C CA . PRO A 1 385 ? 25.025 -4.240 -24.926 1.00 88.00 385 PRO A CA 1
ATOM 3048 C C . PRO A 1 385 ? 24.279 -5.571 -24.917 1.00 88.00 385 PRO A C 1
ATOM 3050 O O . PRO A 1 385 ? 23.470 -5.861 -25.800 1.00 88.00 385 PRO A O 1
ATOM 3053 N N . GLY A 1 386 ? 24.550 -6.381 -23.894 1.00 90.06 386 GLY A N 1
ATOM 3054 C CA . GLY A 1 386 ? 23.725 -7.544 -23.589 1.00 90.06 386 GLY A CA 1
ATOM 3055 C C . GLY A 1 386 ? 22.325 -7.115 -23.143 1.00 90.06 386 GLY A C 1
ATOM 3056 O O . GLY A 1 386 ? 22.149 -6.038 -22.579 1.00 90.06 386 GLY A O 1
ATOM 3057 N N . THR A 1 387 ? 21.331 -7.973 -23.367 1.00 94.31 387 THR A N 1
ATOM 3058 C CA . THR A 1 387 ? 19.947 -7.774 -22.908 1.00 94.31 387 THR A CA 1
ATOM 3059 C C . THR A 1 387 ? 19.546 -8.863 -21.926 1.00 94.31 387 THR A C 1
ATOM 3061 O O . THR A 1 387 ? 20.033 -10.001 -21.998 1.00 94.31 387 THR A O 1
ATOM 3064 N N . LEU A 1 388 ? 18.655 -8.527 -20.993 1.00 97.06 388 LEU A N 1
ATOM 3065 C CA . LEU A 1 388 ? 18.106 -9.519 -20.082 1.00 97.06 388 LEU A CA 1
ATOM 3066 C C . LEU A 1 388 ? 17.075 -10.384 -20.814 1.00 97.06 388 LEU A C 1
ATOM 3068 O O . LEU A 1 388 ? 16.153 -9.900 -21.464 1.00 97.06 388 LEU A O 1
ATOM 3072 N N . ARG A 1 389 ? 17.228 -11.702 -20.697 1.00 97.31 389 ARG A N 1
ATOM 3073 C CA . ARG A 1 389 ? 16.315 -12.690 -21.270 1.00 97.31 389 ARG A CA 1
ATOM 3074 C C . ARG A 1 389 ? 15.340 -13.155 -20.193 1.00 97.31 389 ARG A C 1
ATOM 3076 O O . ARG A 1 389 ? 15.806 -13.706 -19.188 1.00 97.31 389 ARG A O 1
ATOM 3083 N N . PRO A 1 390 ? 14.023 -12.969 -20.377 1.00 97.56 390 PRO A N 1
ATOM 3084 C CA . PRO A 1 390 ? 13.039 -13.422 -19.409 1.00 97.56 390 PRO A CA 1
ATOM 3085 C C . PRO A 1 390 ? 12.933 -14.951 -19.408 1.00 97.56 390 PRO A C 1
ATOM 3087 O O . PRO A 1 390 ? 13.089 -15.611 -20.438 1.00 97.56 390 PRO A O 1
ATOM 3090 N N . CYS A 1 391 ? 12.604 -15.512 -18.248 1.00 97.50 391 CYS A N 1
ATOM 3091 C CA . CYS A 1 391 ? 12.236 -16.908 -18.073 1.00 97.50 391 CYS A CA 1
ATOM 3092 C C . CYS A 1 391 ? 11.073 -17.240 -19.020 1.00 97.50 391 CYS A C 1
ATOM 3094 O O . CYS A 1 391 ? 10.080 -16.506 -19.034 1.00 97.50 391 CYS A O 1
ATOM 3096 N N . PRO A 1 392 ? 11.152 -18.327 -19.810 1.00 95.75 392 PRO A N 1
ATOM 3097 C CA . PRO A 1 392 ? 10.127 -18.648 -20.797 1.00 95.75 392 PRO A CA 1
ATOM 3098 C C . PRO A 1 392 ? 8.753 -18.909 -20.167 1.00 95.75 392 PRO A C 1
ATOM 3100 O O . PRO A 1 392 ? 7.754 -18.659 -20.839 1.00 95.75 392 PRO A O 1
ATOM 3103 N N . ASP A 1 393 ? 8.716 -19.327 -18.900 1.00 96.50 393 ASP A N 1
ATOM 3104 C CA . ASP A 1 393 ? 7.499 -19.742 -18.207 1.00 96.50 393 ASP A CA 1
ATOM 3105 C C . ASP A 1 393 ? 6.826 -18.606 -17.429 1.00 96.50 393 ASP A C 1
ATOM 3107 O O . ASP A 1 393 ? 5.645 -18.346 -17.631 1.00 96.50 393 ASP A O 1
ATOM 3111 N N . CYS A 1 394 ? 7.548 -17.950 -16.511 1.00 96.06 394 CYS A N 1
ATOM 3112 C CA . CYS A 1 394 ? 6.956 -16.946 -15.618 1.00 96.06 394 CYS A CA 1
ATOM 3113 C C . CYS A 1 394 ? 7.107 -15.504 -16.110 1.00 96.06 394 CYS A C 1
ATOM 3115 O O . CYS A 1 394 ? 6.432 -14.628 -15.590 1.00 96.06 394 CYS A O 1
ATOM 3117 N N . LYS A 1 395 ? 8.012 -15.238 -17.065 1.00 94.50 395 LYS A N 1
ATOM 3118 C CA . LYS A 1 395 ? 8.344 -13.902 -17.606 1.00 94.50 395 LYS A CA 1
ATOM 3119 C C . LYS A 1 395 ? 8.850 -12.848 -16.602 1.00 94.50 395 LYS A C 1
ATOM 3121 O O . LYS A 1 395 ? 9.318 -11.809 -17.047 1.00 94.50 395 LYS A O 1
ATOM 3126 N N . LEU A 1 396 ? 8.830 -13.124 -15.296 1.00 95.19 396 LEU A N 1
ATOM 3127 C CA . LEU A 1 396 ? 9.243 -12.198 -14.226 1.00 95.19 396 LEU A CA 1
ATOM 3128 C C . LEU A 1 396 ? 10.630 -12.485 -13.632 1.00 95.19 396 LEU A C 1
ATOM 3130 O O . LEU A 1 396 ? 11.060 -11.815 -12.702 1.00 95.19 396 LEU A O 1
ATOM 3134 N N . ALA A 1 397 ? 11.336 -13.487 -14.145 1.00 97.06 397 ALA A N 1
ATOM 3135 C CA . ALA A 1 397 ? 12.720 -13.763 -13.776 1.00 97.06 397 ALA A CA 1
ATOM 3136 C C . ALA A 1 397 ? 13.615 -13.634 -15.002 1.00 97.06 397 ALA A C 1
ATOM 3138 O O . ALA A 1 397 ? 13.172 -13.950 -16.104 1.00 97.06 397 ALA A O 1
ATOM 3139 N N . PHE A 1 398 ? 14.863 -13.200 -14.832 1.00 97.75 398 PHE A N 1
ATOM 3140 C CA . PHE A 1 398 ? 15.709 -12.818 -15.961 1.00 97.75 398 PHE A CA 1
ATOM 3141 C C . PHE A 1 398 ? 17.107 -13.431 -15.884 1.00 97.75 398 PHE A C 1
ATOM 3143 O O . PHE A 1 398 ? 17.607 -13.779 -14.817 1.00 97.75 398 PHE A O 1
ATOM 3150 N N . SER A 1 399 ? 17.764 -13.547 -17.036 1.00 97.50 399 SER A N 1
ATOM 3151 C CA . SER A 1 399 ? 19.160 -13.978 -17.156 1.00 97.50 399 SER A CA 1
ATOM 3152 C C . SER A 1 399 ? 19.878 -13.144 -18.213 1.00 97.50 399 SER A C 1
ATOM 3154 O O . SER A 1 399 ? 19.309 -12.857 -19.262 1.00 97.50 399 SER A O 1
ATOM 3156 N N . CYS A 1 400 ? 21.128 -12.746 -17.973 1.00 96.56 400 CYS A N 1
ATOM 3157 C CA . CYS A 1 400 ? 21.898 -11.989 -18.971 1.00 96.56 400 CYS A CA 1
ATOM 3158 C C . CYS A 1 400 ? 22.583 -12.882 -20.021 1.00 96.56 400 CYS A C 1
ATOM 3160 O O . CYS A 1 400 ? 23.093 -12.385 -21.021 1.00 96.56 400 CYS A O 1
ATOM 3162 N N . SER A 1 401 ? 22.604 -14.205 -19.822 1.00 95.50 401 SER A N 1
ATOM 3163 C CA . SER A 1 401 ? 23.201 -15.161 -20.757 1.00 95.50 401 SER A CA 1
ATOM 3164 C C . SER A 1 401 ? 22.558 -16.546 -20.643 1.00 95.50 401 SER A C 1
ATOM 3166 O O . SER A 1 401 ? 21.948 -16.890 -19.630 1.00 95.50 401 SER A O 1
ATOM 3168 N N . GLY A 1 402 ? 22.722 -17.373 -21.681 1.00 95.69 402 GLY A N 1
ATOM 3169 C CA . GLY A 1 402 ? 22.268 -18.768 -21.645 1.00 95.69 402 GLY A CA 1
ATOM 3170 C C . GLY A 1 402 ? 23.015 -19.623 -20.613 1.00 95.69 402 GLY A C 1
ATOM 3171 O O . GLY A 1 402 ? 22.421 -20.539 -20.053 1.00 95.69 402 GLY A O 1
ATOM 3172 N N . ALA A 1 403 ? 24.284 -19.306 -20.331 1.00 95.38 403 ALA A N 1
ATOM 3173 C CA . ALA A 1 403 ? 25.066 -19.972 -19.289 1.00 95.38 403 ALA A CA 1
ATOM 3174 C C . ALA A 1 403 ? 24.461 -19.705 -17.903 1.00 95.38 403 ALA A C 1
ATOM 3176 O O . ALA A 1 403 ? 24.044 -20.646 -17.237 1.00 95.38 403 ALA A O 1
ATOM 3177 N N . HIS A 1 404 ? 24.255 -18.431 -17.554 1.00 95.44 404 HIS A N 1
ATOM 3178 C CA . HIS A 1 404 ? 23.623 -18.045 -16.290 1.00 95.44 404 HIS A CA 1
ATOM 3179 C C . HIS A 1 404 ? 22.220 -18.628 -16.129 1.00 95.44 404 HIS A C 1
ATOM 3181 O O . HIS A 1 404 ? 21.850 -19.043 -15.035 1.00 95.44 404 HIS A O 1
ATOM 3187 N N . TRP A 1 405 ? 21.432 -18.699 -17.208 1.00 96.75 405 TRP A N 1
ATOM 3188 C CA . TRP A 1 405 ? 20.137 -19.376 -17.149 1.00 96.75 405 TRP A CA 1
ATOM 3189 C C . TRP A 1 405 ? 20.277 -20.861 -16.808 1.00 96.75 405 TRP A C 1
ATOM 3191 O O . TRP A 1 405 ? 19.535 -21.371 -15.972 1.00 96.75 405 TRP A O 1
ATOM 3201 N N . ASN A 1 406 ? 21.224 -21.565 -17.431 1.00 95.69 406 ASN A N 1
ATOM 3202 C CA . ASN A 1 406 ? 21.452 -22.979 -17.147 1.00 95.69 406 ASN A CA 1
ATOM 3203 C C . ASN A 1 406 ? 21.873 -23.227 -15.694 1.00 95.69 406 ASN A C 1
ATOM 3205 O O . ASN A 1 406 ? 21.451 -24.243 -15.140 1.00 95.69 406 ASN A O 1
ATOM 3209 N N . ASP A 1 407 ? 22.615 -22.298 -15.091 1.00 94.06 407 ASP A N 1
ATOM 3210 C CA . ASP A 1 407 ? 23.067 -22.393 -13.699 1.00 94.06 407 ASP A CA 1
ATOM 3211 C C . ASP A 1 407 ? 21.904 -22.266 -12.700 1.00 94.06 407 ASP A C 1
ATOM 3213 O O . ASP A 1 407 ? 21.858 -22.979 -11.697 1.00 94.06 407 ASP A O 1
ATOM 3217 N N . VAL A 1 408 ? 20.920 -21.404 -12.989 1.00 95.56 408 VAL A N 1
ATOM 3218 C CA . VAL A 1 408 ? 19.842 -21.075 -12.033 1.00 95.56 408 VAL A CA 1
ATOM 3219 C C . VAL A 1 408 ? 18.494 -21.728 -12.329 1.00 95.56 408 VAL A C 1
ATOM 3221 O O . VAL A 1 408 ? 17.680 -21.860 -11.412 1.00 95.56 408 VAL A O 1
ATOM 3224 N N . LYS A 1 409 ? 18.229 -22.175 -13.567 1.00 96.56 409 LYS A N 1
ATOM 3225 C CA . LYS A 1 409 ? 16.903 -22.690 -13.976 1.00 96.56 409 LYS A CA 1
ATOM 3226 C C . LYS A 1 409 ? 16.404 -23.828 -13.089 1.00 96.56 409 LYS A C 1
ATOM 3228 O O . LYS A 1 409 ? 15.223 -23.874 -12.765 1.00 96.56 409 LYS A O 1
ATOM 3233 N N . GLY A 1 410 ? 17.308 -24.714 -12.659 1.00 96.62 410 GLY A N 1
ATOM 3234 C CA . GLY A 1 410 ? 16.967 -25.860 -11.821 1.00 96.62 410 GLY A CA 1
ATOM 3235 C C . GLY A 1 410 ? 16.402 -25.429 -10.470 1.00 96.62 410 GLY A C 1
ATOM 3236 O O . GLY A 1 410 ? 15.341 -25.915 -10.080 1.00 96.62 410 GLY A O 1
ATOM 3237 N N . LYS A 1 411 ? 17.069 -24.474 -9.805 1.00 95.38 411 LYS A N 1
ATOM 3238 C CA . LYS A 1 411 ? 16.612 -23.902 -8.532 1.00 95.38 411 LYS A CA 1
ATOM 3239 C C . LYS A 1 411 ? 15.332 -23.087 -8.730 1.00 95.38 411 LYS A C 1
ATOM 3241 O O . LYS A 1 411 ? 14.350 -23.333 -8.044 1.00 95.38 411 LYS A O 1
ATOM 3246 N N . HIS A 1 412 ? 15.311 -22.206 -9.731 1.00 96.62 412 HIS A N 1
ATOM 3247 C CA . HIS A 1 412 ? 14.167 -21.343 -10.035 1.00 96.62 412 HIS A CA 1
ATOM 3248 C C . HIS A 1 412 ? 12.870 -22.121 -10.323 1.00 96.62 412 HIS A C 1
ATOM 3250 O O . HIS A 1 412 ? 11.804 -21.736 -9.842 1.00 96.62 412 HIS A O 1
ATOM 3256 N N . GLN A 1 413 ? 12.940 -23.190 -11.126 1.00 97.38 413 GLN A N 1
ATOM 3257 C CA . GLN A 1 413 ? 11.757 -23.931 -11.580 1.00 97.38 413 GLN A CA 1
ATOM 3258 C C . GLN A 1 413 ? 11.306 -25.010 -10.591 1.00 97.38 413 GLN A C 1
ATOM 3260 O O . GLN A 1 413 ? 10.099 -25.217 -10.461 1.00 97.38 413 GLN A O 1
ATOM 3265 N N . ASN A 1 414 ? 12.237 -25.677 -9.899 1.00 96.69 414 ASN A N 1
ATOM 3266 C CA . ASN A 1 414 ? 11.934 -26.940 -9.214 1.00 96.69 414 ASN A CA 1
ATOM 3267 C C . ASN A 1 414 ? 12.118 -26.913 -7.696 1.00 96.69 414 ASN A C 1
ATOM 3269 O O . ASN A 1 414 ? 11.563 -27.780 -7.025 1.00 96.69 414 ASN A O 1
ATOM 3273 N N . LEU A 1 415 ? 12.907 -25.985 -7.147 1.00 95.94 415 LEU A N 1
ATOM 3274 C CA . LEU A 1 415 ? 13.107 -25.916 -5.700 1.00 95.94 415 LEU A CA 1
ATOM 3275 C C . LEU A 1 415 ? 12.126 -24.918 -5.082 1.00 95.94 415 LEU A C 1
ATOM 3277 O O . LEU A 1 415 ? 11.940 -23.844 -5.662 1.00 95.94 415 LEU A O 1
ATOM 3281 N N . PRO A 1 416 ? 11.530 -25.237 -3.919 1.00 95.81 416 PRO A N 1
ATOM 3282 C CA . PRO A 1 416 ? 10.782 -24.265 -3.134 1.00 95.81 416 PRO A CA 1
ATOM 3283 C C . PRO A 1 416 ? 11.635 -23.022 -2.868 1.00 95.81 416 PRO A C 1
ATOM 3285 O O . PRO A 1 416 ? 12.805 -23.151 -2.495 1.00 95.81 416 PRO A O 1
ATOM 3288 N N . ALA A 1 417 ? 11.077 -21.829 -3.074 1.00 92.50 417 ALA A N 1
ATOM 3289 C CA . ALA A 1 417 ? 11.755 -20.613 -2.628 1.00 92.50 417 ALA A CA 1
ATOM 3290 C C . ALA A 1 417 ? 11.587 -20.462 -1.108 1.00 92.50 417 ALA A C 1
ATOM 3292 O O . ALA A 1 417 ? 10.572 -20.887 -0.563 1.00 92.50 417 ALA A O 1
ATOM 3293 N N . GLN A 1 418 ? 12.573 -19.867 -0.434 1.00 87.12 418 GLN A N 1
ATOM 3294 C CA . GLN A 1 418 ? 12.582 -19.735 1.030 1.00 87.12 418 GLN A CA 1
ATOM 3295 C C . GLN A 1 418 ? 11.316 -19.045 1.562 1.00 87.12 418 GLN A C 1
ATOM 3297 O O . GLN A 1 418 ? 10.669 -19.570 2.461 1.00 87.12 418 GLN A O 1
ATOM 3302 N N . ASP A 1 419 ? 10.928 -17.931 0.939 1.00 87.94 419 ASP A N 1
ATOM 3303 C CA . ASP A 1 419 ? 9.763 -17.131 1.344 1.00 87.94 419 ASP A CA 1
ATOM 3304 C C . ASP A 1 419 ? 8.491 -17.482 0.554 1.00 87.94 419 ASP A C 1
ATOM 3306 O O . ASP A 1 419 ? 7.491 -16.764 0.602 1.00 87.94 419 ASP A O 1
ATOM 3310 N N . ALA A 1 420 ? 8.518 -18.561 -0.236 1.00 88.38 420 ALA A N 1
ATOM 3311 C CA . ALA A 1 420 ? 7.332 -18.995 -0.957 1.00 88.38 420 ALA A CA 1
ATOM 3312 C C . ALA A 1 420 ? 6.364 -19.711 -0.021 1.00 88.38 420 ALA A C 1
ATOM 3314 O O . ALA A 1 420 ? 6.726 -20.622 0.726 1.00 88.38 420 ALA A O 1
ATOM 3315 N N . ARG A 1 421 ? 5.086 -19.366 -0.150 1.00 86.06 421 ARG A N 1
ATOM 3316 C CA . ARG A 1 421 ? 4.013 -20.141 0.466 1.00 86.06 421 ARG A CA 1
ATOM 3317 C C . ARG A 1 421 ? 3.897 -21.526 -0.171 1.00 86.06 421 ARG A C 1
ATOM 3319 O O . ARG A 1 421 ? 4.294 -21.732 -1.320 1.00 86.06 421 ARG A O 1
ATOM 3326 N N . ASP A 1 422 ? 3.328 -22.463 0.581 1.00 87.94 422 ASP A N 1
ATOM 3327 C CA . ASP A 1 422 ? 2.930 -23.799 0.111 1.00 87.94 422 ASP A CA 1
ATOM 3328 C C . ASP A 1 422 ? 4.059 -24.615 -0.556 1.00 87.94 422 ASP A C 1
ATOM 3330 O O . ASP A 1 422 ? 3.806 -25.532 -1.337 1.00 87.94 422 ASP A O 1
ATOM 3334 N N . GLY A 1 423 ? 5.324 -24.280 -0.273 1.00 92.56 423 GLY A N 1
ATOM 3335 C CA . GLY A 1 423 ? 6.487 -24.923 -0.889 1.00 92.56 423 GLY A CA 1
ATOM 3336 C C . GLY A 1 423 ? 6.637 -24.647 -2.390 1.00 92.56 423 GLY A C 1
ATOM 3337 O O . GLY A 1 423 ? 7.286 -25.422 -3.095 1.00 92.56 423 GLY A O 1
ATOM 3338 N N . LEU A 1 424 ? 6.033 -23.572 -2.903 1.00 96.31 424 LEU A N 1
ATOM 3339 C CA . LEU A 1 424 ? 6.093 -23.224 -4.320 1.00 96.31 424 LEU A CA 1
ATOM 3340 C C . LEU A 1 424 ? 7.508 -22.814 -4.748 1.00 96.31 424 LEU A C 1
ATOM 3342 O O . LEU A 1 424 ? 8.260 -22.177 -4.010 1.00 96.31 424 LEU A O 1
ATOM 3346 N N . SER A 1 425 ? 7.876 -23.147 -5.986 1.00 97.50 425 SER A N 1
ATOM 3347 C CA . SER A 1 425 ? 9.120 -22.644 -6.568 1.00 97.50 425 SER A CA 1
ATOM 3348 C C . SER A 1 425 ? 9.023 -21.158 -6.897 1.00 97.50 425 SER A C 1
ATOM 3350 O O . SER A 1 425 ? 7.929 -20.618 -7.080 1.00 97.50 425 SER A O 1
ATOM 3352 N N . GLN A 1 426 ? 10.169 -20.488 -7.046 1.00 97.12 426 GLN A N 1
ATOM 3353 C CA . GLN A 1 426 ? 10.187 -19.080 -7.454 1.00 97.12 426 GLN A CA 1
ATOM 3354 C C . GLN A 1 426 ? 9.451 -18.870 -8.789 1.00 97.12 426 GLN A C 1
ATOM 3356 O O . GLN A 1 426 ? 8.738 -17.884 -8.963 1.00 97.12 426 GLN A O 1
ATOM 3361 N N . CYS A 1 427 ? 9.586 -19.806 -9.734 1.00 98.12 427 CYS A N 1
ATOM 3362 C CA . CYS A 1 427 ? 8.870 -19.755 -11.006 1.00 98.12 427 CYS A CA 1
ATOM 3363 C C . CYS A 1 427 ? 7.349 -19.814 -10.817 1.00 98.12 427 CYS A C 1
ATOM 3365 O O . CYS A 1 427 ? 6.623 -19.058 -11.464 1.00 98.12 427 CYS A O 1
ATOM 3367 N N . ALA A 1 428 ? 6.869 -20.697 -9.937 1.00 97.94 428 ALA A N 1
ATOM 3368 C CA . ALA A 1 428 ? 5.447 -20.834 -9.640 1.00 97.94 428 ALA A CA 1
ATOM 3369 C C . ALA A 1 428 ? 4.896 -19.588 -8.931 1.00 97.94 428 ALA A C 1
ATOM 3371 O O . ALA A 1 428 ? 3.884 -19.048 -9.369 1.00 97.94 428 ALA A O 1
ATOM 3372 N N . MET A 1 429 ? 5.606 -19.073 -7.924 1.00 97.56 429 MET A N 1
ATOM 3373 C CA . MET A 1 429 ? 5.244 -17.823 -7.248 1.00 97.56 429 MET A CA 1
ATOM 3374 C C . MET A 1 429 ? 5.182 -16.641 -8.219 1.00 97.56 429 MET A C 1
ATOM 3376 O O . MET A 1 429 ? 4.190 -15.922 -8.245 1.00 97.56 429 MET A O 1
ATOM 3380 N N . ASN A 1 430 ? 6.176 -16.493 -9.100 1.00 97.44 430 ASN A N 1
ATOM 3381 C CA . ASN A 1 430 ? 6.166 -15.450 -10.127 1.00 97.44 430 ASN A CA 1
ATOM 3382 C C . ASN A 1 430 ? 4.952 -15.560 -11.066 1.00 97.44 430 ASN A C 1
ATOM 3384 O O . ASN A 1 430 ? 4.404 -14.542 -11.481 1.00 97.44 430 ASN A O 1
ATOM 3388 N N . LYS A 1 431 ? 4.502 -16.775 -11.406 1.00 97.06 431 LYS A N 1
ATOM 3389 C CA . LYS A 1 431 ? 3.272 -16.951 -12.198 1.00 97.06 431 LYS A CA 1
ATOM 3390 C C . LYS A 1 431 ? 2.039 -16.462 -11.440 1.00 97.06 431 LYS A C 1
ATOM 3392 O O . LYS A 1 431 ? 1.190 -15.832 -12.063 1.00 97.06 431 LYS A O 1
ATOM 3397 N N . LEU A 1 432 ? 1.959 -16.708 -10.130 1.00 96.25 432 LEU A N 1
ATOM 3398 C CA . LEU A 1 432 ? 0.878 -16.176 -9.293 1.00 96.25 432 LEU A CA 1
ATOM 3399 C C . LEU A 1 432 ? 0.931 -14.645 -9.239 1.00 96.25 432 LEU A C 1
ATOM 3401 O O . LEU A 1 432 ? -0.066 -14.013 -9.565 1.00 96.25 432 LEU A O 1
ATOM 3405 N N . CYS A 1 433 ? 2.099 -14.047 -8.977 1.00 96.06 433 CYS A N 1
ATOM 3406 C CA . CYS A 1 433 ? 2.273 -12.588 -9.001 1.00 96.06 433 CYS A CA 1
ATOM 3407 C C . CYS A 1 433 ? 1.845 -11.970 -10.340 1.00 96.06 433 CYS A C 1
ATOM 3409 O O . CYS A 1 433 ? 1.209 -10.921 -10.367 1.00 96.06 433 CYS A O 1
ATOM 3411 N N . PHE A 1 434 ? 2.171 -12.622 -11.461 1.00 94.06 434 PHE A N 1
ATOM 3412 C CA . PHE A 1 434 ? 1.760 -12.161 -12.786 1.00 94.06 434 PHE A CA 1
ATOM 3413 C C . PHE A 1 434 ? 0.239 -12.240 -12.988 1.00 94.06 434 PHE A C 1
ATOM 3415 O O . PHE A 1 434 ? -0.363 -11.294 -13.489 1.00 94.06 434 PHE A O 1
ATOM 3422 N N . GLN A 1 435 ? -0.395 -13.343 -12.576 1.00 94.38 435 GLN A N 1
ATOM 3423 C CA . GLN A 1 435 ? -1.857 -13.481 -12.608 1.00 94.38 435 GLN A CA 1
ATOM 3424 C C . GLN A 1 435 ? -2.546 -12.427 -11.738 1.00 94.38 435 GLN A C 1
ATOM 3426 O O . GLN A 1 435 ? -3.552 -11.851 -12.144 1.00 94.38 435 GLN A O 1
ATOM 3431 N N . ASP A 1 436 ? -1.985 -12.164 -10.564 1.00 95.06 436 ASP A N 1
ATOM 3432 C CA . ASP A 1 436 ? -2.509 -11.207 -9.599 1.00 95.06 436 ASP A CA 1
ATOM 3433 C C . ASP A 1 436 ? -2.386 -9.768 -10.108 1.00 95.06 436 ASP A C 1
ATOM 3435 O O . ASP A 1 436 ? -3.322 -8.985 -9.961 1.00 95.06 436 ASP A O 1
ATOM 3439 N N . ALA A 1 437 ? -1.282 -9.437 -10.786 1.00 91.38 437 ALA A N 1
ATOM 3440 C CA . ALA A 1 437 ? -1.119 -8.156 -11.469 1.00 91.38 437 ALA A CA 1
ATOM 3441 C C . ALA A 1 437 ? -2.161 -7.970 -12.585 1.00 91.38 437 ALA A C 1
ATOM 3443 O O . ALA A 1 437 ? -2.821 -6.937 -12.632 1.00 91.38 437 ALA A O 1
ATOM 3444 N N . ILE A 1 438 ? -2.385 -8.993 -13.423 1.00 91.50 438 ILE A N 1
ATOM 3445 C CA . ILE A 1 438 ? -3.431 -8.960 -14.462 1.00 91.50 438 ILE A CA 1
ATOM 3446 C C . ILE A 1 438 ? -4.816 -8.754 -13.840 1.00 91.50 438 ILE A C 1
ATOM 3448 O O . ILE A 1 438 ? -5.623 -7.983 -14.360 1.00 91.50 438 ILE A O 1
ATOM 3452 N N . PHE A 1 439 ? -5.107 -9.445 -12.737 1.00 92.62 439 PHE A N 1
ATOM 3453 C CA . PHE A 1 439 ? -6.374 -9.288 -12.031 1.00 92.62 439 PHE A CA 1
ATOM 3454 C C . PHE A 1 439 ? -6.528 -7.872 -11.454 1.00 92.62 439 PHE A C 1
ATOM 3456 O O . PHE A 1 439 ? -7.579 -7.255 -11.624 1.00 92.62 439 PHE A O 1
ATOM 3463 N N . GLY A 1 440 ? -5.475 -7.328 -10.838 1.00 89.31 440 GLY A N 1
ATOM 3464 C CA . GLY A 1 440 ? -5.447 -5.949 -10.351 1.00 89.31 440 GLY A CA 1
ATOM 3465 C C . GLY A 1 440 ? -5.700 -4.927 -11.463 1.00 89.31 440 GLY A C 1
ATOM 3466 O O . GLY A 1 440 ? -6.562 -4.062 -11.309 1.00 89.31 440 GLY A O 1
ATOM 3467 N N . ASP A 1 441 ? -5.028 -5.077 -12.607 1.00 85.81 441 ASP A N 1
ATOM 3468 C CA . ASP A 1 441 ? -5.207 -4.214 -13.780 1.00 85.81 441 ASP A CA 1
ATOM 3469 C C . ASP A 1 441 ? -6.634 -4.297 -14.340 1.00 85.81 441 ASP A C 1
ATOM 3471 O O . ASP A 1 441 ? -7.227 -3.279 -14.703 1.00 85.81 441 ASP A O 1
ATOM 3475 N N . PHE A 1 442 ? -7.220 -5.498 -14.371 1.00 86.75 442 PHE A N 1
ATOM 3476 C CA . PHE A 1 442 ? -8.611 -5.696 -14.778 1.00 86.75 442 PHE A CA 1
ATOM 3477 C C . PHE A 1 442 ? -9.587 -4.949 -13.855 1.00 86.75 442 PHE A C 1
ATOM 3479 O O . PHE A 1 442 ? -10.469 -4.234 -14.338 1.00 86.75 442 PHE A O 1
ATOM 3486 N N . MET A 1 443 ? -9.411 -5.062 -12.535 1.00 86.62 443 MET A N 1
ATOM 3487 C CA . MET A 1 443 ? -10.257 -4.373 -11.551 1.00 86.62 443 MET A CA 1
ATOM 3488 C C . MET A 1 443 ? -10.098 -2.846 -11.619 1.00 86.62 443 MET A C 1
ATOM 3490 O O . MET A 1 443 ? -11.093 -2.113 -11.566 1.00 86.62 443 MET A O 1
ATOM 3494 N N . ALA A 1 444 ? -8.867 -2.364 -11.809 1.00 78.44 444 ALA A N 1
ATOM 3495 C CA . ALA A 1 444 ? -8.577 -0.947 -12.008 1.00 78.44 444 ALA A CA 1
ATOM 3496 C C . ALA A 1 444 ? -9.218 -0.411 -13.300 1.00 78.44 444 ALA A C 1
ATOM 3498 O O . ALA A 1 444 ? -9.890 0.621 -13.271 1.00 78.44 444 ALA A O 1
ATOM 3499 N N . GLY A 1 445 ? -9.098 -1.141 -14.415 1.00 74.50 445 GLY A N 1
ATOM 3500 C CA . GLY A 1 445 ? -9.725 -0.790 -15.694 1.00 74.50 445 GLY A CA 1
ATOM 3501 C C . GLY A 1 445 ? -11.258 -0.757 -15.641 1.00 74.50 445 GLY A C 1
ATOM 3502 O O . GLY A 1 445 ? -11.884 0.013 -16.368 1.00 74.50 445 GLY A O 1
ATOM 3503 N N . ALA A 1 446 ? -11.866 -1.532 -14.739 1.00 76.81 446 ALA A N 1
ATOM 3504 C CA . ALA A 1 446 ? -13.304 -1.513 -14.466 1.00 76.81 446 ALA A CA 1
ATOM 3505 C C . ALA A 1 446 ? -13.749 -0.376 -13.517 1.00 76.81 446 ALA A C 1
ATOM 3507 O O . ALA A 1 446 ? -14.935 -0.285 -13.189 1.00 76.81 446 ALA A O 1
ATOM 3508 N N . GLY A 1 447 ? -12.823 0.472 -13.050 1.00 77.75 447 GLY A N 1
ATOM 3509 C CA . GLY A 1 447 ? -13.104 1.569 -12.118 1.00 77.75 447 GLY A CA 1
ATOM 3510 C C . GLY A 1 447 ? -13.495 1.111 -10.709 1.00 77.75 447 GLY A C 1
ATOM 3511 O O . GLY A 1 447 ? -14.086 1.887 -9.964 1.00 77.75 447 GLY A O 1
ATOM 3512 N N . GLN A 1 448 ? -13.204 -0.143 -10.351 1.00 77.88 448 GLN A N 1
ATOM 3513 C CA . GLN A 1 448 ? -13.568 -0.730 -9.054 1.00 77.88 448 GLN A CA 1
ATOM 3514 C C . GLN A 1 448 ? -12.478 -0.539 -7.986 1.00 77.88 448 GLN A C 1
ATOM 3516 O O . GLN A 1 448 ? -12.738 -0.754 -6.806 1.00 77.88 448 GLN A O 1
ATOM 3521 N N . GLY A 1 449 ? -11.268 -0.132 -8.385 1.00 84.44 449 GLY A N 1
ATOM 3522 C CA . GLY A 1 449 ? -10.119 -0.031 -7.483 1.00 84.44 449 GLY A CA 1
ATOM 3523 C C . GLY A 1 449 ? -9.617 -1.403 -7.002 1.00 84.44 449 GLY A C 1
ATOM 3524 O O . GLY A 1 449 ? -9.895 -2.421 -7.643 1.00 84.44 449 GLY A O 1
ATOM 3525 N N . PRO A 1 450 ? -8.849 -1.450 -5.896 1.00 86.19 450 PRO A N 1
ATOM 3526 C CA . PRO A 1 450 ? -8.421 -2.704 -5.283 1.00 86.19 450 PRO A CA 1
ATOM 3527 C C . PRO A 1 450 ? -9.621 -3.562 -4.869 1.00 86.19 450 PRO A C 1
ATOM 3529 O O . PRO A 1 450 ? -10.580 -3.065 -4.278 1.00 86.19 450 PRO A O 1
ATOM 3532 N N . PHE A 1 451 ? -9.565 -4.864 -5.150 1.00 90.50 451 PHE A N 1
ATOM 3533 C CA . PHE A 1 451 ? -10.632 -5.780 -4.758 1.00 90.50 451 PHE A CA 1
ATOM 3534 C C . PHE A 1 451 ? -10.656 -5.954 -3.235 1.00 90.50 451 PHE A C 1
ATOM 3536 O O . PHE A 1 451 ? -9.791 -6.612 -2.661 1.00 90.50 451 PHE A O 1
ATOM 3543 N N . ALA A 1 452 ? -11.672 -5.384 -2.590 1.00 88.81 452 ALA A N 1
ATOM 3544 C CA . ALA A 1 452 ? -11.943 -5.561 -1.171 1.00 88.81 452 ALA A CA 1
ATOM 3545 C C . ALA A 1 452 ? -13.232 -6.368 -0.992 1.00 88.81 452 ALA A C 1
ATOM 3547 O O . ALA A 1 452 ? -14.290 -6.006 -1.506 1.00 88.81 452 ALA A O 1
ATOM 3548 N N . TRP A 1 453 ? -13.148 -7.460 -0.238 1.00 92.81 453 TRP A N 1
ATOM 3549 C CA . TRP A 1 453 ? -14.291 -8.312 0.061 1.00 92.81 453 TRP A CA 1
ATOM 3550 C C . TRP A 1 453 ? -14.207 -8.816 1.495 1.00 92.81 453 TRP A C 1
ATOM 3552 O O . TRP A 1 453 ? -13.148 -9.237 1.957 1.00 92.81 453 TRP A O 1
ATOM 3562 N N . ALA A 1 454 ? -15.346 -8.788 2.178 1.00 89.62 454 ALA A N 1
ATOM 3563 C CA . ALA A 1 454 ? -15.557 -9.481 3.433 1.00 89.62 454 ALA A CA 1
ATOM 3564 C C . ALA A 1 454 ? -16.853 -10.293 3.319 1.00 89.62 454 ALA A C 1
ATOM 3566 O O . ALA A 1 454 ? -17.826 -9.825 2.717 1.00 89.62 454 ALA A O 1
ATOM 3567 N N . PRO A 1 455 ? -16.882 -11.516 3.854 1.00 92.44 455 PRO A N 1
ATOM 3568 C CA . PRO A 1 455 ? -18.071 -12.347 3.797 1.00 92.44 455 PRO A CA 1
ATOM 3569 C C . PRO A 1 455 ? -19.155 -11.788 4.725 1.00 92.44 455 PRO A C 1
ATOM 3571 O O . PRO A 1 455 ? -18.854 -11.285 5.795 1.00 92.44 455 PRO A O 1
ATOM 3574 N N . GLU A 1 456 ? -20.426 -11.913 4.344 1.00 89.69 456 GLU A N 1
ATOM 3575 C CA . GLU A 1 456 ? -21.572 -11.429 5.145 1.00 89.69 456 GLU A CA 1
ATOM 3576 C C . GLU A 1 456 ? -22.108 -12.480 6.137 1.00 89.69 456 GLU A C 1
ATOM 3578 O O . GLU A 1 456 ? -23.103 -12.250 6.828 1.00 89.69 456 GLU A O 1
ATOM 3583 N N . ARG A 1 457 ? -21.502 -13.674 6.176 1.00 92.19 457 ARG A N 1
ATOM 3584 C CA . ARG A 1 457 ? -21.969 -14.769 7.034 1.00 92.19 457 ARG A CA 1
ATOM 3585 C C . ARG A 1 457 ? -21.682 -14.448 8.493 1.00 92.19 457 ARG A C 1
ATOM 3587 O O . ARG A 1 457 ? -20.562 -14.091 8.822 1.00 92.19 457 ARG A O 1
ATOM 3594 N N . THR A 1 458 ? -22.639 -14.681 9.379 1.00 93.62 458 THR A N 1
ATOM 3595 C CA . THR A 1 458 ? -22.388 -14.711 10.823 1.00 93.62 458 THR A CA 1
ATOM 3596 C C . THR A 1 458 ? -22.296 -16.152 11.305 1.00 93.62 458 THR A C 1
ATOM 3598 O O . THR A 1 458 ? -23.120 -17.001 10.955 1.00 93.62 458 THR A O 1
ATOM 3601 N N . LYS A 1 459 ? -21.264 -16.457 12.093 1.00 94.81 459 LYS A N 1
ATOM 3602 C CA . LYS A 1 459 ? -21.138 -17.754 12.763 1.00 94.81 459 LYS A CA 1
ATOM 3603 C C . LYS A 1 459 ? -22.133 -17.801 13.928 1.00 94.81 459 LYS A C 1
ATOM 3605 O O . LYS A 1 459 ? -22.399 -16.785 14.560 1.00 94.81 459 LYS A O 1
ATOM 3610 N N . ALA A 1 460 ? -22.691 -18.976 14.209 1.00 95.44 460 ALA A N 1
ATOM 3611 C CA . ALA A 1 460 ? -23.643 -19.147 15.312 1.00 95.44 460 ALA A CA 1
ATOM 3612 C C . ALA A 1 460 ? -22.965 -19.083 16.693 1.00 95.44 460 ALA A C 1
ATOM 3614 O O . ALA A 1 460 ? -23.570 -18.647 17.669 1.00 95.44 460 ALA A O 1
ATOM 3615 N N . GLU A 1 461 ? -21.699 -19.486 16.758 1.00 96.62 461 GLU A N 1
ATOM 3616 C CA . GLU A 1 461 ? -20.854 -19.465 17.949 1.00 96.62 461 GLU A CA 1
ATOM 3617 C C . GLU A 1 461 ? -19.395 -19.212 17.554 1.00 96.62 461 GLU A C 1
ATOM 3619 O O . GLU A 1 461 ? -19.037 -19.319 16.375 1.00 96.62 461 GLU A O 1
ATOM 3624 N N . TRP A 1 462 ? -18.557 -18.867 18.536 1.00 96.75 462 TRP A N 1
ATOM 3625 C CA . TRP A 1 462 ? -17.118 -18.752 18.322 1.00 96.75 462 TRP A CA 1
ATOM 3626 C C . TRP A 1 462 ? -16.537 -20.103 17.897 1.00 96.75 462 TRP A C 1
ATOM 3628 O O . TRP A 1 462 ? -16.768 -21.127 18.538 1.00 96.75 462 TRP A O 1
ATOM 3638 N N . GLN A 1 463 ? -15.748 -20.084 16.827 1.00 96.19 463 GLN A N 1
ATOM 3639 C CA . GLN A 1 463 ? -14.969 -21.222 16.361 1.00 96.19 463 GLN A CA 1
ATOM 3640 C C . GLN A 1 463 ? -13.507 -20.803 16.344 1.00 96.19 463 GLN A C 1
ATOM 3642 O O . GLN A 1 463 ? -13.184 -19.745 15.806 1.00 96.19 463 GLN A O 1
ATOM 3647 N N . SER A 1 464 ? -12.647 -21.641 16.925 1.00 96.44 464 SER A N 1
ATOM 3648 C CA . SER A 1 464 ? -11.198 -21.432 16.922 1.00 96.44 464 SER A CA 1
ATOM 3649 C C . SER A 1 464 ? -10.700 -21.129 15.509 1.00 96.44 464 SER A C 1
ATOM 3651 O O . SER A 1 464 ? -11.079 -21.814 14.555 1.00 96.44 464 SER A O 1
ATOM 3653 N N . VAL A 1 465 ? -9.845 -20.112 15.381 1.00 96.62 465 VAL A N 1
ATOM 3654 C CA . VAL A 1 465 ? -9.186 -19.779 14.110 1.00 96.62 465 VAL A CA 1
ATOM 3655 C C . VAL A 1 465 ? -7.832 -20.474 13.973 1.00 96.62 465 VAL A C 1
ATOM 3657 O O . VAL A 1 465 ? -7.184 -20.369 12.931 1.00 96.62 465 VAL A O 1
ATOM 3660 N N . LYS A 1 466 ? -7.389 -21.206 15.004 1.00 95.38 466 LYS A N 1
ATOM 3661 C CA . LYS A 1 466 ? -6.165 -22.011 14.966 1.00 95.38 466 LYS A CA 1
ATOM 3662 C C . LYS A 1 466 ? -6.372 -23.259 14.110 1.00 95.38 466 LYS A C 1
ATOM 3664 O O . LYS A 1 466 ? -7.356 -23.977 14.249 1.00 95.38 466 LYS A O 1
ATOM 3669 N N . GLY A 1 467 ? -5.411 -23.534 13.230 1.00 92.62 467 GLY A N 1
ATOM 3670 C CA . GLY A 1 467 ? -5.453 -24.687 12.323 1.00 92.62 467 GLY A CA 1
ATOM 3671 C C . GLY A 1 467 ? -6.419 -24.538 11.143 1.00 92.62 467 GLY A C 1
ATOM 3672 O O . GLY A 1 467 ? -6.474 -25.431 10.302 1.00 92.62 467 GLY A O 1
ATOM 3673 N N . LEU A 1 468 ? -7.144 -23.421 11.059 1.00 94.06 468 LEU A N 1
ATOM 3674 C CA . LEU A 1 468 ? -7.857 -23.010 9.856 1.00 94.06 468 LEU A CA 1
ATOM 3675 C C . LEU A 1 468 ? -6.920 -22.222 8.927 1.00 94.06 468 LEU A C 1
ATOM 3677 O O . LEU A 1 468 ? -5.832 -21.801 9.322 1.00 94.06 468 LEU A O 1
ATOM 3681 N N . GLY A 1 469 ? -7.366 -22.021 7.691 1.00 92.94 469 GLY A N 1
ATOM 3682 C CA . GLY A 1 469 ? -6.683 -21.204 6.695 1.00 92.94 469 GLY A CA 1
ATOM 3683 C C . GLY A 1 469 ? -7.673 -20.621 5.693 1.00 92.94 469 GLY A C 1
ATOM 3684 O O . GLY A 1 469 ? -8.890 -20.676 5.886 1.00 92.94 469 GLY A O 1
ATOM 3685 N N . TRP A 1 470 ? -7.152 -20.081 4.596 1.00 96.00 470 TRP A N 1
ATOM 3686 C CA . TRP A 1 470 ? -7.948 -19.376 3.589 1.00 96.00 470 TRP A CA 1
ATOM 3687 C C . TRP A 1 470 ? -8.987 -20.237 2.853 1.00 96.00 470 TRP A C 1
ATOM 3689 O O . TRP A 1 470 ? -9.936 -19.687 2.293 1.00 96.00 470 TRP A O 1
ATOM 3699 N N . ASP A 1 471 ? -8.891 -21.566 2.931 1.00 92.69 471 ASP A N 1
ATOM 3700 C CA . ASP A 1 471 ? -9.919 -22.485 2.422 1.00 92.69 471 ASP A CA 1
ATOM 3701 C C . ASP A 1 471 ? -11.295 -22.259 3.078 1.00 92.69 471 ASP A C 1
ATOM 3703 O O . ASP A 1 471 ? -12.327 -22.457 2.435 1.00 92.69 471 ASP A O 1
ATOM 3707 N N . ASP A 1 472 ? -11.333 -21.765 4.324 1.00 90.81 472 ASP A N 1
ATOM 3708 C CA . ASP A 1 472 ? -12.579 -21.404 5.023 1.00 90.81 472 ASP A CA 1
ATOM 3709 C C . ASP A 1 472 ? -13.284 -20.180 4.403 1.00 90.81 472 ASP A C 1
ATOM 3711 O O . ASP A 1 472 ? -14.460 -19.953 4.674 1.00 90.81 472 ASP A O 1
ATOM 3715 N N . PHE A 1 473 ? -12.591 -19.403 3.563 1.00 95.25 473 PHE A N 1
ATOM 3716 C CA . PHE A 1 473 ? -13.155 -18.276 2.808 1.00 95.25 473 PHE A CA 1
ATOM 3717 C C . PHE A 1 473 ? -13.422 -18.616 1.338 1.00 95.25 473 PHE A C 1
ATOM 3719 O O . PHE A 1 473 ? -14.317 -18.031 0.723 1.00 95.25 473 PHE A O 1
ATOM 3726 N N . ALA A 1 474 ? -12.679 -19.571 0.768 1.00 93.44 474 ALA A N 1
ATOM 3727 C CA . ALA A 1 474 ? -12.856 -20.011 -0.615 1.00 93.44 474 ALA A CA 1
ATOM 3728 C C . ALA A 1 474 ? -14.298 -20.479 -0.887 1.00 93.44 474 ALA A C 1
ATOM 3730 O O . ALA A 1 474 ? -14.880 -20.160 -1.927 1.00 93.44 474 ALA A O 1
ATOM 3731 N N . ALA A 1 475 ? -14.899 -21.187 0.077 1.00 90.19 475 ALA A N 1
ATOM 3732 C CA . ALA A 1 475 ? -16.276 -21.661 -0.013 1.00 90.19 475 ALA A CA 1
ATOM 3733 C C . ALA A 1 475 ? -17.294 -20.511 -0.108 1.00 90.19 475 ALA A C 1
ATOM 3735 O O . ALA A 1 475 ? -18.156 -20.539 -0.989 1.00 90.19 475 ALA A O 1
ATOM 3736 N N . ASP A 1 476 ? -17.176 -19.475 0.729 1.00 92.56 476 ASP A N 1
ATOM 3737 C CA . ASP A 1 476 ? -18.136 -18.361 0.706 1.00 92.56 476 ASP A CA 1
ATOM 3738 C C . ASP A 1 476 ? -17.955 -17.488 -0.528 1.00 92.56 476 ASP A C 1
ATOM 3740 O O . ASP A 1 476 ? -18.928 -16.963 -1.067 1.00 92.56 476 ASP A O 1
ATOM 3744 N N . LEU A 1 477 ? -16.711 -17.326 -0.988 1.00 93.69 477 LEU A N 1
ATOM 3745 C CA . LEU A 1 477 ? -16.435 -16.576 -2.205 1.00 93.69 477 LEU A CA 1
ATOM 3746 C C . LEU A 1 477 ? -17.095 -17.258 -3.410 1.00 93.69 477 LEU A C 1
ATOM 3748 O O . LEU A 1 477 ? -17.744 -16.595 -4.221 1.00 93.69 477 LEU A O 1
ATOM 3752 N N . LYS A 1 478 ? -17.000 -18.590 -3.480 1.00 93.44 478 LYS A N 1
ATOM 3753 C CA . LYS A 1 478 ? -17.658 -19.409 -4.503 1.00 93.44 478 LYS A CA 1
ATOM 3754 C C . LYS A 1 478 ? -19.184 -19.345 -4.418 1.00 93.44 478 LYS A C 1
ATOM 3756 O O . LYS A 1 478 ? -19.843 -19.291 -5.455 1.00 93.44 478 LYS A O 1
ATOM 3761 N N . GLU A 1 479 ? -19.749 -19.333 -3.211 1.00 92.50 479 GLU A N 1
ATOM 3762 C CA . GLU A 1 479 ? -21.193 -19.171 -3.003 1.00 92.50 479 GLU A CA 1
ATOM 3763 C C . GLU A 1 479 ? -21.678 -17.776 -3.425 1.00 92.50 479 GLU A C 1
ATOM 3765 O O . GLU A 1 479 ? -22.702 -17.654 -4.099 1.00 92.50 479 GLU A O 1
ATOM 3770 N N . LYS A 1 480 ? -20.932 -16.723 -3.068 1.00 91.31 480 LYS A N 1
ATOM 3771 C CA . LYS A 1 480 ? -21.273 -15.329 -3.389 1.00 91.31 480 LYS A CA 1
ATOM 3772 C C . LYS A 1 480 ? -21.143 -15.026 -4.883 1.00 91.31 480 LYS A C 1
ATOM 3774 O O . LYS A 1 480 ? -21.857 -14.159 -5.384 1.00 91.31 480 LYS A O 1
ATOM 3779 N N . MET A 1 481 ? -20.254 -15.735 -5.580 1.00 91.75 481 MET A N 1
ATOM 3780 C CA . MET A 1 481 ? -19.946 -15.542 -6.998 1.00 91.75 481 MET A CA 1
ATOM 3781 C C . MET A 1 481 ? -20.254 -16.811 -7.817 1.00 91.75 481 MET A C 1
ATOM 3783 O O . MET A 1 481 ? -19.346 -17.418 -8.397 1.00 91.75 481 MET A O 1
ATOM 3787 N N . PRO A 1 482 ? -21.529 -17.245 -7.877 1.00 90.62 482 PRO A N 1
ATOM 3788 C CA . PRO A 1 482 ? -21.891 -18.481 -8.552 1.00 90.62 482 PRO A CA 1
ATOM 3789 C C . PRO A 1 482 ? -21.629 -18.374 -10.058 1.00 90.62 482 PRO A C 1
ATOM 3791 O O . PRO A 1 482 ? -22.032 -17.416 -10.714 1.00 90.62 482 PRO A O 1
ATOM 3794 N N . GLY A 1 483 ? -20.975 -19.391 -10.619 1.00 92.00 483 GLY A N 1
ATOM 3795 C CA . GLY A 1 483 ? -20.649 -19.456 -12.047 1.00 92.00 483 GLY A CA 1
ATOM 3796 C C . GLY A 1 483 ? -19.331 -18.784 -12.440 1.00 92.00 483 GLY A C 1
ATOM 3797 O O . GLY A 1 483 ? -18.925 -18.912 -13.595 1.00 92.00 483 GLY A O 1
ATOM 3798 N N . THR A 1 484 ? -18.634 -18.129 -11.507 1.00 91.44 484 THR A N 1
ATOM 3799 C CA . THR A 1 484 ? -17.286 -17.609 -11.758 1.00 91.44 484 THR A CA 1
ATOM 3800 C C . THR A 1 484 ? -16.296 -18.769 -11.943 1.00 91.44 484 THR A C 1
ATOM 3802 O O . THR A 1 484 ? -16.258 -19.673 -11.104 1.00 91.44 484 THR A O 1
ATOM 3805 N N . PRO A 1 485 ? -15.494 -18.780 -13.025 1.00 91.06 485 PRO A N 1
ATOM 3806 C CA . PRO A 1 485 ? -14.478 -19.807 -13.246 1.00 91.06 485 PRO A CA 1
ATOM 3807 C C . PRO A 1 485 ? -13.423 -19.860 -12.132 1.00 91.06 485 PRO A C 1
ATOM 3809 O O . PRO A 1 485 ? -13.022 -18.827 -11.597 1.00 91.06 485 PRO A O 1
ATOM 3812 N N . GLU A 1 486 ? -12.909 -21.056 -11.834 1.00 87.62 486 GLU A N 1
ATOM 3813 C CA . GLU A 1 486 ? -11.916 -21.273 -10.765 1.00 87.62 486 GLU A CA 1
ATOM 3814 C C . GLU A 1 486 ? -10.644 -20.426 -10.961 1.00 87.62 486 GLU A C 1
ATOM 3816 O O . GLU A 1 486 ? -10.128 -19.834 -10.018 1.00 87.62 486 GLU A O 1
ATOM 3821 N N . ASN A 1 487 ? -10.203 -20.252 -12.213 1.00 87.38 487 ASN A N 1
ATOM 3822 C CA . ASN A 1 487 ? -9.039 -19.429 -12.559 1.00 87.38 487 ASN A CA 1
ATOM 3823 C C . ASN A 1 487 ? -9.234 -17.920 -12.305 1.00 87.38 487 ASN A C 1
ATOM 3825 O O . ASN A 1 487 ? -8.282 -17.159 -12.464 1.00 87.38 487 ASN A O 1
ATOM 3829 N N . ILE A 1 488 ? -10.451 -17.488 -11.959 1.00 91.69 488 ILE A N 1
ATOM 3830 C CA . ILE A 1 488 ? -10.773 -16.127 -11.511 1.00 91.69 488 ILE A CA 1
ATOM 3831 C C . ILE A 1 488 ? -11.012 -16.102 -9.995 1.00 91.69 488 ILE A C 1
ATOM 3833 O O . ILE A 1 488 ? -10.561 -15.172 -9.329 1.00 91.69 488 ILE A O 1
ATOM 3837 N N . LEU A 1 489 ? -11.657 -17.135 -9.436 1.00 93.75 489 LEU A N 1
ATOM 3838 C CA . LEU A 1 489 ? -11.883 -17.254 -7.989 1.00 93.75 489 LEU A CA 1
ATOM 3839 C C . LEU A 1 489 ? -10.574 -17.276 -7.193 1.00 93.75 489 LEU A C 1
ATOM 3841 O O . LEU A 1 489 ? -10.489 -16.638 -6.146 1.00 93.75 489 LEU A O 1
ATOM 3845 N N . GLU A 1 490 ? -9.546 -17.959 -7.694 1.00 94.62 490 GLU A N 1
ATOM 3846 C CA . GLU A 1 490 ? -8.247 -18.028 -7.024 1.00 94.62 490 GLU A CA 1
ATOM 3847 C C . GLU A 1 490 ? -7.569 -16.645 -6.871 1.00 94.62 490 GLU A C 1
ATOM 3849 O O . GLU A 1 490 ? -7.258 -16.276 -5.734 1.00 94.62 490 GLU A O 1
ATOM 3854 N N . PRO A 1 491 ? -7.354 -15.838 -7.938 1.00 96.06 491 PRO A N 1
ATOM 3855 C CA . PRO A 1 491 ? -6.885 -14.455 -7.796 1.00 96.06 491 PRO A CA 1
ATOM 3856 C C . PRO A 1 491 ? -7.780 -13.587 -6.905 1.00 96.06 491 PRO A C 1
ATOM 3858 O O . PRO A 1 491 ? -7.268 -12.797 -6.114 1.00 96.06 491 PRO A O 1
ATOM 3861 N N . MET A 1 492 ? -9.107 -13.752 -6.978 1.00 96.06 492 MET A N 1
ATOM 3862 C CA . MET A 1 492 ? -10.039 -13.014 -6.116 1.00 96.06 492 MET A CA 1
ATOM 3863 C C . MET A 1 492 ? -9.830 -13.343 -4.635 1.00 96.06 492 MET A C 1
ATOM 3865 O O . MET A 1 492 ? -9.802 -12.430 -3.812 1.00 96.06 492 MET A O 1
ATOM 3869 N N . LEU A 1 493 ? -9.648 -14.622 -4.286 1.00 96.94 493 LEU A N 1
ATOM 3870 C CA . LEU A 1 493 ? -9.354 -15.036 -2.913 1.00 96.94 493 LEU A CA 1
ATOM 3871 C C . LEU A 1 493 ? -8.012 -14.466 -2.446 1.00 96.94 493 LEU A C 1
ATOM 3873 O O . LEU A 1 493 ? -7.915 -13.977 -1.320 1.00 96.94 493 LEU A O 1
ATOM 3877 N N . ARG A 1 494 ? -6.990 -14.469 -3.314 1.00 96.81 494 ARG A N 1
ATOM 3878 C CA . ARG A 1 494 ? -5.695 -13.856 -2.989 1.00 96.81 494 ARG A CA 1
ATOM 3879 C C . ARG A 1 494 ? -5.822 -12.357 -2.742 1.00 96.81 494 ARG A C 1
ATOM 3881 O O . ARG A 1 494 ? -5.334 -11.879 -1.724 1.00 96.81 494 ARG A O 1
ATOM 3888 N N . ALA A 1 495 ? -6.541 -11.635 -3.593 1.00 96.38 495 ALA A N 1
ATOM 3889 C CA . ALA A 1 495 ? -6.790 -10.212 -3.390 1.00 96.38 495 ALA A CA 1
ATOM 3890 C C . ALA A 1 495 ? -7.605 -9.939 -2.109 1.00 96.38 495 ALA A C 1
ATOM 3892 O O . ALA A 1 495 ? -7.216 -9.102 -1.298 1.00 96.38 495 ALA A O 1
ATOM 3893 N N . ALA A 1 496 ? -8.672 -10.705 -1.854 1.00 96.56 496 ALA A N 1
ATOM 3894 C CA . ALA A 1 496 ? -9.467 -10.590 -0.629 1.00 96.56 496 ALA A CA 1
ATOM 3895 C C . ALA A 1 496 ? -8.646 -10.829 0.646 1.00 96.56 496 ALA A C 1
ATOM 3897 O O . ALA A 1 496 ? -8.826 -10.129 1.647 1.00 96.56 496 ALA A O 1
ATOM 3898 N N . SER A 1 497 ? -7.737 -11.808 0.608 1.00 97.62 497 SER A N 1
ATOM 3899 C CA . SER A 1 497 ? -6.879 -12.139 1.745 1.00 97.62 497 SER A CA 1
ATOM 3900 C C . SER A 1 497 ? -5.980 -10.974 2.169 1.00 97.62 497 SER A C 1
ATOM 3902 O O . SER A 1 497 ? -5.637 -10.874 3.345 1.00 97.62 497 SER A O 1
ATOM 3904 N N . GLU A 1 498 ? -5.653 -10.044 1.260 1.00 96.00 498 GLU A N 1
ATOM 3905 C CA . GLU A 1 498 ? -4.841 -8.872 1.590 1.00 96.00 498 GLU A CA 1
ATOM 3906 C C . GLU A 1 498 ? -5.530 -7.995 2.646 1.00 96.00 498 GLU A C 1
ATOM 3908 O O . GLU A 1 498 ? -4.901 -7.639 3.644 1.00 96.00 498 GLU A O 1
ATOM 3913 N N . GLY A 1 499 ? -6.827 -7.713 2.479 1.00 95.56 499 GLY A N 1
ATOM 3914 C CA . GLY A 1 499 ? -7.624 -6.970 3.460 1.00 95.56 499 GLY A CA 1
ATOM 3915 C C . GLY A 1 499 ? -8.019 -7.816 4.675 1.00 95.56 499 GLY A C 1
ATOM 3916 O O . GLY A 1 499 ? -7.873 -7.374 5.814 1.00 95.56 499 GLY A O 1
ATOM 3917 N N . LEU A 1 500 ? -8.478 -9.052 4.450 1.00 97.69 500 LEU A N 1
ATOM 3918 C CA . LEU A 1 500 ? -8.942 -9.950 5.517 1.00 97.69 500 LEU A CA 1
ATOM 3919 C C . LEU A 1 500 ? -7.821 -10.431 6.451 1.00 97.69 500 LEU A C 1
ATOM 3921 O O . LEU A 1 500 ? -8.107 -10.879 7.562 1.00 97.69 500 LEU A O 1
ATOM 3925 N N . SER A 1 501 ? -6.554 -10.316 6.044 1.00 98.19 501 SER A N 1
ATOM 3926 C CA . SER A 1 501 ? -5.418 -10.687 6.892 1.00 98.19 501 SER A CA 1
ATOM 3927 C C . SER A 1 501 ? -5.417 -9.945 8.233 1.00 98.19 501 SER A C 1
ATOM 3929 O O . SER A 1 501 ? -5.104 -10.536 9.266 1.00 98.19 501 SER A O 1
ATOM 3931 N N . MET A 1 502 ? -5.850 -8.680 8.253 1.00 98.38 502 MET A N 1
ATOM 3932 C CA . MET A 1 502 ? -5.910 -7.851 9.460 1.00 98.38 502 MET A CA 1
ATOM 3933 C C . MET A 1 502 ? -6.898 -8.387 10.515 1.00 98.38 502 MET A C 1
ATOM 3935 O O . MET A 1 502 ? -6.455 -8.728 11.618 1.00 98.38 502 MET A O 1
ATOM 3939 N N . PRO A 1 503 ? -8.216 -8.508 10.237 1.00 98.38 503 PRO A N 1
ATOM 3940 C CA . PRO A 1 503 ? -9.171 -9.021 11.219 1.00 98.38 503 PRO A CA 1
ATOM 3941 C C . PRO A 1 503 ? -8.860 -10.452 11.657 1.00 98.38 503 PRO A C 1
ATOM 3943 O O . PRO A 1 503 ? -9.004 -10.772 12.837 1.00 98.38 503 PRO A O 1
ATOM 3946 N N . MET A 1 504 ? -8.381 -11.302 10.749 1.00 98.56 504 MET A N 1
ATOM 3947 C CA . MET A 1 504 ? -8.060 -12.687 11.090 1.00 98.56 504 MET A CA 1
ATOM 3948 C C . MET A 1 504 ? -6.810 -12.800 11.972 1.00 98.56 504 MET A C 1
ATOM 3950 O O . MET A 1 504 ? -6.795 -13.587 12.919 1.00 98.56 504 MET A O 1
ATOM 3954 N N . THR A 1 505 ? -5.803 -11.950 11.751 1.00 98.62 505 THR A N 1
ATOM 3955 C CA . THR A 1 505 ? -4.634 -11.844 12.640 1.00 98.62 505 THR A CA 1
ATOM 3956 C C . THR A 1 505 ? -5.020 -11.318 14.025 1.00 98.62 505 THR A C 1
ATOM 3958 O O . THR A 1 505 ? -4.508 -11.810 15.031 1.00 98.62 505 THR A O 1
ATOM 3961 N N . ILE A 1 506 ? -5.963 -10.370 14.108 1.00 98.75 506 ILE A N 1
ATOM 3962 C CA . ILE A 1 506 ? -6.516 -9.905 15.392 1.00 98.75 506 ILE A CA 1
ATOM 3963 C C . ILE A 1 506 ? -7.189 -11.053 16.144 1.00 98.75 506 ILE A C 1
ATOM 3965 O O . ILE A 1 506 ? -6.910 -11.242 17.327 1.00 98.75 506 ILE A O 1
ATOM 3969 N N . LEU A 1 507 ? -8.041 -11.834 15.474 1.00 98.69 507 LEU A N 1
ATOM 3970 C CA . LEU A 1 507 ? -8.709 -12.984 16.089 1.00 98.69 507 LEU A CA 1
ATOM 3971 C C . LEU A 1 507 ? -7.700 -14.034 16.568 1.00 98.69 507 LEU A C 1
ATOM 3973 O O . LEU A 1 507 ? -7.834 -14.531 17.684 1.00 98.69 507 LEU A O 1
ATOM 3977 N N . LEU A 1 508 ? -6.656 -14.313 15.779 1.00 98.56 508 LEU A N 1
ATOM 3978 C CA . LEU A 1 508 ? -5.568 -15.206 16.182 1.00 98.56 508 LEU A CA 1
ATOM 3979 C C . LEU A 1 508 ? -4.830 -14.680 17.423 1.00 98.56 508 LEU A C 1
ATOM 3981 O O . LEU A 1 508 ? -4.535 -15.452 18.338 1.00 98.56 508 LEU A O 1
ATOM 3985 N N . GLY A 1 509 ? -4.541 -13.377 17.469 1.00 98.38 509 GLY A N 1
ATOM 3986 C CA . GLY A 1 509 ? -3.906 -12.726 18.615 1.00 98.38 509 GLY A CA 1
ATOM 3987 C C . GLY A 1 509 ? -4.769 -12.792 19.875 1.00 98.38 509 GLY A C 1
ATOM 3988 O O . GLY A 1 509 ? -4.280 -13.199 20.928 1.00 98.38 509 GLY A O 1
ATOM 3989 N N . LEU A 1 510 ? -6.060 -12.468 19.761 1.00 98.44 510 LEU A N 1
ATOM 3990 C CA . LEU A 1 510 ? -7.023 -12.565 20.859 1.00 98.44 510 LEU A CA 1
ATOM 3991 C C . LEU A 1 510 ? -7.144 -14.001 21.377 1.00 98.44 510 LEU A C 1
ATOM 3993 O O . LEU A 1 510 ? -7.054 -14.210 22.585 1.00 98.44 510 LEU A O 1
ATOM 3997 N N . GLU A 1 511 ? -7.277 -14.989 20.491 1.00 98.19 511 GLU A N 1
ATOM 3998 C CA . GLU A 1 511 ? -7.370 -16.398 20.882 1.00 98.19 511 GLU A CA 1
ATOM 3999 C C . GLU A 1 511 ? -6.081 -16.913 21.541 1.00 98.19 511 GLU A C 1
ATOM 4001 O O . GLU A 1 511 ? -6.126 -17.743 22.444 1.00 98.19 511 GLU A O 1
ATOM 4006 N N . SER A 1 512 ? -4.917 -16.441 21.091 1.00 97.81 512 SER A N 1
ATOM 4007 C CA . SER A 1 512 ? -3.624 -16.914 21.602 1.00 97.81 512 SER A CA 1
ATOM 4008 C C . SER A 1 512 ? -3.219 -16.253 22.920 1.00 97.81 512 SER A C 1
ATOM 4010 O O . SER A 1 512 ? -2.537 -16.879 23.721 1.00 97.81 512 SER A O 1
ATOM 4012 N N . LEU A 1 513 ? -3.610 -14.996 23.155 1.00 97.81 513 LEU A N 1
ATOM 4013 C CA . LEU A 1 513 ? -3.190 -14.221 24.332 1.00 97.81 513 LEU A CA 1
ATOM 4014 C C . LEU A 1 513 ? -4.195 -14.252 25.495 1.00 97.81 513 LEU A C 1
ATOM 4016 O O . LEU A 1 513 ? -3.877 -13.777 26.591 1.00 97.81 513 LEU A O 1
ATOM 4020 N N . ASN A 1 514 ? -5.395 -14.792 25.276 1.00 96.06 514 ASN A N 1
ATOM 4021 C CA . ASN A 1 514 ? -6.404 -14.964 26.314 1.00 96.06 514 ASN A CA 1
ATOM 4022 C C . ASN A 1 514 ? -6.509 -16.429 26.742 1.00 96.06 514 ASN A C 1
ATOM 4024 O O . ASN A 1 514 ? -6.464 -17.348 25.930 1.00 96.06 514 ASN A O 1
ATOM 4028 N N . GLU A 1 515 ? -6.696 -16.640 28.040 1.00 90.62 515 GLU A N 1
ATOM 4029 C CA . GLU A 1 515 ? -7.031 -17.953 28.580 1.00 90.62 515 GLU A CA 1
ATOM 4030 C C . GLU A 1 515 ? -8.545 -18.168 28.455 1.00 90.62 515 GLU A C 1
ATOM 4032 O O . GLU A 1 515 ? -9.336 -17.378 28.976 1.00 90.62 515 GLU A O 1
ATOM 4037 N N . GLY A 1 516 ? -8.953 -19.232 27.763 1.00 92.31 516 GLY A N 1
ATOM 4038 C CA . GLY A 1 516 ? -10.365 -19.540 27.528 1.00 92.31 516 GLY A CA 1
ATOM 4039 C C . GLY A 1 516 ? -11.039 -18.628 26.495 1.00 92.31 516 GLY A C 1
ATOM 4040 O O . GLY A 1 516 ? -10.389 -17.961 25.691 1.00 92.31 516 GLY A O 1
ATOM 4041 N N . ASP A 1 517 ? -12.370 -18.623 26.499 1.00 93.62 517 ASP A N 1
ATOM 4042 C CA . ASP A 1 517 ? -13.213 -17.990 25.478 1.00 93.62 517 ASP A CA 1
ATOM 4043 C C . ASP A 1 517 ? -14.050 -16.812 26.013 1.00 93.62 517 ASP A C 1
ATOM 4045 O O . ASP A 1 517 ? -14.889 -16.277 25.293 1.00 93.62 517 ASP A O 1
ATOM 4049 N N . GLU A 1 518 ? -13.816 -16.347 27.245 1.00 95.62 518 GLU A N 1
ATOM 4050 C CA . GLU A 1 518 ? -14.569 -15.223 27.838 1.00 95.62 518 GLU A CA 1
ATOM 4051 C C . GLU A 1 518 ? -14.465 -13.930 27.018 1.00 95.62 518 GLU A C 1
ATOM 4053 O O . GLU A 1 518 ? -15.414 -13.152 26.926 1.00 95.62 518 GLU A O 1
ATOM 4058 N N . TRP A 1 519 ? -13.324 -13.707 26.364 1.00 96.19 519 TRP A N 1
ATOM 4059 C CA . TRP A 1 519 ? -13.115 -12.552 25.492 1.00 96.19 519 TRP A CA 1
ATOM 4060 C C . TRP A 1 519 ? -14.085 -12.521 24.296 1.00 96.19 519 TRP A C 1
ATOM 4062 O O . TRP A 1 519 ? -14.358 -11.444 23.771 1.00 96.19 519 TRP A O 1
ATOM 4072 N N . THR A 1 520 ? -14.654 -13.669 23.910 1.00 97.44 520 THR A N 1
ATOM 4073 C CA . THR A 1 520 ? -15.614 -13.799 22.797 1.00 97.44 520 THR A CA 1
ATOM 4074 C C . THR A 1 520 ? -17.035 -13.364 23.165 1.00 97.44 520 THR A C 1
ATOM 4076 O O . THR A 1 520 ? -17.879 -13.214 22.282 1.00 97.44 520 THR A O 1
ATOM 4079 N N . ARG A 1 521 ? -17.302 -13.157 24.464 1.00 96.69 521 ARG A N 1
ATOM 4080 C CA . ARG A 1 521 ? -18.617 -12.807 25.033 1.00 96.69 521 ARG A CA 1
ATOM 4081 C C . ARG A 1 521 ? -18.698 -11.372 25.551 1.00 96.69 521 ARG A C 1
ATOM 4083 O O . ARG A 1 521 ? -19.675 -10.998 26.197 1.00 96.69 521 ARG A O 1
ATOM 4090 N N . LYS A 1 522 ? -17.658 -10.568 25.324 1.00 96.75 522 LYS A N 1
ATOM 4091 C CA . LYS A 1 522 ? -17.648 -9.163 25.733 1.00 96.75 522 LYS A CA 1
ATOM 4092 C C . LYS A 1 522 ? -18.691 -8.380 24.950 1.00 96.75 522 LYS A C 1
ATOM 4094 O O . LYS A 1 522 ? -18.766 -8.503 23.737 1.00 96.75 522 LYS A O 1
ATOM 4099 N N . ASP A 1 523 ? -19.427 -7.512 25.636 1.00 97.62 523 ASP A N 1
ATOM 4100 C CA . ASP A 1 523 ? -20.366 -6.605 24.970 1.00 97.62 523 ASP A CA 1
ATOM 4101 C C . ASP A 1 523 ? -19.640 -5.672 23.985 1.00 97.62 523 ASP A C 1
ATOM 4103 O O . ASP A 1 523 ? -20.075 -5.496 22.847 1.00 97.62 523 ASP A O 1
ATOM 4107 N N . MET A 1 524 ? -18.476 -5.157 24.396 1.00 98.31 524 MET A N 1
ATOM 4108 C CA . MET A 1 524 ? -17.587 -4.345 23.573 1.00 98.31 524 MET A CA 1
ATOM 4109 C C . MET A 1 524 ? -16.183 -4.950 23.522 1.00 98.31 524 MET A C 1
ATOM 4111 O O . MET A 1 524 ? -15.589 -5.222 24.564 1.00 98.31 524 MET A O 1
ATOM 4115 N N . LEU A 1 525 ? -15.653 -5.102 22.310 1.00 98.56 525 LEU A N 1
ATOM 4116 C CA . LEU A 1 525 ? -14.269 -5.477 22.039 1.00 98.56 525 LEU A CA 1
ATOM 4117 C C . LEU A 1 525 ? -13.497 -4.241 21.556 1.00 98.56 525 LEU A C 1
ATOM 4119 O O . LEU A 1 525 ? -13.886 -3.614 20.567 1.00 98.56 525 LEU A O 1
ATOM 4123 N N . SER A 1 526 ? -12.416 -3.887 22.249 1.00 98.56 526 SER A N 1
ATOM 4124 C CA . SER A 1 526 ? -11.567 -2.731 21.949 1.00 98.56 526 SER A CA 1
ATOM 4125 C C . SER A 1 526 ? -10.214 -3.174 21.398 1.00 98.56 526 SER A C 1
ATOM 4127 O O . SER A 1 526 ? -9.444 -3.843 22.088 1.00 98.56 526 SER A O 1
ATOM 4129 N N . VAL A 1 527 ? -9.895 -2.777 20.167 1.00 98.69 527 VAL A N 1
ATOM 4130 C CA . VAL A 1 527 ? -8.614 -3.074 19.514 1.00 98.69 527 VAL A CA 1
ATOM 4131 C C . VAL A 1 527 ? -7.924 -1.772 19.134 1.00 98.69 527 VAL A C 1
ATOM 4133 O O . VAL A 1 527 ? -8.524 -0.893 18.515 1.00 98.69 527 VAL A O 1
ATOM 4136 N N . HIS A 1 528 ? -6.653 -1.635 19.500 1.00 98.69 528 HIS A N 1
ATOM 4137 C CA . HIS A 1 528 ? -5.829 -0.498 19.097 1.00 98.69 528 HIS A CA 1
ATOM 4138 C C . HIS A 1 528 ? -4.904 -0.909 17.950 1.00 98.69 528 HIS A C 1
ATOM 4140 O O . HIS A 1 528 ? -4.111 -1.835 18.101 1.00 98.69 528 HIS A O 1
ATOM 4146 N N . VAL A 1 529 ? -4.984 -0.214 16.818 1.00 98.44 529 VAL A N 1
ATOM 4147 C CA . VAL A 1 529 ? -4.101 -0.417 15.664 1.00 98.44 529 VAL A CA 1
ATOM 4148 C C . VAL A 1 529 ? -2.947 0.581 15.759 1.00 98.44 529 VAL A C 1
ATOM 4150 O O . VAL A 1 529 ? -3.142 1.796 15.668 1.00 98.44 529 VAL A O 1
ATOM 4153 N N . LEU A 1 530 ? -1.757 0.046 16.018 1.00 97.88 530 LEU A N 1
ATOM 4154 C CA . LEU A 1 530 ? -0.490 0.744 16.217 1.00 97.88 530 LEU A CA 1
ATOM 4155 C C . LEU A 1 530 ? 0.164 1.041 14.864 1.00 97.88 530 LEU A C 1
ATOM 4157 O O . LEU A 1 530 ? 0.226 0.157 14.017 1.00 97.88 530 LEU A O 1
ATOM 4161 N N . GLY A 1 531 ? 0.721 2.240 14.695 1.00 95.56 531 GLY A N 1
ATOM 4162 C CA . GLY A 1 531 ? 1.380 2.621 13.443 1.00 95.56 531 GLY A CA 1
ATOM 4163 C C . GLY A 1 531 ? 0.416 2.675 12.257 1.00 95.56 531 GLY A C 1
ATOM 4164 O O . GLY A 1 531 ? 0.842 2.459 11.135 1.00 95.56 531 GLY A O 1
ATOM 4165 N N . ALA A 1 532 ? -0.872 2.929 12.509 1.00 95.31 532 ALA A N 1
ATOM 4166 C CA . ALA A 1 532 ? -1.894 2.909 11.470 1.00 95.31 532 ALA A CA 1
ATOM 4167 C C . ALA A 1 532 ? -1.586 3.909 10.343 1.00 95.31 532 ALA A C 1
ATOM 4169 O O . ALA A 1 532 ? -1.314 5.087 10.609 1.00 95.31 532 ALA A O 1
ATOM 4170 N N . ALA A 1 533 ? -1.701 3.433 9.108 1.00 91.62 533 ALA A N 1
ATOM 4171 C CA . ALA A 1 533 ? -1.474 4.169 7.877 1.00 91.62 533 ALA A CA 1
ATOM 4172 C C . ALA A 1 533 ? -2.730 4.131 6.987 1.00 91.62 533 ALA A C 1
ATOM 4174 O O . ALA A 1 533 ? -3.830 3.763 7.418 1.00 91.62 533 ALA A O 1
ATOM 4175 N N . GLU A 1 534 ? -2.579 4.552 5.729 1.00 89.19 534 GLU A N 1
ATOM 4176 C CA . GLU A 1 534 ? -3.662 4.580 4.741 1.00 89.19 534 GLU A CA 1
ATOM 4177 C C . GLU A 1 534 ? -4.373 3.227 4.632 1.00 89.19 534 GLU A C 1
ATOM 4179 O O . GLU A 1 534 ? -5.602 3.152 4.616 1.00 89.19 534 GLU A O 1
ATOM 4184 N N . LYS A 1 535 ? -3.599 2.139 4.595 1.00 90.44 535 LYS A N 1
ATOM 4185 C CA . LYS A 1 535 ? -4.114 0.804 4.303 1.00 90.44 535 LYS A CA 1
ATOM 4186 C C . LYS A 1 535 ? -5.101 0.309 5.356 1.00 90.44 535 LYS A C 1
ATOM 4188 O O . LYS A 1 535 ? -6.144 -0.238 4.987 1.00 90.44 535 LYS A O 1
ATOM 4193 N N . GLU A 1 536 ? -4.795 0.490 6.637 1.00 94.00 536 GLU A N 1
ATOM 4194 C CA . GLU A 1 536 ? -5.648 0.039 7.740 1.00 94.00 536 GLU A CA 1
ATOM 4195 C C . GLU A 1 536 ? -6.953 0.846 7.785 1.00 94.00 536 GLU A C 1
ATOM 4197 O O . GLU A 1 536 ? -8.016 0.294 8.080 1.00 94.00 536 GLU A O 1
ATOM 4202 N N . VAL A 1 537 ? -6.882 2.138 7.443 1.00 92.06 537 VAL A N 1
ATOM 4203 C CA . VAL A 1 537 ? -8.043 3.037 7.399 1.00 92.06 537 VAL A CA 1
ATOM 4204 C C . VAL A 1 537 ? -8.928 2.743 6.187 1.00 92.06 537 VAL A C 1
ATOM 4206 O O . VAL A 1 537 ? -10.137 2.586 6.341 1.00 92.06 537 VAL A O 1
ATOM 4209 N N . LEU A 1 538 ? -8.359 2.614 4.985 1.00 88.88 538 LEU A N 1
ATOM 4210 C CA . LEU A 1 538 ? -9.137 2.351 3.768 1.00 88.88 538 LEU A CA 1
ATOM 4211 C C . LEU A 1 538 ? -9.795 0.965 3.779 1.00 88.88 538 LEU A C 1
ATOM 4213 O O . LEU A 1 538 ? -10.886 0.791 3.239 1.00 88.88 538 LEU A O 1
ATOM 4217 N N . ASN A 1 539 ? -9.182 -0.016 4.447 1.00 90.00 539 ASN A N 1
ATOM 4218 C CA . ASN A 1 539 ? -9.758 -1.352 4.612 1.00 90.00 539 ASN A CA 1
ATOM 4219 C C . ASN A 1 539 ? -10.650 -1.487 5.853 1.00 90.00 539 ASN A C 1
ATOM 4221 O O . ASN A 1 539 ? -11.052 -2.596 6.195 1.00 90.00 539 ASN A O 1
ATOM 4225 N N . ALA A 1 540 ? -11.026 -0.381 6.498 1.00 89.19 540 ALA A N 1
ATOM 4226 C CA . ALA A 1 540 ? -11.912 -0.326 7.661 1.00 89.19 540 ALA A CA 1
ATOM 4227 C C . ALA A 1 540 ? -13.096 -1.309 7.626 1.00 89.19 540 ALA A C 1
ATOM 4229 O O . ALA A 1 540 ? -13.436 -1.929 8.638 1.00 89.19 540 ALA A O 1
ATOM 4230 N N . GLN A 1 541 ? -13.717 -1.455 6.455 1.00 92.75 541 GLN A N 1
ATOM 4231 C CA . GLN A 1 541 ? -14.884 -2.302 6.225 1.00 92.75 541 GLN A CA 1
ATOM 4232 C C . GLN A 1 541 ? -14.636 -3.797 6.473 1.00 92.75 541 GLN A C 1
ATOM 4234 O O . GLN A 1 541 ? -15.543 -4.477 6.954 1.00 92.75 541 GLN A O 1
ATOM 4239 N N . VAL A 1 542 ? -13.419 -4.307 6.260 1.00 95.88 542 VAL A N 1
ATOM 4240 C CA . VAL A 1 542 ? -13.126 -5.744 6.419 1.00 95.88 542 VAL A CA 1
ATOM 4241 C C . VAL A 1 542 ? -13.086 -6.179 7.884 1.00 95.88 542 VAL A C 1
ATOM 4243 O O . VAL A 1 542 ? -13.312 -7.347 8.185 1.00 95.88 542 VAL A O 1
ATOM 4246 N N . PHE A 1 543 ? -12.900 -5.240 8.820 1.00 97.56 543 PHE A N 1
ATOM 4247 C CA . PHE A 1 543 ? -12.910 -5.536 10.256 1.00 97.56 543 PHE A CA 1
ATOM 4248 C C . PHE A 1 543 ? -14.269 -6.018 10.786 1.00 97.56 543 PHE A C 1
ATOM 4250 O O . PHE A 1 543 ? -14.335 -6.526 11.903 1.00 97.56 543 PHE A O 1
ATOM 4257 N N . GLU A 1 544 ? -15.350 -5.901 10.006 1.00 97.44 544 GLU A N 1
ATOM 4258 C CA . GLU A 1 544 ? -16.649 -6.475 10.374 1.00 97.44 544 GLU A CA 1
ATOM 4259 C C . GLU A 1 544 ? -16.582 -8.006 10.480 1.00 97.44 544 GLU A C 1
ATOM 4261 O O . GLU A 1 544 ? -17.337 -8.598 11.246 1.00 97.44 544 GLU A O 1
ATOM 4266 N N . GLU A 1 545 ? -15.601 -8.645 9.832 1.00 98.00 545 GLU A N 1
ATOM 4267 C CA . GLU A 1 545 ? -15.366 -10.084 9.975 1.00 98.00 545 GLU A CA 1
ATOM 4268 C C . GLU A 1 545 ? -15.118 -10.507 11.436 1.00 98.00 545 GLU A C 1
ATOM 4270 O O . GLU A 1 545 ? -15.503 -11.602 11.846 1.00 98.00 545 GLU A O 1
ATOM 4275 N N . ILE A 1 546 ? -14.566 -9.622 12.275 1.00 98.44 546 ILE A N 1
ATOM 4276 C CA . ILE A 1 546 ? -14.429 -9.881 13.717 1.00 98.44 546 ILE A CA 1
ATOM 4277 C C . ILE A 1 546 ? -15.811 -10.071 14.356 1.00 98.44 546 ILE A C 1
ATOM 4279 O O . ILE A 1 546 ? -16.020 -11.006 15.128 1.00 98.44 546 ILE A O 1
ATOM 4283 N N . LEU A 1 547 ? -16.780 -9.221 14.004 1.00 98.06 547 LEU A N 1
ATOM 4284 C CA . LEU A 1 547 ? -18.156 -9.349 14.477 1.00 98.06 547 LEU A CA 1
ATOM 4285 C C . LEU A 1 547 ? -18.806 -10.622 13.914 1.00 98.06 547 LEU A C 1
ATOM 4287 O O . LEU A 1 547 ? -19.486 -11.350 14.640 1.00 98.06 547 LEU A O 1
ATOM 4291 N N . HIS A 1 548 ? -18.575 -10.944 12.647 1.00 97.56 548 HIS A N 1
ATOM 4292 C CA . HIS A 1 548 ? -19.102 -12.159 12.028 1.00 97.56 548 HIS A CA 1
ATOM 4293 C C . HIS A 1 548 ? -18.640 -13.453 12.709 1.00 97.56 548 HIS A C 1
ATOM 4295 O O . HIS A 1 548 ? -19.416 -14.408 12.800 1.00 97.56 548 HIS A O 1
ATOM 4301 N N . ARG A 1 549 ? -17.415 -13.470 13.239 1.00 97.69 549 ARG A N 1
ATOM 4302 C CA . ARG A 1 549 ? -16.833 -14.603 13.978 1.00 97.69 549 ARG A CA 1
ATOM 4303 C C . ARG A 1 549 ? -17.196 -14.626 15.460 1.00 97.69 549 ARG A C 1
ATOM 4305 O O . ARG A 1 549 ? -17.205 -15.699 16.059 1.00 97.69 549 ARG A O 1
ATOM 4312 N N . LEU A 1 550 ? -17.489 -13.465 16.045 1.00 98.00 550 LEU A N 1
ATOM 4313 C CA . LEU A 1 550 ? -17.808 -13.294 17.464 1.00 98.00 550 LEU A CA 1
ATOM 4314 C C . LEU A 1 550 ? -19.277 -12.889 17.637 1.00 98.00 550 LEU A C 1
ATOM 4316 O O . LEU A 1 550 ? -19.557 -11.724 17.921 1.00 98.00 550 LEU A O 1
ATOM 4320 N N . PRO A 1 551 ? -20.242 -13.810 17.474 1.00 96.50 551 PRO A N 1
ATOM 4321 C CA . PRO A 1 551 ? -21.666 -13.464 17.447 1.00 96.50 551 PRO A CA 1
ATOM 4322 C C . PRO A 1 551 ? -22.198 -12.845 18.745 1.00 96.50 551 PRO A C 1
ATOM 4324 O O . PRO A 1 551 ? -23.250 -12.217 18.719 1.00 96.50 551 PRO A O 1
ATOM 4327 N N . GLN A 1 552 ? -21.488 -13.003 19.867 1.00 97.31 552 GLN A N 1
ATOM 4328 C CA . GLN A 1 552 ? -21.874 -12.436 21.165 1.00 97.31 552 GLN A CA 1
ATOM 4329 C C . GLN A 1 552 ? -21.290 -11.036 21.427 1.00 97.31 552 GLN A C 1
ATOM 4331 O O . GLN A 1 552 ? -21.664 -10.407 22.412 1.00 97.31 552 GLN A O 1
ATOM 4336 N N . VAL A 1 553 ? -20.409 -10.526 20.556 1.00 98.19 553 VAL A N 1
ATOM 4337 C CA . VAL A 1 553 ? -19.875 -9.159 20.658 1.00 98.19 553 VAL A CA 1
ATOM 4338 C C . VAL A 1 553 ? -20.825 -8.179 19.977 1.00 98.19 553 VAL A C 1
ATOM 4340 O O . VAL A 1 553 ? -21.071 -8.286 18.772 1.00 98.19 553 VAL A O 1
ATOM 4343 N N . ASN A 1 554 ? -21.330 -7.190 20.714 1.00 97.88 554 ASN A N 1
ATOM 4344 C CA . ASN A 1 554 ? -22.274 -6.202 20.184 1.00 97.88 554 ASN A CA 1
ATOM 4345 C C . ASN A 1 554 ? -21.575 -4.974 19.597 1.00 97.88 554 ASN A C 1
ATOM 4347 O O . ASN A 1 554 ? -22.084 -4.376 18.650 1.00 97.88 554 ASN A O 1
ATOM 4351 N N . ALA A 1 555 ? -20.406 -4.604 20.118 1.00 98.44 555 ALA A N 1
ATOM 4352 C CA . ALA A 1 555 ? -19.663 -3.434 19.670 1.00 98.44 555 ALA A CA 1
ATOM 4353 C C . ALA A 1 555 ? -18.183 -3.749 19.418 1.00 98.44 555 ALA A C 1
ATOM 4355 O O . ALA A 1 555 ? -17.491 -4.281 20.281 1.00 98.44 555 ALA A O 1
ATOM 4356 N N . LEU A 1 556 ? -17.678 -3.356 18.249 1.00 98.62 556 LEU A N 1
ATOM 4357 C CA . LEU A 1 556 ? -16.252 -3.352 17.929 1.00 98.62 556 LEU A CA 1
ATOM 4358 C C . LEU A 1 556 ? -15.736 -1.909 17.911 1.00 98.62 556 LEU A C 1
ATOM 4360 O O . LEU A 1 556 ? -16.151 -1.111 17.070 1.00 98.62 556 LEU A O 1
ATOM 4364 N N . LYS A 1 557 ? -14.810 -1.579 18.812 1.00 98.56 557 LYS A N 1
ATOM 4365 C CA . LYS A 1 557 ? -14.128 -0.281 18.880 1.00 98.56 557 LYS A CA 1
ATOM 4366 C C . LYS A 1 557 ? -12.707 -0.436 18.339 1.00 98.56 557 LYS A C 1
ATOM 4368 O O . LYS A 1 557 ? -11.903 -1.161 18.918 1.00 98.56 557 LYS A O 1
ATOM 4373 N N . LEU A 1 558 ? -12.402 0.246 17.240 1.00 98.50 558 LEU A N 1
ATOM 4374 C CA . LEU A 1 558 ? -11.073 0.283 16.631 1.00 98.50 558 LEU A CA 1
ATOM 4375 C C . LEU A 1 558 ? -10.454 1.663 16.850 1.00 98.50 558 LEU A C 1
ATOM 4377 O O . LEU A 1 558 ? -10.969 2.660 16.345 1.00 98.50 558 LEU A O 1
ATOM 4381 N N . THR A 1 559 ? -9.345 1.727 17.578 1.00 98.00 559 THR A N 1
ATOM 4382 C CA . THR A 1 559 ? -8.589 2.970 17.778 1.00 98.00 559 THR A CA 1
ATOM 4383 C C . THR A 1 559 ? -7.340 2.937 16.906 1.00 98.00 559 THR A C 1
ATOM 4385 O O . THR A 1 559 ? -6.413 2.182 17.186 1.00 98.00 559 THR A O 1
ATOM 4388 N N . PHE A 1 560 ? -7.301 3.755 15.861 1.00 97.50 560 PHE A N 1
ATOM 4389 C CA . PHE A 1 560 ? -6.157 3.888 14.965 1.00 97.50 560 PHE A CA 1
ATOM 4390 C C . PHE A 1 560 ? -5.227 4.983 15.479 1.00 97.50 560 PHE A C 1
ATOM 4392 O O . PHE A 1 560 ? -5.642 6.131 15.693 1.00 97.50 560 PHE A O 1
ATOM 4399 N N . VAL A 1 561 ? -3.956 4.627 15.664 1.00 96.88 561 VAL A N 1
ATOM 4400 C CA . VAL A 1 561 ? -2.915 5.546 16.122 1.00 96.88 561 VAL A CA 1
ATOM 4401 C C . VAL A 1 561 ? -1.671 5.355 15.270 1.00 96.88 561 VAL A C 1
ATOM 4403 O O . VAL A 1 561 ? -1.066 4.287 15.283 1.00 96.88 561 VAL A O 1
ATOM 4406 N N . GLY A 1 562 ? -1.261 6.399 14.561 1.00 93.75 562 GLY A N 1
ATOM 4407 C CA . GLY A 1 562 ? -0.073 6.369 13.723 1.00 93.75 562 GLY A CA 1
ATOM 4408 C C . GLY A 1 562 ? 0.291 7.758 13.201 1.00 93.75 562 GLY A C 1
ATOM 4409 O O . GLY A 1 562 ? -0.588 8.620 13.085 1.00 93.75 562 GLY A O 1
ATOM 4410 N N . PRO A 1 563 ? 1.578 7.989 12.894 1.00 89.50 563 PRO A N 1
ATOM 4411 C CA . PRO A 1 563 ? 2.059 9.275 12.397 1.00 89.50 563 PRO A CA 1
ATOM 4412 C C . PRO A 1 563 ? 1.440 9.646 11.038 1.00 89.50 563 PRO A C 1
ATOM 4414 O O . PRO A 1 563 ? 1.163 10.820 10.799 1.00 89.50 563 PRO A O 1
ATOM 4417 N N . GLU A 1 564 ? 1.151 8.654 10.195 1.00 88.88 564 GLU A N 1
ATOM 4418 C CA . GLU A 1 564 ? 0.625 8.828 8.832 1.00 88.88 564 GLU A CA 1
ATOM 4419 C C . GLU A 1 564 ? -0.869 9.186 8.786 1.00 88.88 564 GLU A C 1
ATOM 4421 O O . GLU A 1 564 ? -1.360 9.711 7.789 1.00 88.88 564 GLU A O 1
ATOM 4426 N N . LEU A 1 565 ? -1.611 9.005 9.886 1.00 89.38 565 LEU A N 1
ATOM 4427 C CA . LEU A 1 565 ? -3.045 9.324 9.934 1.00 89.38 565 LEU A CA 1
ATOM 4428 C C . LEU A 1 565 ? -3.358 10.796 9.648 1.00 89.38 565 LEU A C 1
ATOM 4430 O O . LEU A 1 565 ? -4.483 11.108 9.250 1.00 89.38 565 LEU A O 1
ATOM 4434 N N . LEU A 1 566 ? -2.397 11.701 9.867 1.00 85.69 566 LEU A N 1
ATOM 4435 C CA . LEU A 1 566 ? -2.569 13.131 9.610 1.00 85.69 566 LEU A CA 1
ATOM 4436 C C . LEU A 1 566 ? -2.910 13.410 8.138 1.00 85.69 566 LEU A C 1
ATOM 4438 O O . LEU A 1 566 ? -3.693 14.322 7.863 1.00 85.69 566 LEU A O 1
ATOM 4442 N N . GLU A 1 567 ? -2.362 12.616 7.217 1.00 79.12 567 GLU A N 1
ATOM 4443 C CA . GLU A 1 567 ? -2.553 12.793 5.775 1.00 79.12 567 GLU A CA 1
ATOM 4444 C C . GLU A 1 567 ? -3.986 12.454 5.338 1.00 79.12 567 GLU A C 1
ATOM 4446 O O . GLU A 1 567 ? -4.533 13.114 4.455 1.00 79.12 567 GLU A O 1
ATOM 4451 N N . PHE A 1 568 ? -4.634 11.504 6.022 1.00 79.19 568 PHE A N 1
ATOM 4452 C CA . PHE A 1 568 ? -5.927 10.942 5.607 1.00 79.19 568 PHE A CA 1
ATOM 4453 C C . PHE A 1 568 ? -7.106 11.364 6.493 1.00 79.19 568 PHE A C 1
ATOM 4455 O O . PHE A 1 568 ? -8.244 11.450 6.035 1.00 79.19 568 PHE A O 1
ATOM 4462 N N . SER A 1 569 ? -6.861 11.643 7.776 1.00 80.25 569 SER A N 1
ATOM 4463 C CA . SER A 1 569 ? -7.918 11.923 8.765 1.00 80.25 569 SER A CA 1
ATOM 4464 C C . SER A 1 569 ? -8.028 13.400 9.146 1.00 80.25 569 SER A C 1
ATOM 4466 O O . SER A 1 569 ? -8.959 13.794 9.854 1.00 80.25 569 SER A O 1
ATOM 4468 N N . GLY A 1 570 ? -7.104 14.233 8.665 1.00 80.94 570 GLY A N 1
ATOM 4469 C CA . GLY A 1 570 ? -6.979 15.628 9.070 1.00 80.94 570 GLY A CA 1
ATOM 4470 C C . GLY A 1 570 ? -6.371 15.786 10.472 1.00 80.94 570 GLY A C 1
ATOM 4471 O O . GLY A 1 570 ? -5.912 14.823 11.070 1.00 80.94 570 GLY A O 1
ATOM 4472 N N . PRO A 1 571 ? -6.337 17.010 11.021 1.00 81.38 571 PRO A N 1
ATOM 4473 C CA . PRO A 1 571 ? -5.535 17.332 12.207 1.00 81.38 571 PRO A CA 1
ATOM 4474 C C . PRO A 1 571 ? -6.183 17.017 13.559 1.00 81.38 571 PRO A C 1
ATOM 4476 O O . PRO A 1 571 ? -5.513 17.120 14.588 1.00 81.38 571 PRO A O 1
ATOM 4479 N N . GLN A 1 572 ? -7.483 16.720 13.575 1.00 84.56 572 GLN A N 1
ATOM 4480 C CA . GLN A 1 572 ? -8.265 16.548 14.798 1.00 84.56 572 GLN A CA 1
ATOM 4481 C C . GLN A 1 572 ? -8.648 15.083 14.993 1.00 84.56 572 GLN A C 1
ATOM 4483 O O . GLN A 1 572 ? -8.963 14.421 14.001 1.00 84.56 572 GLN A O 1
ATOM 4488 N N . PRO A 1 573 ? -8.701 14.595 16.245 1.00 89.12 573 PRO A N 1
ATOM 4489 C CA . PRO A 1 573 ? -9.305 13.310 16.545 1.00 89.12 573 PRO A CA 1
ATOM 4490 C C . PRO A 1 573 ? -10.719 13.210 15.981 1.00 89.12 573 PRO A C 1
ATOM 4492 O O . PRO A 1 573 ? -11.507 14.155 16.079 1.00 89.12 573 PRO A O 1
ATOM 4495 N N . ARG A 1 574 ? -11.038 12.063 15.385 1.00 91.62 574 ARG A N 1
ATOM 4496 C CA . ARG A 1 574 ? -12.352 11.799 14.793 1.00 91.62 574 ARG A CA 1
ATOM 4497 C C . ARG A 1 574 ? -12.866 10.459 15.272 1.00 91.62 574 ARG A C 1
ATOM 4499 O O . ARG A 1 574 ? -12.152 9.466 15.197 1.00 91.62 574 ARG A O 1
ATOM 4506 N N . THR A 1 575 ? -14.115 10.451 15.713 1.00 95.56 575 THR A N 1
ATOM 4507 C CA . THR A 1 575 ? -14.867 9.234 16.009 1.00 95.56 575 THR A CA 1
ATOM 4508 C C . THR A 1 575 ? -15.928 9.064 14.937 1.00 95.56 575 THR A C 1
ATOM 4510 O O . THR A 1 575 ? -16.692 9.992 14.676 1.00 95.56 575 THR A O 1
ATOM 4513 N N . MET A 1 576 ? -15.969 7.890 14.321 1.00 95.56 576 MET A N 1
ATOM 4514 C CA . MET A 1 576 ? -16.879 7.558 13.231 1.00 95.56 576 MET A CA 1
ATOM 4515 C C . MET A 1 576 ? -17.601 6.255 13.570 1.00 95.56 576 MET A C 1
ATOM 4517 O O . MET A 1 576 ? -16.967 5.248 13.883 1.00 95.56 576 MET A O 1
ATOM 4521 N N . GLU A 1 577 ? -18.932 6.277 13.543 1.00 96.75 577 GLU A N 1
ATOM 4522 C CA . GLU A 1 577 ? -19.731 5.050 13.539 1.00 96.75 577 GLU A CA 1
ATOM 4523 C C . GLU A 1 577 ? -19.741 4.531 12.102 1.00 96.75 577 GLU A C 1
ATOM 4525 O O . GLU A 1 577 ? -20.131 5.247 11.183 1.00 96.75 577 GLU A O 1
ATOM 4530 N N . MET A 1 578 ? -19.227 3.321 11.910 1.00 96.06 578 MET A N 1
ATOM 4531 C CA . MET A 1 578 ? -19.119 2.700 10.599 1.00 96.06 578 MET A CA 1
ATOM 4532 C C . MET A 1 578 ? -20.385 1.919 10.301 1.00 96.06 578 MET A C 1
ATOM 4534 O O . MET A 1 578 ? -20.929 1.249 11.185 1.00 96.06 578 MET A O 1
ATOM 4538 N N . ASP A 1 579 ? -20.781 1.919 9.033 1.00 95.00 579 ASP A N 1
ATOM 4539 C CA . ASP A 1 579 ? -21.840 1.039 8.567 1.00 95.00 579 ASP A CA 1
ATOM 4540 C C . ASP A 1 579 ? -21.478 -0.429 8.831 1.00 95.00 579 ASP A C 1
ATOM 4542 O O . ASP A 1 579 ? -20.305 -0.835 8.830 1.00 95.00 579 ASP A O 1
ATOM 4546 N N . THR A 1 580 ? -22.519 -1.214 9.083 1.00 95.75 580 THR A N 1
ATOM 4547 C CA . THR A 1 580 ? -22.459 -2.668 9.234 1.00 95.75 580 THR A CA 1
ATOM 4548 C C . THR A 1 580 ? -23.347 -3.314 8.180 1.00 95.75 580 THR A C 1
ATOM 4550 O O . THR A 1 580 ? -24.286 -2.692 7.668 1.00 95.75 580 THR A O 1
ATOM 4553 N N . CYS A 1 581 ? -23.073 -4.571 7.849 1.00 95.06 581 CYS A N 1
ATOM 4554 C CA . CYS A 1 581 ? -23.898 -5.340 6.938 1.00 95.06 581 CYS A CA 1
ATOM 4555 C C . CYS A 1 581 ? -25.353 -5.428 7.450 1.00 95.06 581 CYS A C 1
ATOM 4557 O O . CYS A 1 581 ? -25.623 -5.298 8.655 1.00 95.06 581 CYS A O 1
ATOM 4559 N N . PRO A 1 582 ? -26.327 -5.722 6.567 1.00 95.19 582 PRO A N 1
ATOM 4560 C CA . PRO A 1 582 ? -27.735 -5.768 6.954 1.00 95.19 582 PRO A CA 1
ATOM 4561 C C . PRO A 1 582 ? -28.035 -6.726 8.116 1.00 95.19 582 PRO A C 1
ATOM 4563 O O . PRO A 1 582 ? -28.984 -6.500 8.864 1.00 95.19 582 PRO A O 1
ATOM 4566 N N . HIS A 1 583 ? -27.266 -7.809 8.268 1.00 94.94 583 HIS A N 1
ATOM 4567 C CA . HIS A 1 583 ? -27.446 -8.755 9.367 1.00 94.94 583 HIS A CA 1
ATOM 4568 C C . HIS A 1 583 ? -27.000 -8.167 10.714 1.00 94.94 583 HIS A C 1
ATOM 4570 O O . HIS A 1 583 ? -27.799 -8.145 11.651 1.00 94.94 583 HIS A O 1
ATOM 4576 N N . CYS A 1 584 ? -25.776 -7.641 10.796 1.00 96.62 584 CYS A N 1
ATOM 4577 C CA . CYS A 1 584 ? -25.240 -6.994 11.997 1.00 96.62 584 CYS A CA 1
ATOM 4578 C C . CYS A 1 584 ? -26.081 -5.781 12.419 1.00 96.62 584 CYS A C 1
ATOM 4580 O O . CYS A 1 584 ? -26.422 -5.650 13.596 1.00 96.62 584 CYS A O 1
ATOM 4582 N N . SER A 1 585 ? -26.513 -4.963 11.456 1.00 96.62 585 SER A N 1
ATOM 4583 C CA . SER A 1 585 ? -27.382 -3.810 11.707 1.00 96.62 585 SER A CA 1
ATOM 4584 C C . SER A 1 585 ? -28.723 -4.213 12.343 1.00 96.62 585 SER A C 1
ATOM 4586 O O . SER A 1 585 ? -29.140 -3.627 13.345 1.00 96.62 585 SER A O 1
ATOM 4588 N N . ARG A 1 586 ? -29.375 -5.277 11.839 1.00 96.88 586 ARG A N 1
ATOM 4589 C CA . ARG A 1 586 ? -30.620 -5.819 12.430 1.00 96.88 586 ARG A CA 1
ATOM 4590 C C . ARG A 1 586 ? -30.432 -6.369 13.842 1.00 96.88 586 ARG A C 1
ATOM 4592 O O . ARG A 1 586 ? -31.390 -6.398 14.605 1.00 96.88 586 ARG A O 1
ATOM 4599 N N . GLN A 1 587 ? -29.225 -6.812 14.175 1.00 96.31 587 GLN A N 1
ATOM 4600 C CA . GLN A 1 587 ? -28.855 -7.261 15.516 1.00 96.31 587 GLN A CA 1
ATOM 4601 C C . GLN A 1 587 ? -28.385 -6.109 16.418 1.00 96.31 587 GLN A C 1
ATOM 4603 O O . GLN A 1 587 ? -27.918 -6.360 17.523 1.00 96.31 587 GLN A O 1
ATOM 4608 N N . HIS A 1 588 ? -28.506 -4.856 15.965 1.00 97.00 588 HIS A N 1
ATOM 4609 C CA . HIS A 1 588 ? -28.043 -3.660 16.674 1.00 97.00 588 HIS A CA 1
ATOM 4610 C C . HIS A 1 588 ? -26.546 -3.676 17.007 1.00 97.00 588 HIS A C 1
ATOM 4612 O O . HIS A 1 588 ? -26.111 -3.039 17.968 1.00 97.00 588 HIS A O 1
ATOM 4618 N N . ARG A 1 589 ? -25.755 -4.385 16.198 1.00 97.50 589 ARG A N 1
ATOM 4619 C CA . ARG A 1 589 ? -24.306 -4.462 16.359 1.00 97.50 589 ARG A CA 1
ATOM 4620 C C . ARG A 1 589 ? -23.648 -3.244 15.733 1.00 97.50 589 ARG A C 1
ATOM 4622 O O . ARG A 1 589 ? -24.128 -2.715 14.729 1.00 97.50 589 ARG A O 1
ATOM 4629 N N . LYS A 1 590 ? -22.550 -2.793 16.333 1.00 97.94 590 LYS A N 1
ATOM 4630 C CA . LYS A 1 590 ? -21.887 -1.539 15.974 1.00 97.94 590 LYS A CA 1
ATOM 4631 C C . LYS A 1 590 ? -20.401 -1.725 15.754 1.00 97.94 590 LYS A C 1
ATOM 4633 O O . LYS A 1 590 ? -19.742 -2.496 16.449 1.00 97.94 590 LYS A O 1
ATOM 4638 N N . ARG A 1 591 ? -19.859 -0.931 14.836 1.00 97.56 591 ARG A N 1
ATOM 4639 C CA . ARG A 1 591 ? -18.422 -0.740 14.680 1.00 97.56 591 ARG A CA 1
ATOM 4640 C C . ARG A 1 591 ? -18.115 0.746 14.771 1.00 97.56 591 ARG A C 1
ATOM 4642 O O . ARG A 1 591 ? -18.713 1.549 14.064 1.00 97.56 591 ARG A O 1
ATOM 4649 N N . THR A 1 592 ? -17.174 1.109 15.626 1.00 98.06 592 THR A N 1
ATOM 4650 C CA . THR A 1 592 ? -16.735 2.492 15.805 1.00 98.06 592 THR A CA 1
ATOM 4651 C C . THR A 1 592 ? -15.247 2.581 15.530 1.00 98.06 592 THR A C 1
ATOM 4653 O O . THR A 1 592 ? -14.473 1.777 16.045 1.00 98.06 592 THR A O 1
ATOM 4656 N N . GLN A 1 593 ? -14.851 3.569 14.736 1.00 96.38 593 GLN A N 1
ATOM 4657 C CA . GLN A 1 593 ? -13.456 3.897 14.484 1.00 96.38 593 GLN A CA 1
ATOM 4658 C C . GLN A 1 593 ? -13.102 5.215 15.143 1.00 96.38 593 GLN A C 1
ATOM 4660 O O . GLN A 1 593 ? -13.857 6.183 15.064 1.00 96.38 593 GLN A O 1
ATOM 4665 N N . ILE A 1 594 ? -11.951 5.245 15.799 1.00 96.06 594 ILE A N 1
ATOM 4666 C CA . ILE A 1 594 ? -11.415 6.437 16.440 1.00 96.06 594 ILE A CA 1
ATOM 4667 C C . ILE A 1 594 ? -10.030 6.678 15.874 1.00 96.06 594 ILE A C 1
ATOM 4669 O O . ILE A 1 594 ? -9.145 5.838 16.007 1.00 96.06 594 ILE A O 1
ATOM 4673 N N . HIS A 1 595 ? -9.848 7.813 15.215 1.00 95.06 595 HIS A N 1
ATOM 4674 C CA . HIS A 1 595 ? -8.570 8.215 14.648 1.00 95.06 595 HIS A CA 1
ATOM 4675 C C . HIS A 1 595 ? -7.955 9.260 15.567 1.00 95.06 595 HIS A C 1
ATOM 4677 O O . HIS A 1 595 ? -8.621 10.238 15.915 1.00 95.06 595 HIS A O 1
ATOM 4683 N N . HIS A 1 596 ? -6.682 9.088 15.921 1.00 91.06 596 HIS A N 1
ATOM 4684 C CA . HIS A 1 596 ? -5.932 10.064 16.714 1.00 91.06 596 HIS A CA 1
ATOM 4685 C C . HIS A 1 596 ? -4.765 10.686 15.927 1.00 91.06 596 HIS A C 1
ATOM 4687 O O . HIS A 1 596 ? -3.605 10.472 16.285 1.00 91.06 596 HIS A O 1
ATOM 4693 N N . PRO A 1 597 ? -5.034 11.487 14.878 1.00 82.12 597 PRO A N 1
ATOM 4694 C CA . PRO A 1 597 ? -4.011 12.328 14.273 1.00 82.12 597 PRO A CA 1
ATOM 4695 C C . PRO A 1 597 ? -3.673 13.496 15.213 1.00 82.12 597 PRO A C 1
ATOM 4697 O O . PRO A 1 597 ? -4.523 13.965 15.977 1.00 82.12 597 PRO A O 1
ATOM 4700 N N . LYS A 1 598 ? -2.435 13.999 15.169 1.00 73.12 598 LYS A N 1
ATOM 4701 C CA . LYS A 1 598 ? -2.031 15.184 15.941 1.00 73.12 598 LYS A CA 1
ATOM 4702 C C . LYS A 1 598 ? -1.261 16.162 15.066 1.00 73.12 598 LYS A C 1
ATOM 4704 O O . LYS A 1 598 ? -0.253 15.823 14.466 1.00 73.12 598 LYS A O 1
ATOM 4709 N N . TYR A 1 599 ? -1.751 17.400 15.035 1.00 63.19 599 TYR A N 1
ATOM 4710 C CA . TYR A 1 599 ? -1.259 18.457 14.149 1.00 63.19 599 TYR A CA 1
ATOM 4711 C C . TYR A 1 599 ? 0.161 18.948 14.463 1.00 63.19 599 TYR A C 1
ATOM 4713 O O . TYR A 1 599 ? 0.899 19.323 13.562 1.00 63.19 599 TYR A O 1
ATOM 4721 N N . VAL A 1 600 ? 0.536 18.992 15.746 1.00 62.41 600 VAL A N 1
ATOM 4722 C CA . VAL A 1 600 ? 1.787 19.645 16.183 1.00 62.41 600 VAL A CA 1
ATOM 4723 C C . VAL A 1 600 ? 2.970 18.677 16.202 1.00 62.41 600 VAL A C 1
ATOM 4725 O O . VAL A 1 600 ? 4.108 19.080 15.996 1.00 62.41 600 VAL A O 1
ATOM 4728 N N . THR A 1 601 ? 2.709 17.398 16.457 1.00 67.81 601 THR A N 1
ATOM 4729 C CA . THR A 1 601 ? 3.722 16.343 16.530 1.00 67.81 601 THR A CA 1
ATOM 4730 C C . THR A 1 601 ? 3.127 15.087 15.924 1.00 67.81 601 THR A C 1
ATOM 4732 O O . THR A 1 601 ? 2.000 14.750 16.287 1.00 67.81 601 THR A O 1
ATOM 4735 N N . LEU A 1 602 ? 3.879 14.393 15.066 1.00 80.75 602 LEU A N 1
ATOM 4736 C CA . LEU A 1 602 ? 3.520 13.057 14.588 1.00 80.75 602 LEU A CA 1
ATOM 4737 C C . LEU A 1 602 ? 3.090 12.192 15.784 1.00 80.75 602 LEU A C 1
ATOM 4739 O O . LEU A 1 602 ? 3.822 12.101 16.768 1.00 80.75 602 LEU A O 1
ATOM 4743 N N . MET A 1 603 ? 1.871 11.646 15.746 1.00 90.44 603 MET A N 1
ATOM 4744 C CA . MET A 1 603 ? 1.308 10.932 16.892 1.00 90.44 603 MET A CA 1
ATOM 4745 C C . MET A 1 603 ? 1.768 9.479 16.883 1.00 90.44 603 MET A C 1
ATOM 4747 O O . MET A 1 603 ? 1.248 8.656 16.131 1.00 90.44 603 MET A O 1
ATOM 4751 N N . THR A 1 604 ? 2.716 9.149 17.753 1.00 94.88 604 THR A N 1
ATOM 4752 C CA . THR A 1 604 ? 3.050 7.753 18.042 1.00 94.88 604 THR A CA 1
ATOM 4753 C C . THR A 1 604 ? 2.090 7.179 19.087 1.00 94.88 604 THR A C 1
ATOM 4755 O O . THR A 1 604 ? 1.368 7.906 19.776 1.00 94.88 604 THR A O 1
ATOM 4758 N N . TYR A 1 605 ? 2.089 5.857 19.262 1.00 97.06 605 TYR A N 1
ATOM 4759 C CA . TYR A 1 605 ? 1.231 5.239 20.271 1.00 97.06 605 TYR A CA 1
ATOM 4760 C C . TYR A 1 605 ? 1.593 5.648 21.700 1.00 97.06 605 TYR A C 1
ATOM 4762 O O . TYR A 1 605 ? 0.705 5.884 22.516 1.00 97.06 605 TYR A O 1
ATOM 4770 N N . HIS A 1 606 ? 2.883 5.776 22.015 1.00 96.88 606 HIS A N 1
ATOM 4771 C CA . HIS A 1 606 ? 3.288 6.195 23.353 1.00 96.88 606 HIS A CA 1
ATOM 4772 C C . HIS A 1 606 ? 2.926 7.654 23.648 1.00 96.88 606 HIS A C 1
ATOM 4774 O O . HIS A 1 606 ? 2.500 7.950 24.766 1.00 96.88 606 HIS A O 1
ATOM 4780 N N . ASP A 1 607 ? 2.985 8.533 22.643 1.00 95.50 607 ASP A N 1
ATOM 4781 C CA . ASP A 1 607 ? 2.480 9.904 22.762 1.00 95.50 607 ASP A CA 1
ATOM 4782 C C . ASP A 1 607 ? 0.965 9.932 22.976 1.00 95.50 607 ASP A C 1
ATOM 4784 O O . ASP A 1 607 ? 0.466 10.704 23.799 1.00 95.50 607 ASP A O 1
ATOM 4788 N N . PHE A 1 608 ? 0.224 9.069 22.272 1.00 95.81 608 PHE A N 1
ATOM 4789 C CA . PHE A 1 608 ? -1.217 8.929 22.449 1.00 95.81 608 PHE A CA 1
ATOM 4790 C C . PHE A 1 608 ? -1.558 8.526 23.884 1.00 95.81 608 PHE A C 1
ATOM 4792 O O . PHE A 1 608 ? -2.287 9.264 24.550 1.00 95.81 608 PHE A O 1
ATOM 4799 N N . VAL A 1 609 ? -0.987 7.430 24.396 1.00 96.88 609 VAL A N 1
ATOM 4800 C CA . VAL A 1 609 ? -1.243 6.969 25.771 1.00 96.88 609 VAL A CA 1
ATOM 4801 C C . VAL A 1 609 ? -0.889 8.053 26.789 1.00 96.88 609 VAL A C 1
ATOM 4803 O O . VAL A 1 609 ? -1.680 8.340 27.689 1.00 96.88 609 VAL A O 1
ATOM 4806 N N . GLN A 1 610 ? 0.257 8.718 26.617 1.00 95.50 610 GLN A N 1
ATOM 4807 C CA . GLN A 1 610 ? 0.655 9.826 27.483 1.00 95.50 610 GLN A CA 1
ATOM 4808 C C . GLN A 1 610 ? -0.341 10.994 27.421 1.00 95.50 610 GLN A C 1
ATOM 4810 O O . GLN A 1 610 ? -0.671 11.569 28.459 1.00 95.50 610 GLN A O 1
ATOM 4815 N N . SER A 1 611 ? -0.837 11.338 26.228 1.00 93.62 611 SER A N 1
ATOM 4816 C CA . SER A 1 611 ? -1.794 12.435 26.031 1.00 93.62 611 SER A CA 1
ATOM 4817 C C . SER A 1 611 ? -3.177 12.150 26.621 1.00 93.62 611 SER A C 1
ATOM 4819 O O . SER A 1 611 ? -3.852 13.083 27.049 1.00 93.62 611 SER A O 1
ATOM 4821 N N . GLN A 1 612 ? -3.588 10.879 26.667 1.00 94.19 612 GLN A N 1
ATOM 4822 C CA . GLN A 1 612 ? -4.849 10.462 27.281 1.00 94.19 612 GLN A CA 1
ATOM 4823 C C . GLN A 1 612 ? -4.776 10.488 28.815 1.00 94.19 612 GLN A C 1
ATOM 4825 O O . GLN A 1 612 ? -5.786 10.715 29.482 1.00 94.19 612 GLN A O 1
ATOM 4830 N N . GLY A 1 613 ? -3.591 10.282 29.399 1.00 95.00 613 GLY A N 1
ATOM 4831 C CA . GLY A 1 613 ? -3.399 10.317 30.848 1.00 95.00 613 GLY A CA 1
ATOM 4832 C C . GLY A 1 613 ? -4.344 9.350 31.569 1.00 95.00 613 GLY A C 1
ATOM 4833 O O . GLY A 1 613 ? -4.344 8.153 31.300 1.00 95.00 613 GLY A O 1
ATOM 4834 N N . SER A 1 614 ? -5.177 9.866 32.477 1.00 95.19 614 SER A N 1
ATOM 4835 C CA . SER A 1 614 ? -6.158 9.058 33.218 1.00 95.19 614 SER A CA 1
ATOM 4836 C C . SER A 1 614 ? -7.369 8.609 32.393 1.00 95.19 614 SER A C 1
ATOM 4838 O O . SER A 1 614 ? -8.138 7.783 32.875 1.00 95.19 614 SER A O 1
ATOM 4840 N N . GLN A 1 615 ? -7.555 9.142 31.183 1.00 95.00 615 GLN A N 1
ATOM 4841 C CA . GLN A 1 615 ? -8.630 8.745 30.267 1.00 95.00 615 GLN A CA 1
ATOM 4842 C C . GLN A 1 615 ? -8.226 7.570 29.369 1.00 95.00 615 GLN A C 1
ATOM 4844 O O . GLN A 1 615 ? -9.042 7.088 28.588 1.00 95.00 615 GLN A O 1
ATOM 4849 N N . PHE A 1 616 ? -6.973 7.110 29.455 1.00 97.06 616 PHE A N 1
ATOM 4850 C CA . PHE A 1 616 ? -6.508 5.992 28.653 1.00 97.06 616 PHE A CA 1
ATOM 4851 C C . PHE A 1 616 ? -7.201 4.689 29.067 1.00 97.06 616 PHE A C 1
ATOM 4853 O O . PHE A 1 616 ? -7.031 4.197 30.184 1.00 97.06 616 PHE A O 1
ATOM 4860 N N . GLU A 1 617 ? -7.936 4.100 28.129 1.00 96.12 617 GLU A N 1
ATOM 4861 C CA . GLU A 1 617 ? -8.521 2.770 28.263 1.00 96.12 617 GLU A CA 1
ATOM 4862 C C . GLU A 1 617 ? -7.579 1.733 27.645 1.00 96.12 617 GLU A C 1
ATOM 4864 O O . GLU A 1 617 ? -7.180 1.848 26.483 1.00 96.12 617 GLU A O 1
ATOM 4869 N N . LYS A 1 618 ? -7.220 0.703 28.420 1.00 97.81 618 LYS A N 1
ATOM 4870 C CA . LYS A 1 618 ? -6.409 -0.407 27.905 1.00 97.81 618 LYS A CA 1
ATOM 4871 C C . LYS A 1 618 ? -7.235 -1.205 26.889 1.00 97.81 618 LYS A C 1
ATOM 4873 O O . LYS A 1 618 ? -8.359 -1.581 27.223 1.00 97.81 618 LYS A O 1
ATOM 4878 N N . PRO A 1 619 ? -6.705 -1.475 25.684 1.00 98.38 619 PRO A N 1
ATOM 4879 C CA . PRO A 1 619 ? -7.411 -2.297 24.715 1.00 98.38 619 PRO A CA 1
ATOM 4880 C C . PRO A 1 619 ? -7.374 -3.773 25.115 1.00 98.38 619 PRO A C 1
ATOM 4882 O O . PRO A 1 619 ? -6.515 -4.205 25.887 1.00 98.38 619 PRO A O 1
ATOM 4885 N N . ASP A 1 620 ? -8.274 -4.553 24.524 1.00 98.56 620 ASP A N 1
ATOM 4886 C CA . ASP A 1 620 ? -8.248 -6.014 24.592 1.00 98.56 620 ASP A CA 1
ATOM 4887 C C . ASP A 1 620 ? -7.093 -6.597 23.770 1.00 98.56 620 ASP A C 1
ATOM 4889 O O . ASP A 1 620 ? -6.555 -7.649 24.115 1.00 98.56 620 ASP A O 1
ATOM 4893 N N . LEU A 1 621 ? -6.696 -5.892 22.705 1.00 98.81 621 LEU A N 1
ATOM 4894 C CA . LEU A 1 621 ? -5.508 -6.175 21.907 1.00 98.81 621 LEU A CA 1
ATOM 4895 C C . LEU A 1 621 ? -4.956 -4.882 21.295 1.00 98.81 621 LEU A C 1
ATOM 4897 O O . LEU A 1 621 ? -5.705 -4.081 20.736 1.00 98.81 621 LEU A O 1
ATOM 4901 N N . ALA A 1 622 ? -3.643 -4.699 21.346 1.00 98.75 622 ALA A N 1
ATOM 4902 C CA . ALA A 1 622 ? -2.928 -3.764 20.492 1.00 98.75 622 ALA A CA 1
ATOM 4903 C C . ALA A 1 622 ? -2.249 -4.539 19.349 1.00 98.75 622 ALA A C 1
ATOM 4905 O O . ALA A 1 622 ? -1.591 -5.551 19.579 1.00 98.75 622 ALA A O 1
ATOM 4906 N N . VAL A 1 623 ? -2.413 -4.101 18.105 1.00 98.75 623 VAL A N 1
ATOM 4907 C CA . VAL A 1 623 ? -1.851 -4.783 16.931 1.00 98.75 623 VAL A CA 1
ATOM 4908 C C . VAL A 1 623 ? -1.044 -3.824 16.074 1.00 98.75 623 VAL A C 1
ATOM 4910 O O . VAL A 1 623 ? -1.511 -2.728 15.776 1.00 98.75 623 VAL A O 1
ATOM 4913 N N . ALA A 1 624 ? 0.173 -4.221 15.710 1.00 98.31 624 ALA A N 1
ATOM 4914 C CA . ALA A 1 624 ? 0.999 -3.517 14.737 1.00 98.31 624 ALA A CA 1
ATOM 4915 C C . ALA A 1 624 ? 1.112 -4.379 13.475 1.00 98.31 624 ALA A C 1
ATOM 4917 O O . ALA A 1 624 ? 1.729 -5.453 13.493 1.00 98.31 624 ALA A O 1
ATOM 4918 N N . PHE A 1 625 ? 0.473 -3.918 12.405 1.00 98.12 625 PHE A N 1
ATOM 4919 C CA . PHE A 1 625 ? 0.542 -4.555 11.096 1.00 98.12 625 PHE A CA 1
ATOM 4920 C C . PHE A 1 625 ? 1.806 -4.106 10.374 1.00 98.12 625 PHE A C 1
ATOM 4922 O O . PHE A 1 625 ? 2.098 -2.914 10.391 1.00 98.12 625 PHE A O 1
ATOM 4929 N N . ASP A 1 626 ? 2.566 -5.061 9.831 1.00 96.75 626 ASP A N 1
ATOM 4930 C CA . ASP A 1 626 ? 3.763 -4.830 9.010 1.00 96.75 626 ASP A CA 1
ATOM 4931 C C . ASP A 1 626 ? 4.642 -3.653 9.487 1.00 96.75 626 ASP A C 1
ATOM 4933 O O . ASP A 1 626 ? 4.957 -2.729 8.742 1.00 96.75 626 ASP A O 1
ATOM 4937 N N . SER A 1 627 ? 4.997 -3.644 10.777 1.00 91.50 627 SER A N 1
ATOM 4938 C CA . SER A 1 627 ? 5.316 -2.393 11.486 1.00 91.50 627 SER A CA 1
ATOM 4939 C C . SER A 1 627 ? 6.611 -1.688 11.067 1.00 91.50 627 SER A C 1
ATOM 4941 O O . SER A 1 627 ? 6.897 -0.597 11.568 1.00 91.50 627 SER A O 1
ATOM 4943 N N . GLY A 1 628 ? 7.452 -2.342 10.261 1.00 88.12 628 GLY A N 1
ATOM 4944 C CA . GLY A 1 628 ? 8.772 -1.850 9.856 1.00 88.12 628 GLY A CA 1
ATOM 4945 C C . GLY A 1 628 ? 9.766 -1.664 11.010 1.00 88.12 628 GLY A C 1
ATOM 4946 O O . GLY A 1 628 ? 10.894 -1.243 10.786 1.00 88.12 628 GLY A O 1
ATOM 4947 N N . ALA A 1 629 ? 9.398 -2.008 12.249 1.00 89.00 629 ALA A N 1
ATOM 4948 C CA . ALA A 1 629 ? 10.110 -1.607 13.465 1.00 89.00 629 ALA A CA 1
ATOM 4949 C C . ALA A 1 629 ? 11.558 -2.118 13.588 1.00 89.00 629 ALA A C 1
ATOM 4951 O O . ALA A 1 629 ? 12.316 -1.624 14.423 1.00 89.00 629 ALA A O 1
ATOM 4952 N N . SER A 1 630 ? 11.938 -3.125 12.800 1.00 88.12 630 SER A N 1
ATOM 4953 C CA . SER A 1 630 ? 13.304 -3.653 12.730 1.00 88.12 630 SER A CA 1
ATOM 4954 C C . SER A 1 630 ? 14.192 -3.003 11.675 1.00 88.12 630 SER A C 1
ATOM 4956 O O . SER A 1 630 ? 15.388 -3.282 11.653 1.00 88.12 630 SER A O 1
ATOM 4958 N N . GLN A 1 631 ? 13.619 -2.198 10.785 1.00 84.88 631 GLN A N 1
ATOM 4959 C CA . GLN A 1 631 ? 14.315 -1.581 9.655 1.00 84.88 631 GLN A CA 1
ATOM 4960 C C . GLN A 1 631 ? 14.195 -0.054 9.687 1.00 84.88 631 GLN A C 1
ATOM 4962 O O . GLN A 1 631 ? 15.149 0.646 9.355 1.00 84.88 631 GLN A O 1
ATOM 4967 N N . GLU A 1 632 ? 13.052 0.459 10.140 1.00 81.19 632 GLU A N 1
ATOM 4968 C CA . GLU A 1 632 ? 12.709 1.875 10.154 1.00 81.19 632 GLU A CA 1
ATOM 4969 C C . GLU A 1 632 ? 12.227 2.309 11.546 1.00 81.19 632 GLU A C 1
ATOM 4971 O O . GLU A 1 632 ? 11.612 1.541 12.289 1.00 81.19 632 GLU A O 1
ATOM 4976 N N . GLU A 1 633 ? 12.524 3.561 11.915 1.00 83.25 633 GLU A N 1
ATOM 4977 C CA . GLU A 1 633 ? 11.995 4.212 13.128 1.00 83.25 633 GLU A CA 1
ATOM 4978 C C . GLU A 1 633 ? 12.195 3.411 14.437 1.00 83.25 633 GLU A C 1
ATOM 4980 O O . GLU A 1 633 ? 11.402 3.502 15.381 1.00 83.25 633 GLU A O 1
ATOM 4985 N N . GLU A 1 634 ? 13.286 2.637 14.516 1.00 88.75 634 GLU A N 1
ATOM 4986 C CA . GLU A 1 634 ? 13.564 1.692 15.607 1.00 88.75 634 GLU A CA 1
ATOM 4987 C C . GLU A 1 634 ? 13.476 2.356 16.996 1.00 88.75 634 GLU A C 1
ATOM 4989 O O . GLU A 1 634 ? 12.924 1.787 17.939 1.00 88.75 634 GLU A O 1
ATOM 4994 N N . GLU A 1 635 ? 13.975 3.589 17.143 1.00 90.00 635 GLU A N 1
ATOM 4995 C CA . GLU A 1 635 ? 13.934 4.316 18.418 1.00 90.00 635 GLU A CA 1
ATOM 4996 C C . GLU A 1 635 ? 12.496 4.627 18.870 1.00 90.00 635 GLU A C 1
ATOM 4998 O O . GLU A 1 635 ? 12.156 4.454 20.047 1.00 90.00 635 GLU A O 1
ATOM 5003 N N . SER A 1 636 ? 11.643 5.067 17.942 1.00 92.00 636 SER A N 1
ATOM 5004 C CA . SER A 1 636 ? 10.234 5.360 18.218 1.00 92.00 636 SER A CA 1
ATOM 5005 C C . SER A 1 636 ? 9.491 4.087 18.630 1.00 92.00 636 SER A C 1
ATOM 5007 O O . SER A 1 636 ? 8.787 4.056 19.649 1.00 92.00 636 SER A O 1
ATOM 5009 N N . TRP A 1 637 ? 9.730 2.991 17.907 1.00 95.75 637 TRP A N 1
ATOM 5010 C CA . TRP A 1 637 ? 9.151 1.692 18.227 1.00 95.75 637 TRP A CA 1
ATOM 5011 C C . TRP A 1 637 ? 9.624 1.140 19.567 1.00 95.75 637 TRP A C 1
ATOM 5013 O O . TRP A 1 637 ? 8.800 0.626 20.323 1.00 95.75 637 TRP A O 1
ATOM 5023 N N . ARG A 1 638 ? 10.899 1.310 19.938 1.00 95.62 638 ARG A N 1
ATOM 5024 C CA . ARG A 1 638 ? 11.406 0.909 21.264 1.00 95.62 638 ARG A CA 1
ATOM 5025 C C . ARG A 1 638 ? 10.636 1.575 22.408 1.00 95.62 638 ARG A C 1
ATOM 5027 O O . ARG A 1 638 ? 10.330 0.903 23.394 1.00 95.62 638 ARG A O 1
ATOM 5034 N N . LYS A 1 639 ? 10.273 2.858 22.274 1.00 96.81 639 LYS A N 1
ATOM 5035 C CA . LYS A 1 639 ? 9.447 3.576 23.268 1.00 96.81 639 LYS A CA 1
ATOM 5036 C C . LYS A 1 639 ? 8.038 2.986 23.352 1.00 96.81 639 LYS A C 1
ATOM 5038 O O . LYS A 1 639 ? 7.562 2.700 24.451 1.00 96.81 639 LYS A O 1
ATOM 5043 N N . THR A 1 640 ? 7.406 2.738 22.204 1.00 97.75 640 THR A N 1
ATOM 5044 C CA . THR A 1 640 ? 6.086 2.088 22.125 1.00 97.75 640 THR A CA 1
ATOM 5045 C C . THR A 1 640 ? 6.103 0.685 22.738 1.00 97.75 640 THR A C 1
ATOM 5047 O O . THR A 1 640 ? 5.271 0.383 23.588 1.00 97.75 640 THR A O 1
ATOM 5050 N N . ILE A 1 641 ? 7.073 -0.156 22.375 1.00 98.31 641 ILE A N 1
ATOM 5051 C CA . ILE A 1 641 ? 7.224 -1.524 22.893 1.00 98.31 641 ILE A CA 1
ATOM 5052 C C . ILE A 1 641 ? 7.433 -1.504 24.411 1.00 98.31 641 ILE A C 1
ATOM 5054 O O . ILE A 1 641 ? 6.748 -2.225 25.136 1.00 98.31 641 ILE A O 1
ATOM 5058 N N . GLY A 1 642 ? 8.324 -0.641 24.911 1.00 98.00 642 GLY A N 1
ATOM 5059 C CA . GLY A 1 642 ? 8.559 -0.494 26.348 1.00 98.00 642 GLY A CA 1
ATOM 5060 C C . GLY A 1 642 ? 7.297 -0.089 27.116 1.00 98.00 642 GLY A C 1
ATOM 5061 O O . GLY A 1 642 ? 7.047 -0.605 28.206 1.00 98.00 642 GLY A O 1
ATOM 5062 N N . LEU A 1 643 ? 6.467 0.786 26.537 1.00 98.25 643 LEU A N 1
ATOM 5063 C CA . LEU A 1 643 ? 5.172 1.152 27.107 1.00 98.25 643 LEU A CA 1
ATOM 5064 C C . LEU A 1 643 ? 4.193 -0.031 27.128 1.00 98.25 643 LEU A C 1
ATOM 5066 O O . LEU A 1 643 ? 3.575 -0.266 28.164 1.00 98.25 643 LEU A O 1
ATOM 5070 N N . LEU A 1 644 ? 4.058 -0.774 26.024 1.00 98.44 644 LEU A N 1
ATOM 5071 C CA . LEU A 1 644 ? 3.157 -1.932 25.934 1.00 98.44 644 LEU A CA 1
ATOM 5072 C C . LEU A 1 644 ? 3.492 -2.985 27.000 1.00 98.44 644 LEU A C 1
ATOM 5074 O O . LEU A 1 644 ? 2.594 -3.457 27.697 1.00 98.44 644 LEU A O 1
ATOM 5078 N N . ILE A 1 645 ? 4.785 -3.278 27.184 1.00 98.25 645 ILE A N 1
ATOM 5079 C CA . ILE A 1 645 ? 5.284 -4.199 28.218 1.00 98.25 645 ILE A CA 1
ATOM 5080 C C . ILE A 1 645 ? 4.987 -3.651 29.619 1.00 98.25 645 ILE A C 1
ATOM 5082 O O . ILE A 1 645 ? 4.431 -4.355 30.463 1.00 98.25 645 ILE A O 1
ATOM 5086 N N . LYS A 1 646 ? 5.333 -2.382 29.879 1.00 97.56 646 LYS A N 1
ATOM 5087 C CA . LYS A 1 646 ? 5.122 -1.740 31.186 1.00 97.56 646 LYS A CA 1
ATOM 5088 C C . LYS A 1 646 ? 3.648 -1.753 31.594 1.00 97.56 646 LYS A C 1
ATOM 5090 O O . LYS A 1 646 ? 3.331 -2.025 32.752 1.00 97.56 646 LYS A O 1
ATOM 5095 N N . GLU A 1 647 ? 2.761 -1.460 30.649 1.00 97.31 647 GLU A N 1
ATOM 5096 C CA . GLU A 1 647 ? 1.321 -1.391 30.882 1.00 97.31 647 GLU A CA 1
ATOM 5097 C C . GLU A 1 647 ? 0.613 -2.746 30.765 1.00 97.31 647 GLU A C 1
ATOM 5099 O O . GLU A 1 647 ? -0.588 -2.807 31.045 1.00 97.31 647 GLU A O 1
ATOM 5104 N N . LYS A 1 648 ? 1.335 -3.824 30.425 1.00 97.38 648 LYS A N 1
ATOM 5105 C CA . LYS A 1 648 ? 0.791 -5.180 30.231 1.00 97.38 648 LYS A CA 1
ATOM 5106 C C . LYS A 1 648 ? -0.376 -5.199 29.243 1.00 97.38 648 LYS A C 1
ATOM 5108 O O . LYS A 1 648 ? -1.463 -5.702 29.539 1.00 97.38 648 LYS A O 1
ATOM 5113 N N . ILE A 1 649 ? -0.184 -4.514 28.118 1.00 98.25 649 ILE A N 1
ATOM 5114 C CA . ILE A 1 649 ? -1.175 -4.439 27.047 1.00 98.25 649 ILE A CA 1
ATOM 5115 C C . ILE A 1 649 ? -0.956 -5.657 26.139 1.00 98.25 649 ILE A C 1
ATOM 5117 O O . ILE A 1 649 ? 0.125 -5.749 25.546 1.00 98.25 649 ILE A O 1
ATOM 5121 N N . PRO A 1 650 ? -1.945 -6.565 25.988 1.00 98.44 650 PRO A N 1
ATOM 5122 C CA . PRO A 1 650 ? -1.842 -7.681 25.052 1.00 98.44 650 PRO A CA 1
ATOM 5123 C C . PRO A 1 650 ? -1.521 -7.150 23.662 1.00 98.44 650 PRO A C 1
ATOM 5125 O O . PRO A 1 650 ? -2.229 -6.275 23.164 1.00 98.44 650 PRO A O 1
ATOM 5128 N N . SER A 1 651 ? -0.437 -7.633 23.065 1.00 98.75 651 SER A N 1
ATOM 5129 C CA . SER A 1 651 ? 0.102 -7.058 21.836 1.00 98.75 651 SER A CA 1
ATOM 5130 C C . SER A 1 651 ? 0.503 -8.131 20.836 1.00 98.75 651 SER A C 1
ATOM 5132 O O . SER A 1 651 ? 1.061 -9.153 21.232 1.00 98.75 651 SER A O 1
ATOM 5134 N N . ILE A 1 652 ? 0.273 -7.880 19.546 1.00 98.69 652 ILE A N 1
ATOM 5135 C CA . ILE A 1 652 ? 0.755 -8.715 18.438 1.00 98.69 652 ILE A CA 1
ATOM 5136 C C . ILE A 1 652 ? 1.377 -7.846 17.340 1.00 98.69 652 ILE A C 1
ATOM 5138 O O . ILE A 1 652 ? 0.878 -6.768 17.019 1.00 98.69 652 ILE A O 1
ATOM 5142 N N . PHE A 1 653 ? 2.484 -8.323 16.782 1.00 98.62 653 PHE A N 1
ATOM 5143 C CA . PHE A 1 653 ? 3.241 -7.673 15.721 1.00 98.62 653 PHE A CA 1
ATOM 5144 C C . PHE A 1 653 ? 3.360 -8.615 14.528 1.00 98.62 653 PHE A C 1
ATOM 5146 O O . PHE A 1 653 ? 3.555 -9.823 14.698 1.00 98.62 653 PHE A O 1
ATOM 5153 N N . THR A 1 654 ? 3.294 -8.047 13.331 1.00 98.56 654 THR A N 1
ATOM 5154 C CA . THR A 1 654 ? 3.505 -8.762 12.066 1.00 98.56 654 THR A CA 1
ATOM 5155 C C . THR A 1 654 ? 4.557 -8.062 11.211 1.00 98.56 654 THR A C 1
ATOM 5157 O O . THR A 1 654 ? 5.020 -6.973 11.563 1.00 98.56 654 THR A O 1
ATOM 5160 N N . ALA A 1 655 ? 4.985 -8.733 10.148 1.00 97.62 655 ALA A N 1
ATOM 5161 C CA . ALA A 1 655 ? 5.977 -8.258 9.198 1.00 97.62 655 ALA A CA 1
ATOM 5162 C C . ALA A 1 655 ? 5.718 -8.824 7.796 1.00 97.62 655 ALA A C 1
ATOM 5164 O O . ALA A 1 655 ? 5.028 -9.840 7.635 1.00 97.62 655 ALA A O 1
ATOM 5165 N N . PHE A 1 656 ? 6.356 -8.204 6.803 1.00 96.31 656 PHE A N 1
ATOM 5166 C CA . PHE A 1 656 ? 6.214 -8.574 5.402 1.00 96.31 656 PHE A CA 1
ATOM 5167 C C . PHE A 1 656 ? 6.905 -9.905 5.055 1.00 96.31 656 PHE A C 1
ATOM 5169 O O . PHE A 1 656 ? 6.404 -10.670 4.223 1.00 96.31 656 PHE A O 1
ATOM 5176 N N . ASN A 1 657 ? 8.038 -10.194 5.703 1.00 94.94 657 ASN A N 1
ATOM 5177 C CA . ASN A 1 657 ? 8.912 -11.342 5.437 1.00 94.94 657 ASN A CA 1
ATOM 5178 C C . ASN A 1 657 ? 9.564 -11.900 6.728 1.00 94.94 657 ASN A C 1
ATOM 5180 O O . ASN A 1 657 ? 9.425 -11.343 7.823 1.00 94.94 657 ASN A O 1
ATOM 5184 N N . GLU A 1 658 ? 10.288 -13.020 6.597 1.00 94.75 658 GLU A N 1
ATOM 5185 C CA . GLU A 1 658 ? 10.977 -13.705 7.705 1.00 94.75 658 GLU A CA 1
ATOM 5186 C C . GLU A 1 658 ? 12.050 -12.834 8.374 1.00 94.75 658 GLU A C 1
ATOM 5188 O O . GLU A 1 658 ? 12.230 -12.870 9.598 1.00 94.75 658 GLU A O 1
ATOM 5193 N N . GLU A 1 659 ? 12.784 -12.070 7.564 1.00 93.50 659 GLU A N 1
ATOM 5194 C CA . GLU A 1 659 ? 13.921 -11.258 7.990 1.00 93.50 659 GLU A CA 1
ATOM 5195 C C . GLU A 1 659 ? 13.473 -10.149 8.950 1.00 93.50 659 GLU A C 1
ATOM 5197 O O . GLU A 1 659 ? 14.007 -10.024 10.060 1.00 93.50 659 GLU A O 1
ATOM 5202 N N . GLU A 1 660 ? 12.436 -9.405 8.563 1.00 95.25 660 GLU A N 1
ATOM 5203 C CA . GLU A 1 660 ? 11.784 -8.388 9.387 1.00 95.25 660 GLU A CA 1
ATOM 5204 C C . GLU A 1 660 ? 11.169 -8.991 10.649 1.00 95.25 660 GLU A C 1
ATOM 5206 O O . GLU A 1 660 ? 11.414 -8.498 11.754 1.00 95.25 660 GLU A O 1
ATOM 5211 N N . ALA A 1 661 ? 10.434 -10.102 10.520 1.00 97.06 661 ALA A N 1
ATOM 5212 C CA . ALA A 1 661 ? 9.819 -10.774 11.662 1.00 97.06 661 ALA A CA 1
ATOM 5213 C C . ALA A 1 661 ? 10.860 -11.177 12.716 1.00 97.06 661 ALA A C 1
ATOM 5215 O O . ALA A 1 661 ? 10.704 -10.924 13.917 1.00 97.06 661 ALA A O 1
ATOM 5216 N N . SER A 1 662 ? 11.971 -11.754 12.256 1.00 97.00 662 SER A N 1
ATOM 5217 C CA . SER A 1 662 ? 13.092 -12.170 13.100 1.00 97.00 662 SER A CA 1
ATOM 5218 C C . SER A 1 662 ? 13.844 -10.980 13.700 1.00 97.00 662 SER A C 1
ATOM 5220 O O . SER A 1 662 ? 14.294 -11.035 14.850 1.00 97.00 662 SER A O 1
ATOM 5222 N N . GLY A 1 663 ? 14.006 -9.891 12.944 1.00 96.19 663 GLY A N 1
ATOM 5223 C CA . GLY A 1 663 ? 14.549 -8.627 13.440 1.00 96.19 663 GLY A CA 1
ATOM 5224 C C . GLY A 1 663 ? 13.707 -8.048 14.572 1.00 96.19 663 GLY A C 1
ATOM 5225 O O . GLY A 1 663 ? 14.225 -7.758 15.654 1.00 96.19 663 GLY A O 1
ATOM 5226 N N . LEU A 1 664 ? 12.398 -7.962 14.357 1.00 96.88 664 LEU A N 1
ATOM 5227 C CA . LEU A 1 664 ? 11.464 -7.384 15.311 1.00 96.88 664 LEU A CA 1
ATOM 5228 C C . LEU A 1 664 ? 11.319 -8.244 16.570 1.00 96.88 664 LEU A C 1
ATOM 5230 O O . LEU A 1 664 ? 11.368 -7.710 17.676 1.00 96.88 664 LEU A O 1
ATOM 5234 N N . SER A 1 665 ? 11.267 -9.572 16.448 1.00 97.69 665 SER A N 1
ATOM 5235 C CA . SER A 1 665 ? 11.278 -10.469 17.614 1.00 97.69 665 SER A CA 1
ATOM 5236 C C . SER A 1 665 ? 12.481 -10.243 18.524 1.00 97.69 665 SER A C 1
ATOM 5238 O O . SER A 1 665 ? 12.337 -10.238 19.748 1.00 97.69 665 SER A O 1
ATOM 5240 N N . ARG A 1 666 ? 13.673 -10.027 17.949 1.00 97.25 666 ARG A N 1
ATOM 5241 C CA . ARG A 1 666 ? 14.880 -9.722 18.733 1.00 97.25 666 ARG A CA 1
ATOM 5242 C C . ARG A 1 666 ? 14.737 -8.401 19.483 1.00 97.25 666 ARG A C 1
ATOM 5244 O O . ARG A 1 666 ? 15.142 -8.323 20.640 1.00 97.25 666 ARG A O 1
ATOM 5251 N N . ILE A 1 667 ? 14.137 -7.385 18.862 1.00 96.62 667 ILE A N 1
ATOM 5252 C CA . ILE A 1 667 ? 13.861 -6.094 19.510 1.00 96.62 667 ILE A CA 1
ATOM 5253 C C . ILE A 1 667 ? 12.856 -6.266 20.656 1.00 96.62 667 ILE A C 1
ATOM 5255 O O . ILE A 1 667 ? 13.105 -5.761 21.751 1.00 96.62 667 ILE A O 1
ATOM 5259 N N . LEU A 1 668 ? 11.768 -7.013 20.438 1.00 97.81 668 LEU A N 1
ATOM 5260 C CA . LEU A 1 668 ? 10.753 -7.301 21.458 1.00 97.81 668 LEU A CA 1
ATOM 5261 C C . LEU A 1 668 ? 11.363 -8.009 22.677 1.00 97.81 668 LEU A C 1
ATOM 5263 O O . LEU A 1 668 ? 11.176 -7.575 23.814 1.00 97.81 668 LEU A O 1
ATOM 5267 N N . GLN A 1 669 ? 12.151 -9.061 22.445 1.00 97.50 669 GLN A N 1
ATOM 5268 C CA . GLN A 1 669 ? 12.832 -9.804 23.509 1.00 97.50 669 GLN A CA 1
ATOM 5269 C C . GLN A 1 669 ? 13.872 -8.944 24.235 1.00 97.50 669 GLN A C 1
ATOM 5271 O O . GLN A 1 669 ? 13.930 -8.960 25.464 1.00 97.50 669 GLN A O 1
ATOM 5276 N N . ALA A 1 670 ? 14.658 -8.148 23.501 1.00 96.62 670 ALA A N 1
ATOM 5277 C CA . ALA A 1 670 ? 15.628 -7.226 24.091 1.00 96.62 670 ALA A CA 1
ATOM 5278 C C . ALA A 1 670 ? 14.962 -6.136 24.950 1.00 96.62 670 ALA A C 1
ATOM 5280 O O . ALA A 1 670 ? 15.567 -5.661 25.909 1.00 96.62 670 ALA A O 1
ATOM 5281 N N . ALA A 1 671 ? 13.718 -5.759 24.636 1.00 96.50 671 ALA A N 1
ATOM 5282 C CA . ALA A 1 671 ? 12.909 -4.850 25.445 1.00 96.50 671 ALA A CA 1
ATOM 5283 C C . ALA A 1 671 ? 12.273 -5.523 26.681 1.00 96.50 671 ALA A C 1
ATOM 5285 O O . ALA A 1 671 ? 11.681 -4.833 27.511 1.00 96.50 671 ALA A O 1
ATOM 5286 N N . GLY A 1 672 ? 12.408 -6.846 26.826 1.00 97.06 672 GLY A N 1
ATOM 5287 C CA . GLY A 1 672 ? 11.895 -7.619 27.959 1.00 97.06 672 GLY A CA 1
ATOM 5288 C C . GLY A 1 672 ? 10.532 -8.278 27.728 1.00 97.06 672 GLY A C 1
ATOM 5289 O O . GLY A 1 672 ? 9.931 -8.749 28.693 1.00 97.06 672 GLY A O 1
ATOM 5290 N N . ALA A 1 673 ? 10.028 -8.329 26.489 1.00 97.56 673 ALA A N 1
ATOM 5291 C CA . ALA A 1 673 ? 8.779 -9.026 26.191 1.00 97.56 673 ALA A CA 1
ATOM 5292 C C . ALA A 1 673 ? 8.944 -10.548 26.343 1.00 97.56 673 ALA A C 1
ATOM 5294 O O . ALA A 1 673 ? 9.872 -11.148 25.794 1.00 97.56 673 ALA A O 1
ATOM 5295 N N . SER A 1 674 ? 8.001 -11.190 27.038 1.00 97.44 674 SER A N 1
ATOM 5296 C CA . SER A 1 674 ? 7.883 -12.650 27.068 1.00 97.44 674 SER A CA 1
ATOM 5297 C C . SER A 1 674 ? 6.959 -13.094 25.937 1.00 97.44 674 SER A C 1
ATOM 5299 O O . SER A 1 674 ? 5.740 -12.973 26.038 1.00 97.44 674 SER A O 1
ATOM 5301 N N . LEU A 1 675 ? 7.550 -13.535 24.824 1.00 98.06 675 LEU A N 1
ATOM 5302 C CA . LEU A 1 675 ? 6.785 -13.896 23.633 1.00 98.06 675 LEU A CA 1
ATOM 5303 C C . LEU A 1 675 ? 5.986 -15.186 23.850 1.00 98.06 675 LEU A C 1
ATOM 5305 O O . LEU A 1 675 ? 6.526 -16.201 24.291 1.00 98.06 675 LEU A O 1
ATOM 5309 N N . HIS A 1 676 ? 4.711 -15.153 23.476 1.00 98.06 676 HIS A N 1
ATOM 5310 C CA . HIS A 1 676 ? 3.845 -16.317 23.414 1.00 98.06 676 HIS A CA 1
ATOM 5311 C C . HIS A 1 676 ? 4.362 -17.292 22.349 1.00 98.06 676 HIS A C 1
ATOM 5313 O O . HIS A 1 676 ? 4.624 -16.895 21.213 1.00 98.06 676 HIS A O 1
ATOM 5319 N N . GLN A 1 677 ? 4.476 -18.577 22.696 1.00 96.06 677 GLN A N 1
ATOM 5320 C CA . GLN A 1 677 ? 5.087 -19.601 21.838 1.00 96.06 677 GLN A CA 1
ATOM 5321 C C . GLN A 1 677 ? 4.401 -19.722 20.469 1.00 96.06 677 GLN A C 1
ATOM 5323 O O . GLN A 1 677 ? 5.050 -19.976 19.459 1.00 96.06 677 GLN A O 1
ATOM 5328 N N . GLU A 1 678 ? 3.084 -19.526 20.416 1.00 95.44 678 GLU A N 1
ATOM 5329 C CA . GLU A 1 678 ? 2.337 -19.607 19.159 1.00 95.44 678 GLU A CA 1
ATOM 5330 C C . GLU A 1 678 ? 2.424 -18.336 18.305 1.00 95.44 678 GLU A C 1
ATOM 5332 O O . GLU A 1 678 ? 1.966 -18.367 17.167 1.00 95.44 678 GLU A O 1
ATOM 5337 N N . LEU A 1 679 ? 3.004 -17.248 18.817 1.00 97.62 679 LEU A N 1
ATOM 5338 C CA . LEU A 1 679 ? 3.101 -15.955 18.133 1.00 97.62 679 LEU A CA 1
ATOM 5339 C C . LEU A 1 679 ? 4.558 -15.511 17.914 1.00 97.62 679 LEU A C 1
ATOM 5341 O O . LEU A 1 679 ? 4.807 -14.330 17.707 1.00 97.62 679 LEU A O 1
ATOM 5345 N N . THR A 1 680 ? 5.530 -16.424 17.988 1.00 97.31 680 THR A N 1
ATOM 5346 C CA . THR A 1 680 ? 6.939 -16.162 17.629 1.00 97.31 680 THR A CA 1
ATOM 5347 C C . THR A 1 680 ? 7.114 -15.975 16.113 1.00 97.31 680 THR A C 1
ATOM 5349 O O . THR A 1 680 ? 6.196 -16.335 15.377 1.00 97.31 680 THR A O 1
ATOM 5352 N N . PRO A 1 681 ? 8.286 -15.507 15.629 1.00 97.88 681 PRO A N 1
ATOM 5353 C CA . PRO A 1 681 ? 8.624 -15.478 14.205 1.00 97.88 681 PRO A CA 1
ATOM 5354 C C . PRO A 1 681 ? 8.269 -16.754 13.454 1.00 97.88 681 PRO A C 1
ATOM 5356 O O . PRO A 1 681 ? 8.879 -17.797 13.693 1.00 97.88 681 PRO A O 1
ATOM 5359 N N . LYS A 1 682 ? 7.255 -16.673 12.589 1.00 96.25 682 LYS A N 1
ATOM 5360 C CA . LYS A 1 682 ? 6.824 -17.739 11.672 1.00 96.25 682 LYS A CA 1
ATOM 5361 C C . LYS A 1 682 ? 5.830 -17.190 10.640 1.00 96.25 682 LYS A C 1
ATOM 5363 O O . LYS A 1 682 ? 5.250 -16.128 10.890 1.00 96.25 682 LYS A O 1
ATOM 5368 N N . PRO A 1 683 ? 5.558 -17.918 9.541 1.00 96.44 683 PRO A N 1
ATOM 5369 C CA . PRO A 1 683 ? 4.499 -17.543 8.615 1.00 96.44 683 PRO A CA 1
ATOM 5370 C C . PRO A 1 683 ? 3.166 -17.373 9.347 1.00 96.44 683 PRO A C 1
ATOM 5372 O O . PRO A 1 683 ? 2.765 -18.223 10.152 1.00 96.44 683 PRO A O 1
ATOM 5375 N N . ASN A 1 684 ? 2.485 -16.265 9.080 1.00 97.31 684 ASN A N 1
ATOM 5376 C CA . ASN A 1 684 ? 1.159 -16.018 9.613 1.00 97.31 684 ASN A CA 1
ATOM 5377 C C . ASN A 1 684 ? 0.149 -16.868 8.826 1.00 97.31 684 ASN A C 1
ATOM 5379 O O . ASN A 1 684 ? 0.027 -16.673 7.616 1.00 97.31 684 ASN A O 1
ATOM 5383 N N . PRO A 1 685 ? -0.609 -17.781 9.465 1.00 96.56 685 PRO A N 1
ATOM 5384 C CA . PRO A 1 685 ? -1.607 -18.591 8.756 1.00 96.56 685 PRO A CA 1
ATOM 5385 C C . PRO A 1 685 ? -2.706 -17.741 8.099 1.00 96.56 685 PRO A C 1
ATOM 5387 O O . PRO A 1 685 ? -3.350 -18.189 7.154 1.00 96.56 685 PRO A O 1
ATOM 5390 N N . TRP A 1 686 ? -2.885 -16.509 8.581 1.00 97.88 686 TRP A N 1
ATOM 5391 C CA . TRP A 1 686 ? -3.807 -15.516 8.041 1.00 97.88 686 TRP A CA 1
ATOM 5392 C C . TRP A 1 686 ? -3.088 -14.351 7.358 1.00 97.88 686 TRP A C 1
ATOM 5394 O O . TRP A 1 686 ? -3.682 -13.295 7.161 1.00 97.88 686 TRP A O 1
ATOM 5404 N N . GLY A 1 687 ? -1.813 -14.513 7.005 1.00 97.50 687 GLY A N 1
ATOM 5405 C CA . GLY A 1 687 ? -1.115 -13.558 6.155 1.00 97.50 687 GLY A CA 1
ATOM 5406 C C . GLY A 1 687 ? -1.737 -13.517 4.763 1.00 97.50 687 GLY A C 1
ATOM 5407 O O . GLY A 1 687 ? -2.361 -14.485 4.315 1.00 97.50 687 GLY A O 1
ATOM 5408 N N . SER A 1 688 ? -1.582 -12.387 4.079 1.00 97.69 688 SER A N 1
ATOM 5409 C CA . SER A 1 688 ? -2.057 -12.230 2.709 1.00 97.69 688 SER A CA 1
ATOM 5410 C C . SER A 1 688 ? -1.477 -13.317 1.803 1.00 97.69 688 SER A C 1
ATOM 5412 O O . SER A 1 688 ? -0.281 -13.601 1.811 1.00 97.69 688 SER A O 1
ATOM 5414 N N . LEU A 1 689 ? -2.324 -13.896 0.963 1.00 97.12 689 LEU A N 1
ATOM 5415 C CA . LEU A 1 689 ? -1.915 -14.781 -0.117 1.00 97.12 689 LEU A CA 1
ATOM 5416 C C . LEU A 1 689 ? -1.378 -14.005 -1.332 1.00 97.12 689 LEU A C 1
ATOM 5418 O O . LEU A 1 689 ? -0.778 -14.618 -2.219 1.00 97.12 689 LEU A O 1
ATOM 5422 N N . LEU A 1 690 ? -1.606 -12.689 -1.396 1.00 95.69 690 LEU A N 1
ATOM 5423 C CA . LEU A 1 690 ? -1.149 -11.810 -2.471 1.00 95.69 690 LEU A CA 1
ATOM 5424 C C . LEU A 1 690 ? 0.336 -11.467 -2.285 1.00 95.69 690 LEU A C 1
ATOM 5426 O O . LEU A 1 690 ? 0.690 -10.423 -1.729 1.00 95.69 690 LEU A O 1
ATOM 5430 N N . ALA A 1 691 ? 1.203 -12.375 -2.725 1.00 95.38 691 ALA A N 1
ATOM 5431 C CA . ALA A 1 691 ? 2.645 -12.202 -2.633 1.00 95.38 691 ALA A CA 1
ATOM 5432 C C . ALA A 1 691 ? 3.164 -11.206 -3.680 1.00 95.38 691 ALA A C 1
ATOM 5434 O O . ALA A 1 691 ? 2.702 -11.173 -4.825 1.00 95.38 691 ALA A O 1
ATOM 5435 N N . LYS A 1 692 ? 4.170 -10.426 -3.293 1.00 95.19 692 LYS A N 1
ATOM 5436 C CA . LYS A 1 692 ? 4.886 -9.466 -4.137 1.00 95.19 692 LYS A CA 1
ATOM 5437 C C . LYS A 1 692 ? 6.362 -9.848 -4.180 1.00 95.19 692 LYS A C 1
ATOM 5439 O O . LYS A 1 692 ? 6.888 -10.416 -3.227 1.00 95.19 692 LYS A O 1
ATOM 5444 N N . ILE A 1 693 ? 7.023 -9.567 -5.300 1.00 95.19 693 ILE A N 1
ATOM 5445 C CA . ILE A 1 693 ? 8.468 -9.789 -5.436 1.00 95.19 693 ILE A CA 1
ATOM 5446 C C . ILE A 1 693 ? 9.193 -8.768 -4.561 1.00 95.19 693 ILE A C 1
ATOM 5448 O O . ILE A 1 693 ? 8.909 -7.573 -4.665 1.00 95.19 693 ILE A O 1
ATOM 5452 N N . GLU A 1 694 ? 10.125 -9.249 -3.740 1.00 94.44 694 GLU A N 1
ATOM 5453 C CA . GLU A 1 694 ? 10.955 -8.414 -2.869 1.00 94.44 694 GLU A CA 1
ATOM 5454 C C . GLU A 1 694 ? 11.756 -7.372 -3.665 1.00 94.44 694 GLU A C 1
ATOM 5456 O O . GLU A 1 694 ? 12.505 -7.745 -4.579 1.00 94.44 694 GLU A O 1
ATOM 5461 N N . PRO A 1 695 ? 11.638 -6.069 -3.345 1.00 93.44 695 PRO A N 1
ATOM 5462 C CA . PRO A 1 695 ? 12.477 -5.061 -3.967 1.00 93.44 695 PRO A CA 1
ATOM 5463 C C . PRO A 1 695 ? 13.944 -5.280 -3.599 1.00 93.44 695 PRO A C 1
ATOM 5465 O O . PRO A 1 695 ? 14.289 -5.708 -2.501 1.00 93.44 695 PRO A O 1
ATOM 5468 N N . ASN A 1 696 ? 14.836 -4.925 -4.520 1.00 93.50 696 ASN A N 1
ATOM 5469 C CA . ASN A 1 696 ? 16.283 -5.048 -4.352 1.00 93.50 696 ASN A CA 1
ATOM 5470 C C . ASN A 1 696 ? 16.775 -6.495 -4.138 1.00 93.50 696 ASN A C 1
ATOM 5472 O O . ASN A 1 696 ? 17.904 -6.696 -3.693 1.00 93.50 696 ASN A O 1
ATOM 5476 N N . LYS A 1 697 ? 15.972 -7.506 -4.487 1.00 94.69 697 LYS A N 1
ATOM 5477 C CA . LYS A 1 697 ? 16.354 -8.923 -4.442 1.00 94.69 697 LYS A CA 1
ATOM 5478 C C . LYS A 1 697 ? 16.091 -9.582 -5.803 1.00 94.69 697 LYS A C 1
ATOM 5480 O O . LYS A 1 697 ? 15.232 -9.159 -6.571 1.00 94.69 697 LYS A O 1
ATOM 5485 N N . VAL A 1 698 ? 16.866 -10.615 -6.137 1.00 94.69 698 VAL A N 1
ATOM 5486 C CA . VAL A 1 698 ? 16.626 -11.473 -7.316 1.00 94.69 698 VAL A CA 1
ATOM 5487 C C . VAL A 1 698 ? 15.746 -12.675 -6.982 1.00 94.69 698 VAL A C 1
ATOM 5489 O O . VAL A 1 698 ? 15.113 -13.240 -7.871 1.00 94.69 698 VAL A O 1
ATOM 5492 N N . VAL A 1 699 ? 15.708 -13.069 -5.709 1.00 93.69 699 VAL A N 1
ATOM 5493 C CA . VAL A 1 699 ? 14.839 -14.113 -5.157 1.00 93.69 699 VAL A CA 1
ATOM 5494 C C . VAL A 1 699 ? 14.285 -13.609 -3.832 1.00 93.69 699 VAL A C 1
ATOM 5496 O O . VAL A 1 699 ? 15.039 -13.067 -3.031 1.00 93.69 699 VAL A O 1
ATOM 5499 N N . GLY A 1 700 ? 12.996 -13.812 -3.594 1.00 94.62 700 GLY A N 1
ATOM 5500 C CA . GLY A 1 700 ? 12.335 -13.409 -2.358 1.00 94.62 700 GLY A CA 1
ATOM 5501 C C . GLY A 1 700 ? 10.929 -12.913 -2.648 1.00 94.62 700 GLY A C 1
ATOM 5502 O O . GLY A 1 700 ? 10.665 -12.349 -3.716 1.00 94.62 700 GLY A O 1
ATOM 5503 N N . PHE A 1 701 ? 10.034 -13.154 -1.701 1.00 96.44 701 PHE A N 1
ATOM 5504 C CA . PHE A 1 701 ? 8.660 -12.689 -1.764 1.00 96.44 701 PHE A CA 1
ATOM 5505 C C . PHE A 1 701 ? 8.263 -12.121 -0.417 1.00 96.44 701 PHE A C 1
ATOM 5507 O O . PHE A 1 701 ? 8.693 -12.617 0.620 1.00 96.44 701 PHE A O 1
ATOM 5514 N N . TYR A 1 702 ? 7.387 -11.131 -0.454 1.00 96.31 702 TYR A N 1
ATOM 5515 C CA . TYR A 1 702 ? 6.757 -10.606 0.738 1.00 96.31 702 TYR A CA 1
ATOM 5516 C C . TYR A 1 702 ? 5.250 -10.554 0.580 1.00 96.31 702 TYR A C 1
ATOM 5518 O O . TYR A 1 702 ? 4.718 -10.491 -0.533 1.00 96.31 702 TYR A O 1
ATOM 5526 N N . ALA A 1 703 ? 4.553 -10.583 1.705 1.00 96.94 703 ALA A N 1
ATOM 5527 C CA . ALA A 1 703 ? 3.110 -10.471 1.736 1.00 96.94 703 ALA A CA 1
ATOM 5528 C C . ALA A 1 703 ? 2.676 -9.675 2.960 1.00 96.94 703 ALA A C 1
ATOM 5530 O O . ALA A 1 703 ? 3.325 -9.691 3.998 1.00 96.94 703 ALA A O 1
ATOM 5531 N N . VAL A 1 704 ? 1.555 -8.982 2.826 1.00 96.69 704 VAL A N 1
ATOM 5532 C CA . VAL A 1 704 ? 0.982 -8.166 3.901 1.00 96.69 704 VAL A CA 1
ATOM 5533 C C . VAL A 1 704 ? 0.576 -9.058 5.057 1.00 96.69 704 VAL A C 1
ATOM 5535 O O . VAL A 1 704 ? -0.123 -10.057 4.849 1.00 96.69 704 VAL A O 1
ATOM 5538 N N . ASN A 1 705 ? 1.016 -8.699 6.259 1.00 97.69 705 ASN A N 1
ATOM 5539 C CA . ASN A 1 705 ? 0.905 -9.504 7.465 1.00 97.69 705 ASN A CA 1
ATOM 5540 C C . ASN A 1 705 ? 1.426 -10.935 7.258 1.00 97.69 705 ASN A C 1
ATOM 5542 O O . ASN A 1 705 ? 0.901 -11.867 7.869 1.00 97.69 705 ASN A O 1
ATOM 5546 N N . GLY A 1 706 ? 2.391 -11.136 6.352 1.00 96.75 706 GLY A N 1
ATOM 5547 C CA . GLY A 1 706 ? 2.834 -12.453 5.889 1.00 96.75 706 GLY A CA 1
ATOM 5548 C C . GLY A 1 706 ? 3.490 -13.282 6.989 1.00 96.75 706 GLY A C 1
ATOM 5549 O O . GLY A 1 706 ? 3.383 -14.510 6.999 1.00 96.75 706 GLY A O 1
ATOM 5550 N N . TRP A 1 707 ? 4.115 -12.610 7.953 1.00 97.75 707 TRP A N 1
ATOM 5551 C CA . TRP A 1 707 ? 4.792 -13.227 9.082 1.00 97.75 707 TRP A CA 1
ATOM 5552 C C . TRP A 1 707 ? 4.300 -12.654 10.408 1.00 97.75 707 TRP A C 1
ATOM 5554 O O . TRP A 1 707 ? 4.023 -11.463 10.539 1.00 97.75 707 TRP A O 1
ATOM 5564 N N . LEU A 1 708 ? 4.209 -13.516 11.418 1.00 98.38 708 LEU A N 1
ATOM 5565 C CA . LEU A 1 708 ? 4.115 -13.090 12.809 1.00 98.38 708 LEU A CA 1
ATOM 5566 C C . LEU A 1 708 ? 5.515 -12.722 13.281 1.00 98.38 708 LEU A C 1
ATOM 5568 O O . LEU A 1 708 ? 6.449 -13.467 13.013 1.00 98.38 708 LEU A O 1
ATOM 5572 N N . SER A 1 709 ? 5.652 -11.628 14.019 1.00 97.81 709 SER A N 1
ATOM 5573 C CA . SER A 1 709 ? 6.940 -11.157 14.552 1.00 97.81 709 SER A CA 1
ATOM 5574 C C . SER A 1 709 ? 7.059 -11.368 16.058 1.00 97.81 709 SER A C 1
ATOM 5576 O O . SER A 1 709 ? 8.153 -11.403 16.613 1.00 97.81 709 SER A O 1
ATOM 5578 N N . GLY A 1 710 ? 5.929 -11.479 16.749 1.00 98.06 710 GLY A N 1
ATOM 5579 C CA . GLY A 1 710 ? 5.882 -11.590 18.199 1.00 98.06 710 GLY A CA 1
ATOM 5580 C C . GLY A 1 710 ? 4.500 -11.252 18.732 1.00 98.06 710 GLY A C 1
ATOM 5581 O O . GLY A 1 710 ? 3.866 -10.308 18.266 1.00 98.06 710 GLY A O 1
ATOM 5582 N N . GLY A 1 711 ? 4.054 -11.967 19.759 1.00 98.06 711 GLY A N 1
ATOM 5583 C CA . GLY A 1 711 ? 2.920 -11.548 20.575 1.00 98.06 711 GLY A CA 1
ATOM 5584 C C . GLY A 1 711 ? 3.183 -11.798 22.050 1.00 98.06 711 GLY A C 1
ATOM 5585 O O . GLY A 1 711 ? 3.870 -12.758 22.388 1.00 98.06 711 GLY A O 1
ATOM 5586 N N . PHE A 1 712 ? 2.697 -10.923 22.923 1.00 98.25 712 PHE A N 1
ATOM 5587 C CA . PHE A 1 712 ? 2.943 -10.986 24.367 1.00 98.25 712 PHE A CA 1
ATOM 5588 C C . PHE A 1 712 ? 1.813 -10.315 25.156 1.00 98.25 712 PHE A C 1
ATOM 5590 O O . PHE A 1 712 ? 0.944 -9.658 24.580 1.00 98.25 712 PHE A O 1
ATOM 5597 N N . ARG A 1 713 ? 1.839 -10.485 26.481 1.00 92.56 713 ARG A N 1
ATOM 5598 C CA . ARG A 1 713 ? 0.893 -9.884 27.424 1.00 92.56 713 ARG A CA 1
ATOM 5599 C C . ARG A 1 713 ? 1.603 -9.190 28.576 1.00 92.56 713 ARG A C 1
ATOM 5601 O O . ARG A 1 713 ? 2.620 -9.741 29.052 1.00 92.56 713 ARG A O 1
#

InterPro domains:
  IPR046824 Mitochondrial splicing suppressor 51-like, C-terminal domain [PF20179] (503-693)

Sequence (713 aa):
MDTATRVAAADRAAAQDHPWVISDSVHSICVSPEDTTWEKNVMNTFHEISPVFKAISNELAVKAFDIPKSVRQDDASLLATMRDIFLYLNRLGMRLRHPSEWGSVSFQTIDCSASSFVFAYALYLSCISLRRNASRSPRDVFESTHKVILSALTQSEALCDRVFPAEVTDVLRDSIQEEYDLARHVQAFNQLDDHATSMLILQPTEEEDGTGPVTAVRSLIHGSLCRVEAVHEAYSSVLSKKAVRDEPRIYQLPGVLPALRKVYGLRYVEDEYDLQQRFQKIVDKWSDGCPFLNKNADVTRLLCEGWSFSILTSFYDSGKPDDSTTVNLSVEGYAQVMMRSLAAELRRPLRIDERNLVGWEPRCLACGRSEVILRLEAERTQQAPGTLRPCPDCKLAFSCSGAHWNDVKGKHQNLPAQDARDGLSQCAMNKLCFQDAIFGDFMAGAGQGPFAWAPERTKAEWQSVKGLGWDDFAADLKEKMPGTPENILEPMLRAASEGLSMPMTILLGLESLNEGDEWTRKDMLSVHVLGAAEKEVLNAQVFEEILHRLPQVNALKLTFVGPELLEFSGPQPRTMEMDTCPHCSRQHRKRTQIHHPKYVTLMTYHDFVQSQGSQFEKPDLAVAFDSGASQEEEESWRKTIGLLIKEKIPSIFTAFNEEEASGLSRILQAAGASLHQELTPKPNPWGSLLAKIEPNKVVGFYAVNGWLSGGFR

pLDDT: mean 82.32, std 16.65, range [38.66, 98.81]

Radius of gyration: 31.39 Å; chains: 1; bounding box: 67×107×81 Å

Foldseek 3Di:
DPPVVVVVVVLVVVLVPPLVLVLVLLCCLLPPPDDSVVSVVVLVVQCVPDPSSVVSVLVSCCQLWVDDPVQSVDSVSSVVVVSVLSVVSNVLSVCLQDVLNPPDPDLVPPPDSGALNSQLSSLLSNLVSLQLVLQVPAPVSVVVSLVVSLVSLVSSLVSLVVGPPSVSCPVVNVSSVLSNLVSVLSVLLVQLQVLLVVLVVCVVPDDPPCDDPNLVSVVSNLVSLVSNVVSLVSNVVSVVVDPDPRDDHPCSGHSNVSSLVSLQPHDDDDDPRVSVVSSLVVLVVCVVPDVVSPPPNCLLVCCPPVDPVCVLVVLQVPDDLQDQVSQLVSLLVVLVVSQVSVCVVVVHHDDPVRSCCSQLAAAASRGRDGQVNQVSVCVVVVHDRFHWDADPQLRSATHSDPVSCVNCVCQQQPAQFPFDPPRHHVSRVSNLLVLLVVLQVVCVVVVNHQQEDAAQAADPAADDLPPDFLVVVLVRLCVVDPPDDPSNSVSNSLSHLQLLLVLSVVSNLLVQADDDCVQLQDQEAEEEEFQDAPNCVVSVQNNCVNCSNRVNHQEYEYEYWHLRVCSNVNAAKDKDWDDDDPVSVVVNGTYIYIYDHHDPDRTGPLNVQVVCPVVDDQGSEYEYWQPCCLPPPVVSVLSVLLVCVVVVRWYWYAHFGLVSLQSLLVSNVVSPFDFRPVQDWDFDSSWRSNWDAGTSGSGDITTTSGITNTTGD